Protein AF-A0A3M1Q458-F1 (afdb_monomer_lite)

Sequence (501 aa):
MPVSTSTADRAVALIVSLFLLSAVGLPARAQLDPDEFVTGAAAKNWENWQAAMTALVARDADTAELAFDLLLQDEPSAFRIALLAERTTRQTSLAGGVLLLEQDHEAGALKEAGAAVAELLATGREQMNEADDAFYFASIGQFEIANANLQALIASDPDPVALVEFTDRVPRRHQILVQLSDHPLLGKSVQEYLRRLQQGEQQIKADPTRIKQNIERLAGPPRAFENGVAMLKDSGEYAVPFLLMYLRDPQKRDFIPVILRTLPQLGRSALNPLVQSLQMSDQPTLLSVIQTLGKIGYWQAAPYLLRLKESADASPEVKAAADAALRDISARNGDAQGLTAAQAFYRLAAAYYDGVESLAADSRLDYANVWYWEDQLLENIQVPTEVFDEIMAMRCCEAALELNPDMKPALALWIAANFRREAQLPDGAVDFTKPENYPPALYFAQSAGAEYCQLALARAVKDGDAAVAIGAIAALRQTAGTANLLAEADGVQPLAAALTF

pLDDT: mean 88.89, std 16.62, range [25.95, 98.75]

Foldseek 3Di:
DDDDDDPPPVVVVVVVPPPPPPPPPPPPPPDCPLPNFQDDLLVQLLVLVVQLLVCQVVVNQVSNQVSLVSNCVSVDALLSLQVSLVCCCPPHPSVVSSVSLQVCLVVVNHDDSSVVSNVSPVLSVLLLVLVVQLQVCLVVVVNQSNQVSLVVNVVSVGQLLSLLSSQSNDVCSVVSLVVCCPPPRRNVSSVSSVQSVVVSLLCSLLRPRQLVVLLVLCLDDPVSVVSSLSSPLSSQCSSQQVLLVLCPDPVNVSSNVSSLVRLLSSALSNQQLLLQLCPAPPVVSNLSSLLSLLSSLALLSLLSLLCLLPDPPHDPSSNVSSVSSNVSNCVPPVDDPPDHSLRSLLVLLVCLVVVPVSPADDPVHQWDWRWHQDPNGIDTDIAGSQLVSLVSSLVSLVVSCVVPVPPLLSLLSNLLSQLSNVVRRDVPGDDPVDDPPDDHSLVSLLVVALLSLQQNLQVCLVVVNPSSVVSSVSSCVVGPDPVSQQDDDPNDNSNVSVVVD

Secondary structure (DSSP, 8-state):
------TTTTTSTTTTTSS--------------TT----THHHHHHHHHHHHHHHHHTT-HHHHHHHHHHHHTT---HHHHHHHHHHHHHHSTTHHHHHHHHHHHHTT-S-HHHHHHHHHHHHHHHHHHHHHHHHHHHHTT-HHHHHHHHHHHHHT---HHHHHHHHHTSTHHHHHHHHHTT-TTTHHHHHHHHHHHHHHHHHHHH-HHHHHHHHHHTTS-HHHHHHHHHHHHHHGGGHHHHHHHHHH-GGGGGGHHHHHHHHHHHGGGGHHHHHHHTT-S-HHHHHHHHHHHHHHT-GGGHHHHHHHHH-SSS-HHHHHHHHHHHHHHHHHHS--TT--HHHHHHHHHHHHHTT-TTTS--TTSSEEEEEEEETTEEEEEEEEGGGHHHHHHHHHHHHHHHH-TT-HHHHHHHHHHHHHHHHHSPTT---TTS-TTPPPHHHHHHHH-HHHHHHHHHHHHHHT-HHHHHHHHHHHHHH--HHHHT--BTTB-HHHHGGG-

Radius of gyration: 28.99 Å; chains: 1; bounding box: 86×62×89 Å

Structure (mmCIF, N/CA/C/O backbone):
data_AF-A0A3M1Q458-F1
#
_entry.id   AF-A0A3M1Q458-F1
#
loop_
_atom_site.group_PDB
_atom_site.id
_atom_site.type_symbol
_atom_site.label_atom_id
_atom_site.label_alt_id
_atom_site.label_comp_id
_atom_site.label_asym_id
_atom_site.label_entity_id
_atom_site.label_seq_id
_atom_site.pdbx_PDB_ins_code
_atom_site.Cartn_x
_atom_site.Cartn_y
_atom_site.Cartn_z
_atom_site.occupancy
_atom_site.B_iso_or_equiv
_atom_site.auth_seq_id
_atom_site.auth_comp_id
_atom_site.auth_asym_id
_atom_site.auth_atom_id
_atom_site.pdbx_PDB_model_num
ATOM 1 N N . MET A 1 1 ? 49.515 -35.011 50.508 1.00 37.78 1 MET A N 1
ATOM 2 C CA . MET A 1 1 ? 49.902 -34.752 49.106 1.00 37.78 1 MET A CA 1
ATOM 3 C C . MET A 1 1 ? 48.679 -34.953 48.224 1.00 37.78 1 MET A C 1
ATOM 5 O O . MET A 1 1 ? 48.308 -36.099 48.011 1.00 37.78 1 MET A O 1
ATOM 9 N N . PRO A 1 2 ? 48.009 -33.881 47.779 1.00 39.16 2 PRO A N 1
ATOM 10 C CA . PRO A 1 2 ? 47.007 -33.956 46.728 1.00 39.16 2 PRO A CA 1
ATOM 11 C C . PRO A 1 2 ? 47.669 -33.625 45.383 1.00 39.16 2 PRO A C 1
ATOM 13 O O . PRO A 1 2 ? 48.335 -32.598 45.257 1.00 39.16 2 PRO A O 1
ATOM 16 N N . VAL A 1 3 ? 47.500 -34.484 44.379 1.00 40.41 3 VAL A N 1
ATOM 17 C CA . VAL A 1 3 ? 47.794 -34.114 42.992 1.00 40.41 3 VAL A CA 1
ATOM 18 C C . VAL A 1 3 ? 46.507 -33.579 42.386 1.00 40.41 3 VAL A C 1
ATOM 20 O O . VAL A 1 3 ? 45.534 -34.294 42.175 1.00 40.41 3 VAL A O 1
ATOM 23 N N . SER A 1 4 ? 46.549 -32.265 42.203 1.00 44.50 4 SER A N 1
ATOM 24 C CA . SER A 1 4 ? 45.734 -31.432 41.335 1.00 44.50 4 SER A CA 1
ATOM 25 C C . SER A 1 4 ? 45.487 -32.073 39.968 1.00 44.50 4 SER A C 1
ATOM 27 O O . SER A 1 4 ? 46.433 -32.337 39.228 1.00 44.50 4 SER A O 1
ATOM 29 N N . THR A 1 5 ? 44.215 -32.198 39.596 1.00 40.03 5 THR A N 1
ATOM 30 C CA . THR A 1 5 ? 43.790 -32.120 38.196 1.00 40.03 5 THR A CA 1
ATOM 31 C C . THR A 1 5 ? 42.594 -31.181 38.095 1.00 40.03 5 THR A C 1
ATOM 33 O O . THR A 1 5 ? 41.446 -31.565 38.295 1.00 40.03 5 THR A O 1
ATOM 36 N N . SER A 1 6 ? 42.948 -29.924 37.829 1.00 36.31 6 SER A N 1
ATOM 37 C CA . SER A 1 6 ? 42.341 -29.027 36.845 1.00 36.31 6 SER A CA 1
ATOM 38 C C . SER A 1 6 ? 40.828 -28.786 36.912 1.00 36.31 6 SER A C 1
ATOM 40 O O . SER A 1 6 ? 40.004 -29.494 36.345 1.00 36.31 6 SER A O 1
ATOM 42 N N . THR A 1 7 ? 40.503 -27.636 37.489 1.00 41.22 7 THR A N 1
ATOM 43 C CA . THR A 1 7 ? 39.255 -26.874 37.385 1.00 41.22 7 THR A CA 1
ATOM 44 C C . THR A 1 7 ? 38.974 -26.294 35.982 1.00 41.22 7 THR A C 1
ATOM 46 O O . THR A 1 7 ? 38.132 -25.407 35.862 1.00 41.22 7 THR A O 1
ATOM 49 N N . ALA A 1 8 ? 39.627 -26.770 34.913 1.00 41.09 8 ALA A N 1
ATOM 50 C CA . ALA A 1 8 ? 39.452 -26.220 33.562 1.00 41.09 8 ALA A CA 1
ATOM 51 C C . ALA A 1 8 ? 38.287 -26.848 32.764 1.00 41.09 8 ALA A C 1
ATOM 53 O O . ALA A 1 8 ? 37.659 -26.150 31.972 1.00 41.09 8 ALA A O 1
ATOM 54 N N . ASP A 1 9 ? 37.905 -28.105 33.019 1.00 38.41 9 ASP A N 1
ATOM 55 C CA . ASP A 1 9 ? 36.914 -28.801 32.169 1.00 38.41 9 ASP A CA 1
ATOM 56 C C . ASP A 1 9 ? 35.444 -28.564 32.555 1.00 38.41 9 ASP A C 1
ATOM 58 O O . ASP A 1 9 ? 34.532 -28.916 31.810 1.00 38.41 9 ASP A O 1
ATOM 62 N N . ARG A 1 10 ? 35.177 -27.894 33.684 1.00 35.97 10 ARG A N 1
ATOM 63 C CA . ARG A 1 10 ? 33.819 -27.429 34.040 1.00 35.97 10 ARG A CA 1
ATOM 64 C C . ARG A 1 10 ? 33.538 -25.978 33.640 1.00 35.97 10 ARG A C 1
ATOM 66 O O . ARG A 1 10 ? 32.387 -25.559 33.696 1.00 35.97 10 ARG A O 1
ATOM 73 N N . ALA A 1 11 ? 34.551 -25.236 33.189 1.00 36.06 11 ALA A N 1
ATOM 74 C CA . ALA A 1 11 ? 34.389 -23.863 32.708 1.00 36.06 11 ALA A CA 1
ATOM 75 C C . ALA A 1 11 ? 34.031 -23.787 31.211 1.00 36.06 11 ALA A C 1
ATOM 77 O O . ALA A 1 11 ? 33.456 -22.796 30.773 1.00 36.06 11 ALA A O 1
ATOM 78 N N . VAL A 1 12 ? 34.292 -24.841 30.427 1.00 35.47 12 VAL A N 1
ATOM 79 C CA . VAL A 1 12 ? 34.022 -24.844 28.975 1.00 35.47 12 VAL A CA 1
ATOM 80 C C . VAL A 1 12 ? 32.582 -25.268 28.643 1.00 35.47 12 VAL A C 1
ATOM 82 O O . VAL A 1 12 ? 32.007 -24.781 27.675 1.00 35.47 12 VAL A O 1
ATOM 85 N N . ALA A 1 13 ? 31.926 -26.066 29.492 1.00 31.56 13 ALA A N 1
ATOM 86 C CA . ALA A 1 13 ? 30.519 -26.441 29.296 1.00 31.56 13 ALA A CA 1
ATOM 87 C C . ALA A 1 13 ? 29.512 -25.345 29.714 1.00 31.56 13 ALA A C 1
ATOM 89 O O . ALA A 1 13 ? 28.355 -25.387 29.303 1.00 31.56 13 ALA A O 1
ATOM 90 N N . LEU A 1 14 ? 29.944 -24.343 30.492 1.00 31.31 14 LEU A N 1
ATOM 91 C CA . LEU A 1 14 ? 29.081 -23.251 30.966 1.00 31.31 14 LEU A CA 1
ATOM 92 C C . LEU A 1 14 ? 29.172 -21.971 30.114 1.00 31.31 14 LEU A C 1
ATOM 94 O O . LEU A 1 14 ? 28.372 -21.061 30.301 1.00 31.31 14 LEU A O 1
ATOM 98 N N . ILE A 1 15 ? 30.107 -21.908 29.158 1.00 31.09 15 ILE A N 1
ATOM 99 C CA . ILE A 1 15 ? 30.306 -20.746 28.270 1.00 31.09 15 ILE A CA 1
ATOM 100 C C . ILE A 1 15 ? 29.686 -20.964 26.874 1.00 31.09 15 ILE A C 1
ATOM 102 O O . ILE A 1 15 ? 29.434 -20.002 26.157 1.00 31.09 15 ILE A O 1
ATOM 106 N N . VAL A 1 16 ? 29.315 -22.197 26.510 1.00 30.11 16 VAL A N 1
ATOM 107 C CA . VAL A 1 16 ? 28.679 -22.502 25.207 1.00 30.11 16 VAL A CA 1
ATOM 108 C C . VAL A 1 16 ? 27.140 -22.442 25.251 1.00 30.11 16 VAL A C 1
ATOM 110 O O . VAL A 1 16 ? 26.494 -22.416 24.211 1.00 30.11 16 VAL A O 1
ATOM 113 N N . SER A 1 17 ? 26.528 -22.304 26.432 1.00 28.72 17 SER A N 1
ATOM 114 C CA . SER A 1 17 ? 25.058 -22.208 26.570 1.00 28.72 17 SER A CA 1
ATOM 115 C C . SER A 1 17 ? 24.531 -20.776 26.760 1.00 28.72 17 SER A C 1
ATOM 117 O O . SER A 1 17 ? 23.351 -20.598 27.046 1.00 28.72 17 SER A O 1
ATOM 119 N N . LEU A 1 18 ? 25.378 -19.748 26.605 1.00 30.22 18 LEU A N 1
ATOM 120 C CA . LEU A 1 18 ? 25.006 -18.342 26.838 1.00 30.22 18 LEU A CA 1
ATOM 121 C C . LEU A 1 18 ? 24.974 -17.466 25.569 1.00 30.22 18 LEU A C 1
ATOM 123 O O . LEU A 1 18 ? 24.947 -16.245 25.679 1.00 30.22 18 LEU A O 1
ATOM 127 N N . PHE A 1 19 ? 24.974 -18.061 24.370 1.00 28.58 19 PHE A N 1
ATOM 128 C CA . PHE A 1 19 ? 25.036 -17.311 23.101 1.00 28.58 19 PHE A CA 1
ATOM 129 C C . PHE A 1 19 ? 24.065 -17.793 22.006 1.00 28.58 19 PHE A C 1
ATOM 131 O O . PHE A 1 19 ? 24.324 -17.612 20.821 1.00 28.58 19 PHE A O 1
ATOM 138 N N . LEU A 1 20 ? 22.916 -18.364 22.386 1.00 27.78 20 LEU A N 1
ATOM 139 C CA . LEU A 1 20 ? 21.819 -18.694 21.456 1.00 27.78 20 LEU A CA 1
ATOM 140 C C . LEU A 1 20 ? 20.456 -18.209 21.976 1.00 27.78 20 LEU A C 1
ATOM 142 O O . LEU A 1 20 ? 19.453 -18.909 21.937 1.00 27.78 20 LEU A O 1
ATOM 146 N N . LEU A 1 21 ? 20.432 -16.968 22.455 1.00 27.70 21 LEU A N 1
ATOM 147 C CA . LEU A 1 21 ? 19.241 -16.120 22.458 1.00 27.70 21 LEU A CA 1
ATOM 148 C C . LEU A 1 21 ? 19.564 -14.920 21.566 1.00 27.70 21 LEU A C 1
ATOM 150 O O . LEU A 1 21 ? 19.661 -13.779 22.012 1.00 27.70 21 LEU A O 1
ATOM 154 N N . SER A 1 22 ? 19.786 -15.193 20.279 1.00 27.38 22 SER A N 1
ATOM 155 C CA . SER A 1 22 ? 19.544 -14.197 19.244 1.00 27.38 22 SER A CA 1
ATOM 156 C C . SER A 1 22 ? 18.053 -13.902 19.289 1.00 27.38 22 SER A C 1
ATOM 158 O O . SER A 1 22 ? 17.240 -14.575 18.660 1.00 27.38 22 SER A O 1
ATOM 160 N N . ALA A 1 23 ? 17.706 -12.914 20.115 1.00 27.55 23 ALA A N 1
ATOM 161 C CA . ALA A 1 23 ? 16.489 -12.157 19.967 1.00 27.55 23 ALA A CA 1
ATOM 162 C C . ALA A 1 23 ? 16.357 -11.846 18.476 1.00 27.55 23 ALA A C 1
ATOM 164 O O . ALA A 1 23 ? 17.173 -11.115 17.911 1.00 27.55 23 ALA A O 1
ATOM 165 N N . VAL A 1 24 ? 15.360 -12.454 17.836 1.00 28.70 24 VAL A N 1
ATOM 166 C CA . VAL A 1 24 ? 14.784 -11.900 16.621 1.00 28.70 24 VAL A CA 1
ATOM 167 C C . VAL A 1 24 ? 14.310 -10.525 17.058 1.00 28.70 24 VAL A C 1
ATOM 169 O O . VAL A 1 24 ? 13.292 -10.384 17.732 1.00 28.70 24 VAL A O 1
ATOM 172 N N . GLY A 1 25 ? 15.156 -9.529 16.813 1.00 25.95 25 GLY A N 1
ATOM 173 C CA . GLY A 1 25 ? 14.819 -8.141 17.013 1.00 25.95 25 GLY A CA 1
ATOM 174 C C . GLY A 1 25 ? 13.688 -7.848 16.052 1.00 25.95 25 GLY A C 1
ATOM 175 O O . GLY A 1 25 ? 13.932 -7.531 14.891 1.00 25.95 25 GLY A O 1
ATOM 176 N N . LEU A 1 26 ? 12.453 -7.978 16.537 1.00 27.27 26 LEU A N 1
ATOM 177 C CA . LEU A 1 26 ? 11.346 -7.209 15.999 1.00 27.27 26 LEU A CA 1
ATOM 178 C C . LEU A 1 26 ? 11.873 -5.774 15.866 1.00 27.27 26 LEU A C 1
ATOM 180 O O . LEU A 1 26 ? 12.496 -5.289 16.823 1.00 27.27 26 LEU A O 1
ATOM 184 N N . PRO A 1 27 ? 11.721 -5.116 14.702 1.00 29.09 27 PRO A N 1
ATOM 185 C CA . PRO A 1 27 ? 12.107 -3.721 14.590 1.00 29.09 27 PRO A CA 1
ATOM 186 C C . PRO A 1 27 ? 11.420 -3.009 15.745 1.00 29.09 27 PRO A C 1
ATOM 188 O O . PRO A 1 27 ? 10.211 -3.166 15.923 1.00 29.09 27 PRO A O 1
ATOM 191 N N . ALA A 1 28 ? 12.211 -2.341 16.586 1.00 28.98 28 ALA A N 1
ATOM 192 C CA . ALA A 1 28 ? 11.695 -1.574 17.698 1.00 28.98 28 ALA A CA 1
ATOM 193 C C . ALA A 1 28 ? 10.620 -0.658 17.117 1.00 28.98 28 ALA A C 1
ATOM 195 O O . ALA A 1 28 ? 10.945 0.302 16.416 1.00 28.98 28 ALA A O 1
ATOM 196 N N . ARG A 1 29 ? 9.345 -1.008 17.341 1.00 38.66 29 ARG A N 1
ATOM 197 C CA . ARG A 1 29 ? 8.237 -0.092 17.123 1.00 38.66 29 ARG A CA 1
ATOM 198 C C . ARG A 1 29 ? 8.673 1.141 17.882 1.00 38.66 29 ARG A C 1
ATOM 200 O O . ARG A 1 29 ? 8.928 1.042 19.082 1.00 38.66 29 ARG A O 1
ATOM 207 N N . ALA A 1 30 ? 8.903 2.245 17.173 1.00 35.09 30 ALA A N 1
ATOM 208 C CA . ALA A 1 30 ? 9.040 3.532 17.823 1.00 35.09 30 ALA A CA 1
ATOM 209 C C . ALA A 1 30 ? 7.762 3.649 18.640 1.00 35.09 30 ALA A C 1
ATOM 211 O O . ALA A 1 30 ? 6.669 3.693 18.080 1.00 35.09 30 ALA A O 1
ATOM 212 N N . GLN A 1 31 ? 7.940 3.421 19.936 1.00 32.97 31 GLN A N 1
ATOM 213 C CA . GLN A 1 31 ? 6.890 3.030 20.844 1.00 32.97 31 GLN A CA 1
ATOM 214 C C . GLN A 1 31 ? 5.956 4.224 20.864 1.00 32.97 31 GLN A C 1
ATOM 216 O O . GLN A 1 31 ? 6.312 5.267 21.409 1.00 32.97 31 GLN A O 1
ATOM 221 N N . LEU A 1 32 ? 4.830 4.096 20.158 1.00 42.53 32 LEU A N 1
ATOM 222 C CA . LEU A 1 32 ? 3.695 4.961 20.394 1.00 42.53 32 LEU A CA 1
ATOM 223 C C . LEU A 1 32 ? 3.488 4.868 21.896 1.00 42.53 32 LEU A C 1
ATOM 225 O O . LEU A 1 32 ? 3.460 3.762 22.451 1.00 42.53 32 LEU A O 1
ATOM 229 N N . ASP A 1 33 ? 3.498 6.018 22.559 1.00 46.00 33 ASP A N 1
ATOM 230 C CA . ASP A 1 33 ? 3.029 6.072 23.930 1.00 46.00 33 ASP A CA 1
ATOM 231 C C . ASP A 1 33 ? 1.685 5.317 23.928 1.00 46.00 33 ASP A C 1
ATOM 233 O O . ASP A 1 33 ? 0.851 5.620 23.072 1.00 46.00 33 ASP A O 1
ATOM 237 N N . PRO A 1 34 ? 1.483 4.275 24.756 1.00 43.28 34 PRO A N 1
ATOM 238 C CA . PRO A 1 34 ? 0.217 3.541 24.783 1.00 43.28 34 PRO A CA 1
ATOM 239 C C . PRO A 1 34 ? -0.990 4.470 25.000 1.00 43.28 34 PRO A C 1
ATOM 241 O O . PRO A 1 34 ? -2.122 4.091 24.705 1.00 43.28 34 PRO A O 1
ATOM 244 N N . ASP A 1 35 ? -0.729 5.687 25.493 1.00 47.09 35 ASP A N 1
ATOM 245 C CA . ASP A 1 35 ? -1.691 6.760 25.692 1.00 47.09 35 ASP A CA 1
ATOM 246 C C . ASP A 1 35 ? -1.772 7.784 24.523 1.00 47.09 35 ASP A C 1
ATOM 248 O O . ASP A 1 35 ? -2.687 8.622 24.513 1.00 47.09 35 ASP A O 1
ATOM 252 N N . GLU A 1 36 ? -0.880 7.731 23.517 1.00 60.22 36 GLU A N 1
ATOM 253 C CA . GLU A 1 36 ? -0.938 8.557 22.294 1.00 60.22 36 GLU A CA 1
ATOM 254 C C . GLU A 1 36 ? -2.133 8.108 21.448 1.00 60.22 36 GLU A C 1
ATOM 256 O O . GLU A 1 36 ? -2.168 7.028 20.859 1.00 60.22 36 GLU A O 1
ATOM 261 N N . PHE A 1 37 ? -3.160 8.956 21.425 1.00 64.00 37 PHE A N 1
ATOM 262 C CA . PHE A 1 37 ? -4.389 8.690 20.695 1.00 64.00 37 PHE A CA 1
ATOM 263 C C . PHE A 1 37 ? -4.162 8.676 19.180 1.00 64.00 37 PHE A C 1
ATOM 265 O O . PHE A 1 37 ? -3.356 9.445 18.650 1.00 64.00 37 PHE A O 1
ATOM 272 N N . VAL A 1 38 ? -4.912 7.823 18.479 1.00 69.06 38 VAL A N 1
ATOM 273 C CA . VAL A 1 38 ? -4.853 7.714 17.020 1.00 69.06 38 VAL A CA 1
ATOM 274 C C . VAL A 1 38 ? -5.267 9.049 16.381 1.00 69.06 38 VAL A C 1
ATOM 276 O O . VAL A 1 38 ? -6.258 9.669 16.760 1.00 69.06 38 VAL A O 1
ATOM 279 N N . THR A 1 39 ? -4.467 9.506 15.419 1.00 73.00 39 THR A N 1
ATOM 280 C CA . THR A 1 39 ? -4.643 10.763 14.675 1.00 73.00 39 THR A CA 1
ATOM 281 C C . THR A 1 39 ? -5.703 10.627 13.574 1.00 73.00 39 THR A C 1
ATOM 283 O O . THR A 1 39 ? -6.359 9.594 13.458 1.00 73.00 39 THR A O 1
ATOM 286 N N . GLY A 1 40 ? -5.908 11.672 12.766 1.00 78.00 40 GLY A N 1
ATOM 287 C CA . GLY A 1 40 ? -6.804 11.594 11.607 1.00 78.00 40 GLY A CA 1
ATOM 288 C C . GLY A 1 40 ? -8.279 11.486 11.999 1.00 78.00 40 GLY A C 1
ATOM 289 O O . GLY A 1 40 ? -8.745 12.230 12.863 1.00 78.00 40 GLY A O 1
ATOM 290 N N . ALA A 1 41 ? -9.009 10.567 11.365 1.00 81.12 41 ALA A N 1
ATOM 291 C CA . ALA A 1 41 ? -10.440 10.372 11.611 1.00 81.12 41 ALA A CA 1
ATOM 292 C C . ALA A 1 41 ? -10.739 10.018 13.078 1.00 81.12 41 ALA A C 1
ATOM 294 O O . ALA A 1 41 ? -11.683 10.542 13.657 1.00 81.12 41 ALA A O 1
ATOM 295 N N . ALA A 1 42 ? -9.892 9.213 13.729 1.00 84.56 42 ALA A N 1
ATOM 296 C CA . ALA A 1 42 ? -10.071 8.877 15.141 1.00 84.56 42 ALA A CA 1
ATOM 297 C C . ALA A 1 42 ? -9.969 10.116 16.053 1.00 84.56 42 ALA A C 1
ATOM 299 O O . ALA A 1 42 ? -10.817 10.288 16.930 1.00 84.56 42 ALA A O 1
ATOM 300 N N . ALA A 1 43 ? -8.993 11.003 15.806 1.00 84.94 43 ALA A N 1
ATOM 301 C CA . ALA A 1 43 ? -8.845 12.295 16.491 1.00 84.94 43 ALA A CA 1
ATOM 302 C C . ALA A 1 43 ? -10.092 13.174 16.345 1.00 84.94 43 ALA A C 1
ATOM 304 O O . ALA A 1 43 ? -10.615 13.667 17.343 1.00 84.94 43 ALA A O 1
ATOM 305 N N . LYS A 1 44 ? -10.603 13.306 15.119 1.00 87.75 44 LYS A N 1
ATOM 306 C CA . LYS A 1 44 ? -11.818 14.076 14.835 1.00 87.75 44 LYS A CA 1
ATOM 307 C C . LYS A 1 44 ? -13.056 13.470 15.512 1.00 87.75 44 LYS A C 1
ATOM 309 O O . LYS A 1 44 ? -13.812 14.188 16.165 1.00 87.75 44 LYS A O 1
ATOM 314 N N . ASN A 1 45 ? -13.205 12.146 15.457 1.00 92.00 45 ASN A N 1
ATOM 315 C CA . ASN A 1 45 ? -14.285 11.425 16.135 1.00 92.00 45 ASN A CA 1
ATOM 316 C C . ASN A 1 45 ? -14.259 11.664 17.648 1.00 92.00 45 ASN A C 1
ATOM 318 O O . ASN A 1 45 ? -15.304 11.842 18.266 1.00 92.00 45 ASN A O 1
ATOM 322 N N . TRP A 1 46 ? -13.073 11.716 18.256 1.00 92.94 46 TRP A N 1
ATOM 323 C CA . TRP A 1 46 ? -12.935 12.029 19.676 1.00 92.94 46 TRP A CA 1
ATOM 324 C C . TRP A 1 46 ? -13.360 13.453 20.024 1.00 92.94 46 TRP A C 1
ATOM 326 O O . TRP A 1 46 ? -14.061 13.631 21.015 1.00 92.94 46 TRP A O 1
ATOM 336 N N . GLU A 1 47 ? -12.992 14.453 19.223 1.00 92.81 47 GLU A N 1
ATOM 337 C CA . GLU A 1 47 ? -13.415 15.840 19.454 1.00 92.81 47 GLU A CA 1
ATOM 338 C C . GLU A 1 47 ? -14.945 15.974 19.408 1.00 92.81 47 GLU A C 1
ATOM 340 O O . GLU A 1 47 ? -15.548 16.511 20.343 1.00 92.81 47 GLU A O 1
ATOM 345 N N . ASN A 1 48 ? -15.581 15.408 18.377 1.00 96.19 48 ASN A N 1
ATOM 346 C CA . ASN A 1 48 ? -17.040 15.414 18.233 1.00 96.19 48 ASN A CA 1
ATOM 347 C C . ASN A 1 48 ? -17.726 14.627 19.364 1.00 96.19 48 ASN A C 1
ATOM 349 O O . ASN A 1 48 ? -18.684 15.108 19.970 1.00 96.19 48 ASN A O 1
ATOM 353 N N . TRP A 1 49 ? -17.189 13.459 19.727 1.00 97.06 49 TRP A N 1
ATOM 354 C CA . TRP A 1 49 ? -17.669 12.666 20.860 1.00 97.06 49 TRP A CA 1
ATOM 355 C C . TRP A 1 49 ? -17.580 13.431 22.186 1.00 97.06 49 TRP A C 1
ATOM 357 O O . TRP A 1 49 ? -18.546 13.474 22.948 1.00 97.06 49 TRP A O 1
ATOM 367 N N . GLN A 1 50 ? -16.450 14.085 22.474 1.00 96.12 50 GLN A N 1
ATOM 368 C CA . GLN A 1 50 ? -16.286 14.886 23.689 1.00 96.12 50 GLN A CA 1
ATOM 369 C C . GLN A 1 50 ? -17.267 16.061 23.741 1.00 96.12 50 GLN A C 1
ATOM 371 O O . GLN A 1 50 ? -17.818 16.344 24.811 1.00 96.12 50 GLN A O 1
ATOM 376 N N . ALA A 1 51 ? -17.506 16.725 22.607 1.00 96.94 51 ALA A N 1
ATOM 377 C CA . ALA A 1 51 ? -18.500 17.788 22.504 1.00 96.94 51 ALA A CA 1
ATOM 378 C C . ALA A 1 51 ? -19.910 17.262 22.820 1.00 96.94 51 ALA A C 1
ATOM 380 O O . ALA A 1 51 ? -20.605 17.850 23.652 1.00 96.94 51 ALA A O 1
ATOM 381 N N . ALA A 1 52 ? -20.288 16.109 22.258 1.00 97.62 52 ALA A N 1
ATOM 382 C CA . ALA A 1 52 ? -21.575 15.470 22.520 1.00 97.62 52 ALA A CA 1
ATOM 383 C C . ALA A 1 52 ? -21.740 15.079 23.999 1.00 97.62 52 ALA A C 1
ATOM 385 O O . ALA A 1 52 ? -22.737 15.430 24.631 1.00 97.62 52 ALA A O 1
ATOM 386 N N . MET A 1 53 ? -20.734 14.430 24.598 1.00 98.12 53 MET A N 1
ATOM 387 C CA . MET A 1 53 ? -20.772 14.042 26.015 1.00 98.12 53 MET A CA 1
ATOM 388 C C . MET A 1 53 ? -20.869 15.259 26.942 1.00 98.12 53 MET A C 1
ATOM 390 O O . MET A 1 53 ? -21.576 15.221 27.949 1.00 98.12 53 MET A O 1
ATOM 394 N N . THR A 1 54 ? -20.188 16.355 26.597 1.00 97.62 54 THR A N 1
ATOM 395 C CA . THR A 1 54 ? -20.271 17.617 27.346 1.00 97.62 54 THR A CA 1
ATOM 396 C C . THR A 1 54 ? -21.682 18.206 27.280 1.00 97.62 54 THR A C 1
ATOM 398 O O . THR A 1 54 ? -22.226 18.605 28.311 1.00 97.62 54 THR A O 1
ATOM 401 N N . ALA A 1 55 ? -22.297 18.215 26.096 1.00 97.50 55 ALA A N 1
ATOM 402 C CA . ALA A 1 55 ? -23.652 18.719 25.891 1.00 97.50 55 ALA A CA 1
ATOM 403 C C . ALA A 1 55 ? -24.712 17.869 26.616 1.00 97.50 55 ALA A C 1
ATOM 405 O O . ALA A 1 55 ? -25.596 18.422 27.273 1.00 97.50 55 ALA A O 1
ATOM 406 N N . LEU A 1 56 ? -24.576 16.537 26.608 1.00 96.50 56 LEU A N 1
ATOM 407 C CA . LEU A 1 56 ? -25.451 15.638 27.371 1.00 96.50 56 LEU A CA 1
ATOM 408 C C . LEU A 1 56 ? -25.376 15.897 28.880 1.00 96.50 56 LEU A C 1
ATOM 410 O O . LEU A 1 56 ? -26.411 16.011 29.538 1.00 96.50 56 LEU A O 1
ATOM 414 N N . VAL A 1 57 ? -24.168 16.063 29.434 1.00 96.56 57 VAL A N 1
ATOM 415 C CA . VAL A 1 57 ? -23.989 16.428 30.854 1.00 96.56 57 VAL A CA 1
ATOM 416 C C . VAL A 1 57 ? -24.633 17.783 31.164 1.00 96.56 57 VAL A C 1
ATOM 418 O O . VAL A 1 57 ? -25.223 17.953 32.232 1.00 96.56 57 VAL A O 1
ATOM 421 N N . ALA A 1 58 ? -24.571 18.732 30.227 1.00 96.69 58 ALA A N 1
ATOM 422 C CA . ALA A 1 58 ? -25.220 20.036 30.337 1.00 96.69 58 ALA A CA 1
ATOM 423 C C . ALA A 1 58 ? -26.742 20.008 30.083 1.00 96.69 58 ALA A C 1
ATOM 425 O O . ALA A 1 58 ? -27.394 21.037 30.261 1.00 96.69 58 ALA A O 1
ATOM 426 N N . ARG A 1 59 ? -27.314 18.851 29.709 1.00 96.19 59 ARG A N 1
ATOM 427 C CA . ARG A 1 59 ? -28.719 18.682 29.292 1.00 96.19 59 ARG A CA 1
ATOM 428 C C . ARG A 1 59 ? -29.114 19.571 28.105 1.00 96.19 59 ARG A C 1
ATOM 430 O O . ARG A 1 59 ? -30.254 20.019 28.015 1.00 96.19 59 ARG A O 1
ATOM 437 N N . ASP A 1 60 ? -28.177 19.794 27.190 1.00 97.06 60 ASP A N 1
ATOM 438 C CA . ASP A 1 60 ? -28.387 20.517 25.936 1.00 97.06 60 ASP A CA 1
ATOM 439 C C . ASP A 1 60 ? -28.516 19.527 24.767 1.00 97.06 60 ASP A C 1
ATOM 441 O O . ASP A 1 60 ? -27.529 19.104 24.162 1.00 97.06 60 ASP A O 1
ATOM 445 N N . ALA A 1 61 ? -29.756 19.131 24.473 1.00 94.62 61 ALA A N 1
ATOM 446 C CA . ALA A 1 61 ? -30.056 18.131 23.451 1.00 94.62 61 ALA A CA 1
ATOM 447 C C . ALA A 1 61 ? -29.817 18.624 22.013 1.00 94.62 61 ALA A C 1
ATOM 449 O O . ALA A 1 61 ? -29.584 17.806 21.128 1.00 94.62 61 ALA A O 1
ATOM 450 N N . ASP A 1 62 ? -29.885 19.933 21.752 1.00 96.81 62 ASP A N 1
ATOM 451 C CA . ASP A 1 62 ? -29.660 20.481 20.408 1.00 96.81 62 ASP A CA 1
ATOM 452 C C . ASP A 1 62 ? -28.167 20.472 20.070 1.00 96.81 62 ASP A C 1
ATOM 454 O O . ASP A 1 62 ? -27.775 20.029 18.990 1.00 96.81 62 ASP A O 1
ATOM 458 N N . THR A 1 63 ? -27.325 20.891 21.019 1.00 97.44 63 THR A N 1
ATOM 459 C CA . THR A 1 63 ? -25.867 20.846 20.8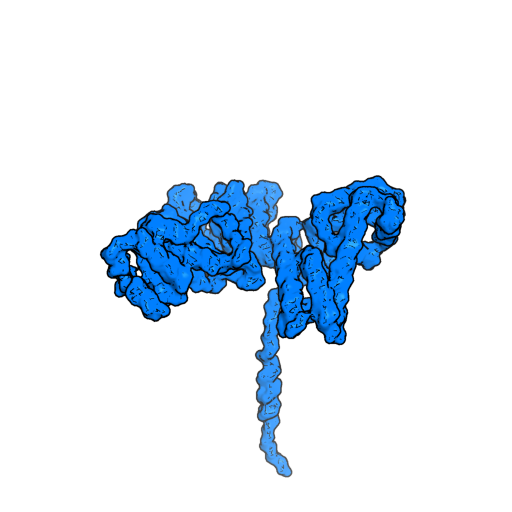50 1.00 97.44 63 THR A CA 1
ATOM 460 C C . THR A 1 63 ? -25.346 19.407 20.822 1.00 97.44 63 THR A C 1
ATOM 462 O O . THR A 1 63 ? -24.440 19.107 20.043 1.00 97.44 63 THR A O 1
ATOM 465 N N . ALA A 1 64 ? -25.916 18.508 21.637 1.00 97.75 64 ALA A N 1
ATOM 466 C CA . ALA A 1 64 ? -25.556 17.091 21.611 1.00 97.75 64 ALA A CA 1
ATOM 467 C C . ALA A 1 64 ? -25.864 16.462 20.246 1.00 97.75 64 ALA A C 1
ATOM 469 O O . ALA A 1 64 ? -24.997 15.806 19.676 1.00 97.75 64 ALA A O 1
ATOM 470 N N . GLU A 1 65 ? -27.055 16.723 19.700 1.00 98.00 65 GLU A N 1
ATOM 471 C CA . GLU A 1 65 ? -27.459 16.205 18.391 1.00 98.00 65 GLU A CA 1
ATOM 472 C C . GLU A 1 65 ? -26.541 16.696 17.271 1.00 98.00 65 GLU A C 1
ATOM 474 O O . GLU A 1 65 ? -26.049 15.887 16.494 1.00 98.00 65 GLU A O 1
ATOM 479 N N . LEU A 1 66 ? -26.212 17.992 17.243 1.00 98.00 66 LEU A N 1
ATOM 480 C CA . LEU A 1 66 ? -25.286 18.537 16.247 1.00 98.00 66 LEU A CA 1
ATOM 481 C C . LEU A 1 66 ? -23.901 17.873 16.318 1.00 98.00 66 LEU A C 1
ATOM 483 O O . LEU A 1 66 ? -23.270 17.626 15.292 1.00 98.00 66 LEU A O 1
ATOM 487 N N . ALA A 1 67 ? -23.406 17.596 17.525 1.00 97.75 67 ALA A N 1
ATOM 488 C CA . ALA A 1 67 ? -22.129 16.916 17.706 1.00 97.75 67 ALA A CA 1
ATOM 489 C C . ALA A 1 67 ? -22.193 15.440 17.273 1.00 97.75 67 ALA A C 1
ATOM 491 O O . ALA A 1 67 ? -21.226 14.942 16.694 1.00 97.75 67 ALA A O 1
ATOM 492 N N . PHE A 1 68 ? -23.320 14.754 17.498 1.00 98.44 68 PHE A N 1
ATOM 493 C CA . PHE A 1 68 ? -23.547 13.403 16.981 1.00 98.44 68 PHE A CA 1
ATOM 494 C C . PHE A 1 68 ? -23.666 13.377 15.455 1.00 98.44 68 PHE A C 1
ATOM 496 O O . PHE A 1 68 ? -23.045 12.523 14.831 1.00 98.44 68 PHE A O 1
ATOM 503 N N . ASP A 1 69 ? -24.353 14.342 14.841 1.00 97.88 69 ASP A N 1
ATOM 504 C CA . ASP A 1 69 ? -24.406 14.491 13.382 1.00 97.88 69 ASP A CA 1
ATOM 505 C C . ASP A 1 69 ? -23.002 14.642 12.786 1.00 97.88 69 ASP A C 1
ATOM 507 O O . ASP A 1 69 ? -22.640 13.965 11.824 1.00 97.88 69 ASP A O 1
ATOM 511 N N . LEU A 1 70 ? -22.177 15.512 13.377 1.00 96.88 70 LEU A N 1
ATOM 512 C CA . LEU A 1 70 ? -20.791 15.710 12.946 1.00 96.88 70 LEU A CA 1
ATOM 513 C C . LEU A 1 70 ? -19.930 14.4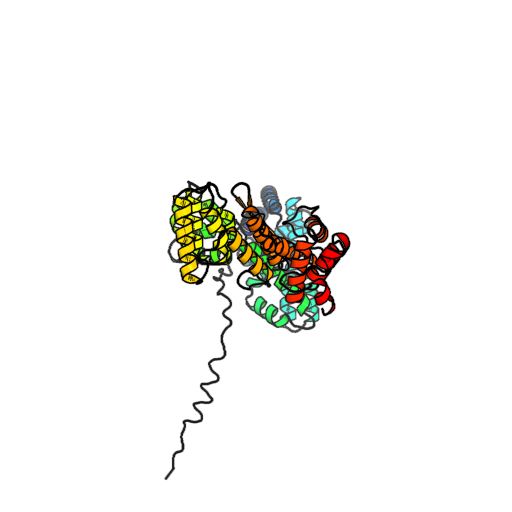61 13.150 1.00 96.88 70 LEU A C 1
ATOM 515 O O . LEU A 1 70 ? -19.033 14.211 12.349 1.00 96.88 70 LEU A O 1
ATOM 519 N N . LEU A 1 71 ? -20.187 13.688 14.207 1.00 96.88 71 LEU A N 1
ATOM 520 C CA . LEU A 1 71 ? -19.520 12.413 14.452 1.00 96.88 71 LEU A CA 1
ATOM 521 C C . LEU A 1 71 ? -19.901 11.373 13.390 1.00 96.88 71 LEU A C 1
ATOM 523 O O . LEU A 1 71 ? -19.021 10.699 12.870 1.00 96.88 71 LEU A O 1
ATOM 527 N N . LEU A 1 72 ? -21.184 11.262 13.038 1.00 97.31 72 LEU A N 1
ATOM 528 C CA . LEU A 1 72 ? -21.677 10.289 12.058 1.00 97.31 72 LEU A CA 1
ATOM 529 C C . LEU A 1 72 ? -21.232 10.592 10.621 1.00 97.31 72 LEU A C 1
ATOM 531 O O . LEU A 1 72 ? -21.126 9.667 9.821 1.00 97.31 72 LEU A O 1
ATOM 535 N N . GLN A 1 73 ? -20.913 11.849 10.293 1.00 95.12 73 GLN A N 1
ATOM 536 C CA . GLN A 1 73 ? -20.359 12.224 8.981 1.00 95.12 73 GLN A CA 1
ATOM 537 C C . GLN A 1 73 ? -19.021 11.546 8.657 1.00 95.12 73 GLN A C 1
ATOM 539 O O . GLN A 1 73 ? -18.677 11.426 7.485 1.00 95.12 73 GLN A O 1
ATOM 544 N N . ASP A 1 74 ? -18.267 11.132 9.677 1.00 89.38 74 ASP A N 1
ATOM 545 C CA . ASP A 1 74 ? -17.003 10.408 9.515 1.00 89.38 74 ASP A CA 1
ATOM 546 C C . ASP A 1 74 ? -17.193 8.878 9.538 1.00 89.38 74 ASP A C 1
ATOM 548 O O . ASP A 1 74 ? -16.206 8.146 9.615 1.00 89.38 74 ASP A O 1
ATOM 552 N N . GLU A 1 75 ? -18.447 8.406 9.500 1.00 94.38 75 GLU A N 1
ATOM 553 C CA . GLU A 1 75 ? -18.848 6.991 9.479 1.00 94.38 75 GLU A CA 1
ATOM 554 C C . GLU A 1 75 ? -18.073 6.127 10.500 1.00 94.38 75 GLU A C 1
ATOM 556 O O . GLU A 1 75 ? -17.421 5.142 10.141 1.00 94.38 75 GLU A O 1
ATOM 561 N N . PRO A 1 76 ? -18.085 6.491 11.799 1.00 95.19 76 PRO A N 1
ATOM 562 C CA . PRO A 1 76 ? -17.324 5.775 12.807 1.00 95.19 76 PRO A CA 1
ATOM 563 C C . PRO A 1 76 ? -17.846 4.348 12.955 1.00 95.19 76 PRO A C 1
ATOM 565 O O . PRO A 1 76 ? -19.048 4.111 13.077 1.00 95.19 76 PRO A O 1
ATOM 568 N N . SER A 1 77 ? -16.925 3.392 13.038 1.00 95.81 77 SER A N 1
ATOM 569 C CA . SER A 1 77 ? -17.287 2.015 13.355 1.00 95.81 77 SER A CA 1
ATOM 570 C C . SER A 1 77 ? -17.871 1.890 14.764 1.00 95.81 77 SER A C 1
ATOM 572 O O . SER A 1 77 ? -17.538 2.651 15.680 1.00 95.81 77 SER A O 1
ATOM 574 N N . ALA A 1 78 ? -18.700 0.868 14.963 1.00 97.62 78 ALA A N 1
ATOM 575 C CA . ALA A 1 78 ? -19.240 0.523 16.273 1.00 97.62 78 ALA A CA 1
ATOM 576 C C . ALA A 1 78 ? -18.117 0.335 17.315 1.00 97.62 78 ALA A C 1
ATOM 578 O O . ALA A 1 78 ? -18.116 0.988 18.362 1.00 97.62 78 ALA A O 1
ATOM 579 N N . PHE A 1 79 ? -17.092 -0.462 16.986 1.00 96.88 79 PHE A N 1
ATOM 580 C CA . PHE A 1 79 ? -15.911 -0.656 17.834 1.00 96.88 79 PHE A CA 1
ATOM 581 C C . PHE A 1 79 ? -15.243 0.681 18.194 1.00 96.88 79 PHE A C 1
ATOM 583 O O . PHE A 1 79 ? -14.930 0.935 19.360 1.00 96.88 79 PHE A O 1
ATOM 590 N N . ARG A 1 80 ? -15.065 1.589 17.222 1.00 95.44 80 ARG A N 1
ATOM 591 C CA . ARG A 1 80 ? -14.502 2.920 17.480 1.00 95.44 80 ARG A CA 1
ATOM 592 C C . ARG A 1 80 ? -15.320 3.677 18.523 1.00 95.44 80 ARG A C 1
ATOM 594 O O . ARG A 1 80 ? -14.721 4.171 19.476 1.00 95.44 80 ARG A O 1
ATOM 601 N N . ILE A 1 81 ? -16.645 3.744 18.385 1.00 97.75 81 ILE A N 1
ATOM 602 C CA . ILE A 1 81 ? -17.527 4.418 19.355 1.00 97.75 81 ILE A CA 1
ATOM 603 C C . ILE A 1 81 ? -17.362 3.830 20.761 1.00 97.75 81 ILE A C 1
ATOM 605 O O . ILE A 1 81 ? -17.212 4.579 21.731 1.00 97.75 81 ILE A O 1
ATOM 609 N N . ALA A 1 82 ? -17.300 2.506 20.886 1.00 97.12 82 ALA A N 1
ATOM 610 C CA . ALA A 1 82 ? -17.120 1.860 22.181 1.00 97.12 82 ALA A CA 1
ATOM 611 C C . ALA A 1 82 ? -15.749 2.159 22.819 1.00 97.12 82 ALA A C 1
ATOM 613 O O . ALA A 1 82 ? -15.678 2.417 24.025 1.00 97.12 82 ALA A O 1
ATOM 614 N N . LEU A 1 83 ? -14.674 2.255 22.024 1.00 94.44 83 LEU A N 1
ATOM 615 C CA . LEU A 1 83 ? -13.361 2.692 22.516 1.00 94.44 83 LEU A CA 1
ATOM 616 C C . LEU A 1 83 ? -13.366 4.150 22.993 1.00 94.44 83 LEU A C 1
ATOM 618 O O . LEU A 1 83 ? -12.694 4.453 23.984 1.00 94.44 83 LEU A O 1
ATOM 622 N N . LEU A 1 84 ? -14.107 5.045 22.322 1.00 95.00 84 LEU A N 1
ATOM 623 C CA . LEU A 1 84 ? -14.280 6.434 22.770 1.00 95.00 84 LEU A CA 1
ATOM 624 C C . LEU A 1 84 ? -15.030 6.468 24.106 1.00 95.00 84 LEU A C 1
ATOM 626 O O . LEU A 1 84 ? -14.569 7.120 25.041 1.00 95.00 84 LEU A O 1
ATOM 630 N N . ALA A 1 85 ? -16.126 5.717 24.234 1.00 96.25 85 ALA A N 1
ATOM 631 C CA . ALA A 1 85 ? -16.892 5.622 25.473 1.00 96.25 85 ALA A CA 1
ATOM 632 C C . ALA A 1 85 ? -16.050 5.086 26.639 1.00 96.25 85 ALA A C 1
ATOM 634 O O . ALA A 1 85 ? -16.002 5.701 27.705 1.00 96.25 85 ALA A O 1
ATOM 635 N N . GLU A 1 86 ? -15.315 3.991 26.434 1.00 93.06 86 GLU A N 1
ATOM 636 C CA . GLU A 1 86 ? -14.416 3.429 27.445 1.00 93.06 86 GLU A CA 1
ATOM 637 C C . GLU A 1 86 ? -13.320 4.427 27.849 1.00 93.06 86 GLU A C 1
ATOM 639 O O . GLU A 1 86 ? -13.036 4.593 29.041 1.00 93.06 86 GLU A O 1
ATOM 644 N N . ARG A 1 87 ? -12.732 5.140 26.876 1.00 90.50 87 ARG A N 1
ATOM 645 C CA . ARG A 1 87 ? -11.752 6.202 27.140 1.00 90.50 87 ARG A CA 1
ATOM 646 C C . ARG A 1 87 ? -12.371 7.327 27.965 1.00 90.50 87 ARG A C 1
ATOM 648 O O . ARG A 1 87 ? -11.764 7.756 28.945 1.00 90.50 87 ARG A O 1
ATOM 655 N N . THR A 1 88 ? -13.579 7.778 27.630 1.00 92.31 88 THR A N 1
ATOM 656 C CA . THR A 1 88 ? -14.321 8.787 28.398 1.00 92.31 88 THR A CA 1
ATOM 657 C C . THR A 1 88 ? -14.528 8.340 29.841 1.00 92.31 88 THR A C 1
ATOM 659 O O . THR A 1 88 ? -14.223 9.107 30.756 1.00 92.31 88 THR A O 1
ATOM 662 N N . THR A 1 89 ? -14.970 7.101 30.060 1.00 90.56 89 THR A N 1
ATOM 663 C CA . THR A 1 89 ? -15.205 6.553 31.401 1.00 90.56 89 THR A CA 1
ATOM 664 C C . THR A 1 89 ? -13.918 6.412 32.216 1.00 90.56 89 THR A C 1
ATOM 666 O O . THR A 1 89 ? -13.936 6.646 33.422 1.00 90.56 89 THR A O 1
ATOM 669 N N . ARG A 1 90 ? -12.792 6.046 31.587 1.00 85.31 90 ARG A N 1
ATOM 670 C CA . ARG A 1 90 ? -11.510 5.844 32.285 1.00 85.31 90 ARG A CA 1
ATOM 671 C C . ARG A 1 90 ? -10.708 7.123 32.514 1.00 85.31 90 ARG A C 1
ATOM 673 O O . ARG A 1 90 ? -10.021 7.219 33.526 1.00 85.31 90 ARG A O 1
ATOM 680 N N . GLN A 1 91 ? -10.735 8.061 31.570 1.00 82.12 91 GLN A N 1
ATOM 681 C CA . GLN A 1 91 ? -9.754 9.153 31.499 1.00 82.12 91 GLN A CA 1
ATOM 682 C C . GLN A 1 91 ? -10.355 10.555 31.639 1.00 82.12 91 GLN A C 1
ATOM 684 O O . GLN A 1 91 ? -9.608 11.532 31.668 1.00 82.12 91 GLN A O 1
ATOM 689 N N . THR A 1 92 ? -11.680 10.698 31.715 1.00 84.81 92 THR A N 1
ATOM 690 C CA . THR A 1 92 ? -12.323 12.020 31.743 1.00 84.81 92 THR A CA 1
ATOM 691 C C . THR A 1 92 ? -13.361 12.134 32.856 1.00 84.81 92 THR A C 1
ATOM 693 O O . THR A 1 92 ? -13.849 11.138 33.384 1.00 84.81 92 THR A O 1
ATOM 696 N N . SER A 1 93 ? -13.755 13.364 33.188 1.00 88.44 93 SER A N 1
ATOM 697 C CA . SER A 1 93 ? -14.878 13.638 34.094 1.00 88.44 93 SER A CA 1
ATOM 698 C C . SER A 1 93 ? -16.257 13.474 33.433 1.00 88.44 93 SER A C 1
ATOM 700 O O . SER A 1 93 ? -17.273 13.666 34.097 1.00 88.44 93 SER A O 1
ATOM 702 N N . LEU A 1 94 ? -16.312 13.118 32.143 1.00 92.00 94 LEU A N 1
ATOM 703 C CA . LEU A 1 94 ? -17.540 13.038 31.344 1.00 92.00 94 LEU A CA 1
ATOM 704 C C . LEU A 1 94 ? -18.182 11.642 31.344 1.00 92.00 94 LEU A C 1
ATOM 706 O O . LEU A 1 94 ? -19.079 11.388 30.546 1.00 92.00 94 LEU A O 1
ATOM 710 N N . ALA A 1 95 ? -17.784 10.742 32.250 1.00 92.81 95 ALA A N 1
ATOM 711 C CA . ALA A 1 95 ? -18.399 9.415 32.386 1.00 92.81 95 ALA A CA 1
ATOM 712 C C . ALA A 1 95 ? -19.932 9.482 32.550 1.00 92.81 95 ALA A C 1
ATOM 714 O O . ALA A 1 95 ? -20.649 8.615 32.059 1.00 92.81 95 ALA A O 1
ATOM 715 N N . GLY A 1 96 ? -20.434 10.545 33.191 1.00 94.00 96 GLY A N 1
ATOM 716 C CA . GLY A 1 96 ? -21.868 10.812 33.293 1.00 94.00 96 GLY A CA 1
ATOM 717 C C . GLY A 1 96 ? -22.553 11.012 31.938 1.00 94.00 96 GLY A C 1
ATOM 718 O O . GLY A 1 96 ? -23.679 10.569 31.783 1.00 94.00 96 GLY A O 1
ATOM 719 N N . GLY A 1 97 ? -21.886 11.609 30.945 1.00 95.94 97 GLY A N 1
ATOM 720 C CA . GLY A 1 97 ? -22.449 11.803 29.604 1.00 95.94 97 GLY A CA 1
ATOM 721 C C . GLY A 1 97 ? -22.717 10.484 28.881 1.00 95.94 97 GLY A C 1
ATOM 722 O O . GLY A 1 97 ? -23.775 10.330 28.283 1.00 95.94 97 GLY A O 1
ATOM 723 N N . VAL A 1 98 ? -21.812 9.508 29.022 1.00 96.88 98 VAL A N 1
ATOM 724 C CA . VAL A 1 98 ? -21.980 8.161 28.445 1.00 96.88 98 VAL A CA 1
ATOM 725 C C . VAL A 1 98 ? -23.182 7.453 29.070 1.00 96.88 98 VAL A C 1
ATOM 727 O O . VAL A 1 98 ? -24.021 6.919 28.356 1.00 96.88 98 VAL A O 1
ATOM 730 N N . LEU A 1 99 ? -23.303 7.513 30.401 1.00 95.69 99 LEU A N 1
ATOM 731 C CA . LEU A 1 99 ? -24.446 6.934 31.115 1.00 95.69 99 LEU A CA 1
ATOM 732 C C . LEU A 1 99 ? -25.772 7.584 30.702 1.00 95.69 99 LEU A C 1
ATOM 734 O O . LEU A 1 99 ? -26.782 6.898 30.591 1.00 95.69 99 LEU A O 1
ATOM 738 N N . LEU A 1 100 ? -25.777 8.903 30.487 1.00 97.25 100 LEU A N 1
ATOM 739 C CA . LEU A 1 100 ? -26.966 9.616 30.024 1.00 97.25 100 LEU A CA 1
ATOM 740 C C . LEU A 1 100 ? -27.348 9.229 28.598 1.00 97.25 100 LEU A C 1
ATOM 742 O O . LEU A 1 100 ? -28.530 9.035 28.353 1.00 97.25 100 LEU A O 1
ATOM 746 N N . LEU A 1 101 ? -26.378 9.062 27.693 1.00 97.69 101 LEU A N 1
ATOM 747 C CA . LEU A 1 101 ? -26.641 8.577 26.337 1.00 97.69 101 LEU A CA 1
ATOM 748 C C . LEU A 1 101 ? -27.375 7.229 26.366 1.00 97.69 101 LEU A C 1
ATOM 750 O O . LEU A 1 101 ? -28.399 7.070 25.713 1.00 97.69 101 LEU A O 1
ATOM 754 N N . GLU A 1 102 ? -26.874 6.276 27.150 1.00 95.94 102 GLU A N 1
ATOM 755 C CA . GLU A 1 102 ? -27.459 4.934 27.259 1.00 95.94 102 GLU A CA 1
ATOM 756 C C . GLU A 1 102 ? -28.864 4.975 27.883 1.00 95.94 102 GLU A C 1
ATOM 758 O O . GLU A 1 102 ? -29.797 4.378 27.350 1.00 95.94 102 GLU A O 1
ATOM 763 N N . GLN A 1 103 ? -29.050 5.744 28.961 1.00 96.62 103 GLN A N 1
ATOM 764 C CA . GLN A 1 103 ? -30.359 5.907 29.606 1.00 96.62 103 GLN A CA 1
ATOM 765 C C . GLN A 1 103 ? -31.384 6.588 28.696 1.00 96.62 103 GLN A C 1
ATOM 767 O O . GLN A 1 103 ? -32.537 6.159 28.628 1.00 96.62 103 GLN A O 1
ATOM 772 N N . ASP A 1 104 ? -30.978 7.652 28.005 1.00 96.06 104 ASP A N 1
ATOM 773 C CA . ASP A 1 104 ? -31.855 8.393 27.105 1.00 96.06 104 ASP A CA 1
ATOM 774 C C . ASP A 1 104 ? -32.185 7.543 25.858 1.00 96.06 104 ASP A C 1
ATOM 776 O O . ASP A 1 104 ? -33.293 7.652 25.330 1.00 96.06 104 ASP A O 1
ATOM 780 N N . HIS A 1 105 ? -31.287 6.647 25.422 1.00 96.56 105 HIS A N 1
ATOM 781 C CA . HIS A 1 105 ? -31.567 5.658 24.375 1.00 96.56 105 HIS A CA 1
ATOM 782 C C . HIS A 1 105 ? -32.619 4.636 24.823 1.00 96.56 105 HIS A C 1
ATOM 784 O O . HIS A 1 105 ? -33.631 4.466 24.145 1.00 96.56 105 HIS A O 1
ATOM 790 N N . GLU A 1 106 ? -32.437 4.015 25.994 1.00 95.19 106 GLU A N 1
ATOM 791 C CA . GLU A 1 106 ? -33.406 3.069 26.572 1.00 95.19 106 GLU A CA 1
ATOM 792 C C . GLU A 1 106 ? -34.789 3.707 26.777 1.00 95.19 106 GLU A C 1
ATOM 794 O O . GLU A 1 106 ? -35.822 3.055 26.611 1.00 95.19 106 GLU A O 1
ATOM 799 N N . ALA A 1 107 ? -34.820 4.998 27.115 1.00 96.12 107 ALA A N 1
ATOM 800 C CA . ALA A 1 107 ? -36.047 5.766 27.287 1.00 96.12 107 ALA A CA 1
ATOM 801 C C . ALA A 1 107 ? -36.686 6.239 25.964 1.00 96.12 107 ALA A C 1
ATOM 803 O O . ALA A 1 107 ? -37.788 6.792 25.999 1.00 96.12 107 ALA A O 1
ATOM 804 N N . GLY A 1 108 ? -36.021 6.066 24.815 1.00 95.19 108 GLY A N 1
ATOM 805 C CA . GLY A 1 108 ? -36.465 6.611 23.526 1.00 95.19 108 GLY A CA 1
ATOM 806 C C . GLY A 1 108 ? -36.493 8.146 23.493 1.00 95.19 108 GLY A C 1
ATOM 807 O O . GLY A 1 108 ? -37.322 8.735 22.803 1.00 95.19 108 GLY A O 1
ATOM 808 N N . ALA A 1 109 ? -35.637 8.791 24.290 1.00 94.56 109 ALA A N 1
ATOM 809 C CA . ALA A 1 109 ? -35.576 10.240 24.473 1.00 94.56 109 ALA A CA 1
ATOM 810 C C . ALA A 1 109 ? -34.536 10.929 23.571 1.00 94.56 109 ALA A C 1
ATOM 812 O O . ALA A 1 109 ? -34.535 12.158 23.467 1.00 94.56 109 ALA A O 1
ATOM 813 N N . LEU A 1 110 ? -33.658 10.156 22.926 1.00 96.06 110 LEU A N 1
ATOM 814 C CA . LEU A 1 110 ? -32.693 10.669 21.957 1.00 96.06 110 LEU A CA 1
ATOM 815 C C . LEU A 1 110 ? -33.373 11.064 20.644 1.00 96.06 110 LEU A C 1
ATOM 817 O O . LEU A 1 110 ? -34.391 10.499 20.241 1.00 96.06 110 LEU A O 1
ATOM 821 N N . LYS A 1 111 ? -32.769 12.037 19.966 1.00 96.69 111 LYS A N 1
ATOM 822 C CA . LYS A 1 111 ? -33.073 12.350 18.570 1.00 96.69 111 LYS A CA 1
ATOM 823 C C . LYS A 1 111 ? -32.345 11.370 17.637 1.00 96.69 111 LYS A C 1
ATOM 825 O O . LYS A 1 111 ? -31.718 10.423 18.105 1.00 96.69 111 LYS A O 1
ATOM 830 N N . GLU A 1 112 ? -32.485 11.563 16.330 1.00 97.44 112 GLU A N 1
ATOM 831 C CA . GLU A 1 112 ? -32.064 10.611 15.299 1.00 97.44 112 GLU A CA 1
ATOM 832 C C . GLU A 1 112 ? -30.563 10.292 15.358 1.00 97.44 112 GLU A C 1
ATOM 834 O O . GLU A 1 112 ? -30.198 9.120 15.465 1.00 97.44 112 GLU A O 1
ATOM 839 N N . ALA A 1 113 ? -29.695 11.307 15.373 1.00 97.75 113 ALA A N 1
ATOM 840 C CA . ALA A 1 113 ? -28.249 11.104 15.387 1.00 97.75 113 ALA A CA 1
ATOM 841 C C . ALA A 1 113 ? -27.777 10.521 16.722 1.00 97.75 113 ALA A C 1
ATOM 843 O O . ALA A 1 113 ? -26.993 9.571 16.749 1.00 97.75 113 ALA A O 1
ATOM 844 N N . GLY A 1 114 ? -28.298 11.037 17.841 1.00 97.88 114 GLY A N 1
ATOM 845 C CA . GLY A 1 114 ? -28.035 10.469 19.161 1.00 97.88 114 GLY A CA 1
ATOM 846 C C . GLY A 1 114 ? -28.444 8.997 19.267 1.00 97.88 114 GLY A C 1
ATOM 847 O O . GLY A 1 114 ? -27.677 8.190 19.793 1.00 97.88 114 GLY A O 1
ATOM 848 N N . ALA A 1 115 ? -29.615 8.626 18.741 1.00 98.12 115 ALA A N 1
ATOM 849 C CA . ALA A 1 115 ? -30.089 7.245 18.736 1.00 98.12 115 ALA A CA 1
ATOM 850 C C . ALA A 1 115 ? -29.182 6.338 17.892 1.00 98.12 115 ALA A C 1
ATOM 852 O O . ALA A 1 115 ? -28.775 5.285 18.379 1.00 98.12 115 ALA A O 1
ATOM 853 N N . ALA A 1 116 ? -28.786 6.773 16.693 1.00 98.25 116 ALA A N 1
ATOM 854 C CA . ALA A 1 116 ? -27.860 6.026 15.843 1.00 98.25 116 ALA A CA 1
ATOM 855 C C . ALA A 1 116 ? -26.483 5.826 16.509 1.00 98.25 116 ALA A C 1
ATOM 857 O O . ALA A 1 116 ? -25.923 4.731 16.481 1.00 98.25 116 ALA A O 1
ATOM 858 N N . VAL A 1 117 ? -25.942 6.853 17.177 1.00 98.44 117 VAL A N 1
ATOM 859 C CA . VAL A 1 117 ? -24.679 6.726 17.926 1.00 98.44 117 VAL A CA 1
ATOM 860 C C . VAL A 1 117 ? -24.824 5.787 19.128 1.00 98.44 117 VAL A C 1
ATOM 862 O O . VAL A 1 117 ? -23.895 5.037 19.428 1.00 98.44 117 VAL A O 1
ATOM 865 N N . ALA A 1 118 ? -25.973 5.783 19.807 1.00 98.19 118 ALA A N 1
ATOM 866 C CA . ALA A 1 118 ? -26.240 4.842 20.892 1.00 98.19 118 ALA A CA 1
ATOM 867 C C . ALA A 1 118 ? -26.340 3.385 20.397 1.00 98.19 118 ALA A C 1
ATOM 869 O O . ALA A 1 118 ? -25.813 2.486 21.053 1.00 98.19 118 ALA A O 1
ATOM 870 N N . GLU A 1 119 ? -26.926 3.144 19.221 1.00 98.19 119 GLU A N 1
ATOM 871 C CA . GLU A 1 119 ? -26.949 1.819 18.579 1.00 98.19 119 GLU A CA 1
ATOM 872 C C . GLU A 1 119 ? -25.539 1.345 18.187 1.00 98.19 119 GLU A C 1
ATOM 874 O O . GLU A 1 119 ? -25.166 0.192 18.444 1.00 98.19 119 GLU A O 1
ATOM 879 N N . LEU A 1 120 ? -24.713 2.245 17.637 1.00 98.12 120 LEU A N 1
ATOM 880 C CA . LEU A 1 120 ? -23.295 1.973 17.378 1.00 98.12 120 LEU A CA 1
ATOM 881 C C . LEU A 1 120 ? -22.536 1.659 18.670 1.00 98.12 120 LEU A C 1
ATOM 883 O O . LEU A 1 120 ? -21.722 0.738 18.689 1.00 98.12 120 LEU A O 1
ATOM 887 N N . LEU A 1 121 ? -22.808 2.386 19.758 1.00 98.31 121 LEU A N 1
ATOM 888 C CA . LEU A 1 121 ? -22.204 2.120 21.062 1.00 98.31 121 LEU A CA 1
ATOM 889 C C . LEU A 1 121 ? -22.594 0.736 21.591 1.00 98.31 121 LEU A C 1
ATOM 891 O O . LEU A 1 121 ? -21.721 0.009 22.060 1.00 98.31 121 LEU A O 1
ATOM 895 N N . ALA A 1 122 ? -23.872 0.358 21.507 1.00 97.44 122 ALA A N 1
ATOM 896 C CA . ALA A 1 122 ? -24.342 -0.956 21.939 1.00 97.44 122 ALA A CA 1
ATOM 897 C C . ALA A 1 122 ? -23.642 -2.083 21.162 1.00 97.44 122 ALA A C 1
ATOM 899 O O . ALA A 1 122 ? -23.054 -2.978 21.771 1.00 97.44 122 ALA A O 1
ATOM 900 N N . THR A 1 123 ? -23.607 -1.969 19.832 1.00 97.69 123 THR A N 1
ATOM 901 C CA . THR A 1 123 ? -22.913 -2.917 18.944 1.00 97.69 123 THR A CA 1
ATOM 902 C C . THR A 1 123 ? -21.411 -2.969 19.247 1.00 97.69 123 THR A C 1
ATOM 904 O O . THR A 1 123 ? -20.813 -4.034 19.354 1.00 97.69 123 THR A O 1
ATOM 907 N N . GLY A 1 124 ? -20.776 -1.815 19.451 1.00 97.75 124 GLY A N 1
ATOM 908 C CA . GLY A 1 124 ? -19.345 -1.738 19.725 1.00 97.75 124 GLY A CA 1
ATOM 909 C C . GLY A 1 124 ? -18.964 -2.312 21.084 1.00 97.75 124 GLY A C 1
ATOM 910 O O . GLY A 1 124 ? -17.885 -2.882 21.235 1.00 97.75 124 GLY A O 1
ATOM 911 N N . ARG A 1 125 ? -19.843 -2.185 22.086 1.00 97.19 125 ARG A N 1
ATOM 912 C CA . ARG A 1 125 ? -19.661 -2.828 23.391 1.00 97.19 125 ARG A CA 1
ATOM 913 C C . ARG A 1 125 ? -19.731 -4.344 23.273 1.00 97.19 125 ARG A C 1
ATOM 915 O O . ARG A 1 125 ? -18.952 -5.010 23.942 1.00 97.19 125 ARG A O 1
ATOM 922 N N . GLU A 1 126 ? -20.617 -4.879 22.435 1.00 97.62 126 GLU A N 1
ATOM 923 C CA . GLU A 1 126 ? -20.657 -6.314 22.134 1.00 97.62 126 GLU A CA 1
ATOM 924 C C . GLU A 1 126 ? -19.329 -6.778 21.523 1.00 97.62 126 GLU A C 1
ATOM 926 O O . GLU A 1 126 ? -18.681 -7.645 22.103 1.00 97.62 126 GLU A O 1
ATOM 931 N N . GLN A 1 127 ? -18.839 -6.100 20.478 1.00 97.88 127 GLN A N 1
ATOM 932 C CA . GLN A 1 127 ? -17.530 -6.391 19.867 1.00 97.88 127 GLN A CA 1
ATOM 933 C C . GLN A 1 127 ? -16.378 -6.331 20.884 1.00 97.88 127 GLN A C 1
ATOM 935 O O . GLN A 1 127 ? -15.510 -7.204 20.926 1.00 97.88 127 GLN A O 1
ATOM 940 N N . MET A 1 128 ? -16.359 -5.305 21.738 1.00 96.94 128 MET A N 1
ATOM 941 C CA . MET A 1 128 ? -15.352 -5.183 22.793 1.00 96.94 128 MET A CA 1
ATOM 942 C C . MET A 1 128 ? -15.432 -6.313 23.818 1.00 96.94 128 MET A C 1
ATOM 944 O O . MET A 1 128 ? -14.389 -6.827 24.221 1.00 96.94 128 MET A O 1
ATOM 948 N N . ASN A 1 129 ? -16.640 -6.700 24.230 1.00 97.50 129 ASN A N 1
ATOM 949 C CA . ASN A 1 129 ? -16.846 -7.787 25.181 1.00 97.50 129 ASN A CA 1
ATOM 950 C C . ASN A 1 129 ? -16.401 -9.123 24.582 1.00 97.50 129 ASN A C 1
ATOM 952 O O . ASN A 1 129 ? -15.669 -9.852 25.240 1.00 97.50 129 ASN A O 1
ATOM 956 N N . GLU A 1 130 ? -16.758 -9.415 23.330 1.00 98.19 130 GLU A N 1
ATOM 957 C CA . GLU A 1 130 ? -16.289 -10.608 22.614 1.00 98.19 130 GLU A CA 1
ATOM 958 C C . GLU A 1 130 ? -14.757 -10.638 22.539 1.00 98.19 130 GLU A C 1
ATOM 960 O O . GLU A 1 130 ? -14.125 -11.664 22.801 1.00 98.19 130 GLU A O 1
ATOM 965 N N . ALA A 1 131 ? -14.130 -9.498 22.238 1.00 97.00 131 ALA A N 1
ATOM 966 C CA . ALA A 1 131 ? -12.679 -9.388 22.202 1.00 97.00 131 ALA A CA 1
ATOM 967 C C . ALA A 1 131 ? -12.047 -9.609 23.593 1.00 97.00 131 ALA A C 1
ATOM 969 O O . ALA A 1 131 ? -11.084 -10.370 23.725 1.00 97.00 131 ALA A O 1
ATOM 970 N N . ASP A 1 132 ? -12.576 -8.975 24.642 1.00 97.00 132 ASP A N 1
ATOM 971 C CA . ASP A 1 132 ? -12.100 -9.129 26.021 1.00 97.00 132 ASP A CA 1
ATOM 972 C C . ASP A 1 132 ? -12.260 -10.574 26.515 1.00 97.00 132 ASP A C 1
ATOM 974 O O . ASP A 1 132 ? -11.299 -11.160 27.030 1.00 97.00 132 ASP A O 1
ATOM 978 N N . ASP A 1 133 ? -13.432 -11.170 26.297 1.00 97.88 133 ASP A N 1
ATOM 979 C CA . ASP A 1 133 ? -13.761 -12.539 26.685 1.00 97.88 133 ASP A CA 1
ATOM 980 C C . ASP A 1 133 ? -12.890 -13.547 25.939 1.00 97.88 133 ASP A C 1
ATOM 982 O O . ASP A 1 133 ? -12.357 -14.474 26.556 1.00 97.88 133 ASP A O 1
ATOM 986 N N . ALA A 1 134 ? -12.645 -13.344 24.642 1.00 97.56 134 ALA A N 1
ATOM 987 C CA . ALA A 1 134 ? -11.717 -14.168 23.877 1.00 97.56 134 ALA A CA 1
ATOM 988 C C . ALA A 1 134 ? -10.333 -14.237 24.543 1.00 97.56 134 ALA A C 1
ATOM 990 O O . ALA A 1 134 ? -9.811 -15.331 24.787 1.00 97.56 134 ALA A O 1
ATOM 991 N N . PHE A 1 135 ? -9.747 -13.087 24.897 1.00 97.56 135 PHE A N 1
ATOM 992 C CA . PHE A 1 135 ? -8.449 -13.049 25.575 1.00 97.56 135 PHE A CA 1
ATOM 993 C C . PHE A 1 135 ? -8.510 -13.614 26.997 1.00 97.56 135 PHE A C 1
ATOM 995 O O . PHE A 1 135 ? -7.588 -14.325 27.414 1.00 97.56 135 PHE A O 1
ATOM 1002 N N . TYR A 1 136 ? -9.578 -13.327 27.741 1.00 96.81 136 TYR A N 1
ATOM 1003 C CA . TYR A 1 136 ? -9.775 -13.841 29.091 1.00 96.81 136 TYR A CA 1
ATOM 1004 C C . TYR A 1 136 ? -9.845 -15.371 29.097 1.00 96.81 136 TYR A C 1
ATOM 1006 O O . TYR A 1 136 ? -9.023 -16.020 29.752 1.00 96.81 136 TYR A O 1
ATOM 1014 N N . PHE A 1 137 ? -10.753 -15.961 28.318 1.00 97.88 137 PHE A N 1
ATOM 1015 C CA . PHE A 1 137 ? -10.951 -17.407 28.251 1.00 97.88 137 PHE A CA 1
ATOM 1016 C C . PHE A 1 137 ? -9.734 -18.132 27.673 1.00 97.88 137 PHE A C 1
ATOM 1018 O O . PHE A 1 137 ? -9.359 -19.190 28.188 1.00 97.88 137 PHE A O 1
ATOM 1025 N N . ALA A 1 138 ? -9.043 -17.540 26.693 1.00 96.69 138 ALA A N 1
ATOM 1026 C CA . ALA A 1 138 ? -7.776 -18.070 26.198 1.00 96.69 138 ALA A CA 1
ATOM 1027 C C . ALA A 1 138 ? -6.717 -18.127 27.311 1.00 96.69 138 ALA A C 1
ATOM 1029 O O . ALA A 1 138 ? -6.007 -19.125 27.444 1.00 96.69 138 ALA A O 1
ATOM 1030 N N . SER A 1 139 ? -6.641 -17.094 28.157 1.00 94.56 139 SER A N 1
ATOM 1031 C CA . SER A 1 139 ? -5.651 -17.017 29.238 1.00 94.56 139 SER A CA 1
ATOM 1032 C C . SER A 1 139 ? -5.857 -18.048 30.356 1.00 94.56 139 SER A C 1
ATOM 1034 O O . SER A 1 139 ? -4.887 -18.418 31.020 1.00 94.56 139 SER A O 1
ATOM 1036 N N . ILE A 1 140 ? -7.089 -18.537 30.543 1.00 96.06 140 ILE A N 1
ATOM 1037 C CA . ILE A 1 140 ? -7.440 -19.565 31.539 1.00 96.06 140 ILE A CA 1
ATOM 1038 C C . ILE A 1 140 ? -7.637 -20.965 30.931 1.00 96.06 140 ILE A C 1
ATOM 1040 O O . ILE A 1 140 ? -8.076 -21.879 31.627 1.00 96.06 140 ILE A O 1
ATOM 1044 N N . GLY A 1 141 ? -7.309 -21.148 29.647 1.00 95.50 141 GLY A N 1
ATOM 1045 C CA . GLY A 1 141 ? -7.350 -22.446 28.964 1.00 95.50 141 GLY A CA 1
ATOM 1046 C C . GLY A 1 141 ? -8.735 -22.901 28.491 1.00 95.50 141 GLY A C 1
ATOM 1047 O O . GLY A 1 141 ? -8.894 -24.048 28.083 1.00 95.50 141 GLY A O 1
ATOM 1048 N N . GLN A 1 142 ? -9.740 -22.024 28.522 1.00 97.75 142 GLN A N 1
ATOM 1049 C CA . GLN A 1 142 ? -11.096 -22.298 28.033 1.00 97.75 142 GLN A CA 1
ATOM 1050 C C . GLN A 1 142 ? -11.188 -22.023 26.524 1.00 97.75 142 GLN A C 1
ATOM 1052 O O . GLN A 1 142 ? -11.864 -21.100 26.070 1.00 97.75 142 GLN A O 1
ATOM 1057 N N . PHE A 1 143 ? -10.456 -22.810 25.733 1.00 97.94 143 PHE A N 1
ATOM 1058 C CA . PHE A 1 143 ? -10.218 -22.516 24.317 1.00 97.94 143 PHE A CA 1
ATOM 1059 C C . PHE A 1 143 ? -11.461 -22.599 23.425 1.00 97.94 143 PHE A C 1
ATOM 1061 O O . PHE A 1 143 ? -11.528 -21.884 22.432 1.00 97.94 143 PHE A O 1
ATOM 1068 N N . GLU A 1 144 ? -12.449 -23.429 23.768 1.00 97.69 144 GLU A N 1
ATOM 1069 C CA . GLU A 1 144 ? -13.710 -23.504 23.015 1.00 97.69 144 GLU A CA 1
ATOM 1070 C C . GLU A 1 144 ? -14.512 -22.203 23.138 1.00 97.69 144 GLU A C 1
ATOM 1072 O O . GLU A 1 144 ? -14.948 -21.648 22.131 1.00 97.69 144 GLU A O 1
ATOM 1077 N N . ILE A 1 145 ? -14.632 -21.672 24.361 1.00 97.94 145 ILE A N 1
ATOM 1078 C CA . ILE A 1 145 ? -15.324 -20.404 24.629 1.00 97.94 145 ILE A CA 1
ATOM 1079 C C . ILE A 1 145 ? -14.547 -19.242 24.004 1.00 97.94 145 ILE A C 1
ATOM 1081 O O . ILE A 1 145 ? -15.141 -18.376 23.365 1.00 97.94 145 ILE A O 1
ATOM 1085 N N . ALA A 1 146 ? -13.218 -19.241 24.131 1.00 98.25 146 ALA A N 1
ATOM 1086 C CA . ALA A 1 146 ? -12.377 -18.235 23.489 1.00 98.25 146 ALA A CA 1
ATOM 1087 C C . ALA A 1 146 ? -12.558 -18.231 21.963 1.00 98.25 146 ALA A C 1
ATOM 1089 O O . ALA A 1 146 ? -12.670 -17.170 21.356 1.00 98.25 146 ALA A O 1
ATOM 1090 N N . ASN A 1 147 ? -12.630 -19.414 21.343 1.00 98.00 147 ASN A N 1
ATOM 1091 C CA . ASN A 1 147 ? -12.804 -19.528 19.900 1.00 98.00 147 ASN A CA 1
ATOM 1092 C C . ASN A 1 147 ? -14.187 -19.048 19.452 1.00 98.00 147 ASN A C 1
ATOM 1094 O O . ASN A 1 147 ? -14.277 -18.369 18.436 1.00 98.00 147 ASN A O 1
ATOM 1098 N N . ALA A 1 148 ? -15.242 -19.362 20.209 1.00 98.19 148 ALA A N 1
ATOM 1099 C CA . ALA A 1 148 ? -16.588 -18.874 19.920 1.00 98.19 148 ALA A CA 1
ATOM 1100 C C . ALA A 1 148 ? -16.651 -17.337 19.938 1.00 98.19 148 ALA A C 1
ATOM 1102 O O . ALA A 1 148 ? -17.197 -16.744 19.013 1.00 98.19 148 ALA A O 1
ATOM 1103 N N . ASN A 1 149 ? -16.021 -16.700 20.930 1.00 98.38 149 ASN A N 1
ATOM 1104 C CA . ASN A 1 149 ? -15.944 -15.240 21.015 1.00 98.38 149 ASN A CA 1
ATOM 1105 C C . ASN A 1 149 ? -15.119 -14.627 19.873 1.00 98.38 149 ASN A C 1
ATOM 1107 O O . ASN A 1 149 ? -15.558 -13.664 19.258 1.00 98.38 149 ASN A O 1
ATOM 1111 N N . LEU A 1 150 ? -13.963 -15.209 19.523 1.00 97.75 150 LEU A N 1
ATOM 1112 C CA . LEU A 1 150 ? -13.198 -14.742 18.359 1.00 97.75 150 LEU A CA 1
ATOM 1113 C C . LEU A 1 150 ? -14.003 -14.862 17.063 1.00 97.75 150 LEU A C 1
ATOM 1115 O O . LEU A 1 150 ? -13.946 -13.966 16.231 1.00 97.75 150 LEU A O 1
ATOM 1119 N N . GLN A 1 151 ? -14.736 -15.959 16.875 1.00 97.81 151 GLN A N 1
ATOM 1120 C CA . GLN A 1 151 ? -15.560 -16.159 15.684 1.00 97.81 151 GLN A CA 1
ATOM 1121 C C . GLN A 1 151 ? -16.712 -15.159 15.606 1.00 97.81 151 GLN A C 1
ATOM 1123 O O . GLN A 1 151 ? -16.971 -14.653 14.518 1.00 97.81 151 GLN A O 1
ATOM 1128 N N . ALA A 1 152 ? -17.370 -14.870 16.730 1.00 97.88 152 ALA A N 1
ATOM 1129 C CA . ALA A 1 152 ? -1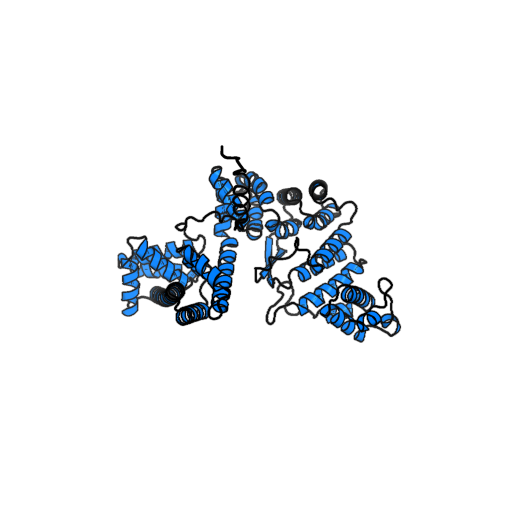8.423 -13.863 16.799 1.00 97.88 152 ALA A CA 1
ATOM 1130 C C . ALA A 1 152 ? -17.869 -12.469 16.461 1.00 97.88 152 ALA A C 1
ATOM 1132 O O . ALA A 1 152 ? -18.354 -11.830 15.526 1.00 97.88 152 ALA A O 1
ATOM 1133 N N . LEU A 1 153 ? -16.735 -12.108 17.072 1.00 97.88 153 LEU A N 1
ATOM 1134 C CA . LEU A 1 153 ? -16.039 -10.862 16.777 1.00 97.88 153 LEU A CA 1
ATOM 1135 C C . LEU A 1 153 ? -15.680 -10.757 15.298 1.00 97.88 153 LEU A C 1
ATOM 1137 O O . LEU A 1 153 ? -16.012 -9.764 14.666 1.00 97.88 153 LEU A O 1
ATOM 1141 N N . ILE A 1 154 ? -15.044 -11.777 14.720 1.00 96.81 154 ILE A N 1
ATOM 1142 C CA . ILE A 1 154 ? -14.661 -11.798 13.300 1.00 96.81 154 ILE A CA 1
ATOM 1143 C C . ILE A 1 154 ? -15.890 -11.691 12.390 1.00 96.81 154 ILE A C 1
ATOM 1145 O O . ILE A 1 154 ? -15.843 -10.982 11.386 1.00 96.81 154 ILE A O 1
ATOM 1149 N N . ALA A 1 155 ? -16.984 -12.378 12.730 1.00 96.81 155 ALA A N 1
ATOM 1150 C CA . ALA A 1 155 ? -18.227 -12.340 11.964 1.00 96.81 155 ALA A CA 1
ATOM 1151 C C . ALA A 1 155 ? -18.900 -10.960 11.995 1.00 96.81 155 ALA A C 1
ATOM 1153 O O . ALA A 1 155 ? -19.606 -10.619 11.048 1.00 96.81 155 ALA A O 1
ATOM 1154 N N . SER A 1 156 ? -18.654 -10.163 13.039 1.00 95.38 156 SER A N 1
ATOM 1155 C CA . SER A 1 156 ? -19.123 -8.776 13.145 1.00 95.38 156 SER A CA 1
ATOM 1156 C C . SER A 1 156 ? -18.326 -7.772 12.296 1.00 95.38 156 SER A C 1
ATOM 1158 O O . SER A 1 156 ? -18.656 -6.590 12.304 1.00 95.38 156 SER A O 1
ATOM 1160 N N . ASP A 1 157 ? -17.288 -8.230 11.582 1.00 94.81 157 ASP A N 1
ATOM 1161 C CA . ASP A 1 157 ? -16.403 -7.413 10.741 1.00 94.81 157 ASP A CA 1
ATOM 1162 C C . ASP A 1 157 ? -15.815 -6.196 11.490 1.00 94.81 157 ASP A C 1
ATOM 1164 O O . ASP A 1 157 ? -16.119 -5.042 11.182 1.00 94.81 157 ASP A O 1
ATOM 1168 N N . PRO A 1 158 ? -14.991 -6.430 12.528 1.00 95.12 158 PRO A N 1
ATOM 1169 C CA . PRO A 1 158 ? -14.550 -5.373 13.419 1.00 95.12 158 PRO A CA 1
ATOM 1170 C C . PRO A 1 158 ? -13.578 -4.443 12.694 1.00 95.12 158 PRO A C 1
ATOM 1172 O O . PRO A 1 158 ? -12.720 -4.886 11.926 1.00 95.12 158 PRO A O 1
ATOM 1175 N N . ASP A 1 159 ? -13.668 -3.150 13.006 1.00 94.62 159 ASP A N 1
ATOM 1176 C CA . ASP A 1 159 ? -12.757 -2.127 12.494 1.00 94.62 159 ASP A CA 1
ATOM 1177 C C . ASP A 1 159 ? -11.291 -2.497 12.793 1.00 94.62 159 ASP A C 1
ATOM 1179 O O . ASP A 1 159 ? -10.906 -2.590 13.966 1.00 94.62 159 ASP A O 1
ATOM 1183 N N . PRO A 1 160 ? -10.452 -2.677 11.755 1.00 94.19 160 PRO A N 1
ATOM 1184 C CA . PRO A 1 160 ? -9.060 -3.081 11.918 1.00 94.19 160 PRO A CA 1
ATOM 1185 C C . PRO A 1 160 ? -8.214 -2.126 12.776 1.00 94.19 160 PRO A C 1
ATOM 1187 O O . PRO A 1 160 ? -7.388 -2.572 13.573 1.00 94.19 160 PRO A O 1
ATOM 1190 N N . VAL A 1 161 ? -8.405 -0.810 12.649 1.00 92.38 161 VAL A N 1
ATOM 1191 C CA . VAL A 1 161 ? -7.630 0.209 13.380 1.00 92.38 161 VAL A CA 1
ATOM 1192 C C . VAL A 1 161 ? -8.075 0.280 14.838 1.00 92.38 161 VAL A C 1
ATOM 1194 O O . VAL A 1 161 ? -7.242 0.401 15.739 1.00 92.38 161 VAL A O 1
ATOM 1197 N N . ALA A 1 162 ? -9.382 0.184 15.094 1.00 93.50 162 ALA A N 1
ATOM 1198 C CA . ALA A 1 162 ? -9.920 0.051 16.445 1.00 93.50 162 ALA A CA 1
ATOM 1199 C C . ALA A 1 162 ? -9.405 -1.231 17.119 1.00 93.50 162 ALA A C 1
ATOM 1201 O O . ALA A 1 162 ? -9.003 -1.192 18.282 1.00 93.50 162 ALA A O 1
ATOM 1202 N N . LEU A 1 163 ? -9.327 -2.341 16.380 1.00 95.19 163 LEU A N 1
ATOM 1203 C CA . LEU A 1 163 ? -8.819 -3.612 16.889 1.00 95.19 163 LEU A CA 1
ATOM 1204 C C . LEU A 1 163 ? -7.331 -3.545 17.269 1.00 95.19 163 LEU A C 1
ATOM 1206 O O . LEU A 1 163 ? -6.935 -4.110 18.294 1.00 95.19 163 LEU A O 1
ATOM 1210 N N . VAL A 1 164 ? -6.509 -2.826 16.495 1.00 93.56 164 VAL A N 1
ATOM 1211 C CA . VAL A 1 164 ? -5.106 -2.539 16.848 1.00 93.56 164 VAL A CA 1
ATOM 1212 C C . VAL A 1 164 ? -5.034 -1.752 18.152 1.00 93.56 164 VAL A C 1
ATOM 1214 O O . VAL A 1 164 ? -4.376 -2.203 19.090 1.00 93.56 164 VAL A O 1
ATOM 1217 N N . GLU A 1 165 ? -5.767 -0.638 18.262 1.00 91.19 165 GLU A N 1
ATOM 1218 C CA . GLU A 1 165 ? -5.792 0.166 19.492 1.00 91.19 165 GLU A CA 1
ATOM 1219 C C . GLU A 1 165 ? -6.243 -0.662 20.700 1.00 91.19 165 GLU A C 1
ATOM 1221 O O . GLU A 1 165 ? -5.622 -0.615 21.762 1.00 91.19 165 GLU A O 1
ATOM 1226 N N . PHE A 1 166 ? -7.301 -1.458 20.543 1.00 93.44 166 PHE A N 1
ATOM 1227 C CA . PHE A 1 166 ? -7.773 -2.362 21.581 1.00 93.44 166 PHE A CA 1
ATOM 1228 C C . PHE A 1 166 ? -6.680 -3.356 21.998 1.00 93.44 166 PHE A C 1
ATOM 1230 O O . PHE A 1 166 ? -6.446 -3.568 23.189 1.00 93.44 166 PHE A O 1
ATOM 1237 N N . THR A 1 167 ? -5.989 -3.964 21.037 1.00 94.25 167 THR A N 1
ATOM 1238 C CA . THR A 1 167 ? -4.971 -4.988 21.307 1.00 94.25 167 THR A CA 1
ATOM 1239 C C . THR A 1 167 ? -3.746 -4.393 22.005 1.00 94.25 167 THR A C 1
ATOM 1241 O O . THR A 1 167 ? -3.265 -4.966 22.985 1.00 94.25 167 THR A O 1
ATOM 1244 N N . ASP A 1 168 ? -3.285 -3.220 21.567 1.00 90.81 168 ASP A N 1
ATOM 1245 C CA . ASP A 1 168 ? -2.075 -2.556 22.070 1.00 90.81 168 ASP A CA 1
ATOM 1246 C C . ASP A 1 168 ? -2.208 -2.055 23.516 1.00 90.81 168 ASP A C 1
ATOM 1248 O O . ASP A 1 168 ? -1.211 -1.983 24.241 1.00 90.81 168 ASP A O 1
ATOM 1252 N N . ARG A 1 169 ? -3.437 -1.805 23.990 1.00 87.31 169 ARG A N 1
ATOM 1253 C CA . ARG A 1 169 ? -3.711 -1.419 25.390 1.00 87.31 169 ARG A CA 1
ATOM 1254 C C . ARG A 1 169 ? -3.249 -2.458 26.409 1.00 87.31 169 ARG A C 1
ATOM 1256 O O . ARG A 1 169 ? -2.955 -2.110 27.552 1.00 87.31 169 ARG A O 1
ATOM 1263 N N . VAL A 1 170 ? -3.197 -3.735 26.028 1.00 90.56 170 VAL A N 1
ATOM 1264 C CA . VAL A 1 170 ? -2.724 -4.815 26.900 1.00 90.56 170 VAL A CA 1
ATOM 1265 C C . VAL A 1 170 ? -1.581 -5.543 26.192 1.00 90.56 170 VAL A C 1
ATOM 1267 O O . VAL A 1 170 ? -1.838 -6.471 25.424 1.00 90.56 170 VAL A O 1
ATOM 1270 N N . PRO A 1 171 ? -0.306 -5.221 26.498 1.00 86.38 171 PRO A N 1
ATOM 1271 C CA . PRO A 1 171 ? 0.854 -5.770 25.785 1.00 86.38 171 PRO A CA 1
ATOM 1272 C C . PRO A 1 171 ? 0.894 -7.303 25.705 1.00 86.38 171 PRO A C 1
ATOM 1274 O O . PRO A 1 171 ? 1.415 -7.880 24.751 1.00 86.38 171 PRO A O 1
ATOM 1277 N N . ARG A 1 172 ? 0.309 -7.989 26.696 1.00 91.94 172 ARG A N 1
ATOM 1278 C CA . ARG A 1 172 ? 0.224 -9.455 26.742 1.00 91.94 172 ARG A CA 1
ATOM 1279 C C . ARG A 1 172 ? -0.656 -10.054 25.633 1.00 91.94 172 ARG A C 1
ATOM 1281 O O . ARG A 1 172 ? -0.463 -11.219 25.302 1.00 91.94 172 ARG A O 1
ATOM 1288 N N . ARG A 1 173 ? -1.590 -9.298 25.045 1.00 94.81 173 ARG A N 1
ATOM 1289 C CA . ARG A 1 173 ? -2.492 -9.788 23.984 1.00 94.81 173 ARG A CA 1
ATOM 1290 C C . ARG A 1 173 ? -1.723 -10.269 22.762 1.00 94.81 173 ARG A C 1
ATOM 1292 O O . ARG A 1 173 ? -1.948 -11.390 22.321 1.00 94.81 173 ARG A O 1
ATOM 1299 N N . HIS A 1 174 ? -0.737 -9.498 22.306 1.00 91.94 174 HIS A N 1
ATOM 1300 C CA . HIS A 1 174 ? 0.152 -9.905 21.211 1.00 91.94 174 HIS A CA 1
ATOM 1301 C C . HIS A 1 174 ? 0.862 -11.229 21.498 1.00 91.94 174 HIS A C 1
ATOM 1303 O O . HIS A 1 174 ? 0.905 -12.110 20.645 1.00 91.94 174 HIS A O 1
ATOM 1309 N N . GLN A 1 175 ? 1.360 -11.412 22.724 1.00 91.31 175 GLN A N 1
ATOM 1310 C CA . GLN A 1 175 ? 1.998 -12.667 23.123 1.00 91.31 175 GLN A CA 1
ATOM 1311 C C . GLN A 1 175 ? 1.020 -13.851 23.069 1.00 91.31 175 GLN A C 1
ATOM 1313 O O . GLN A 1 175 ? 1.403 -14.925 22.614 1.00 91.31 175 GLN A O 1
ATOM 1318 N N . ILE A 1 176 ? -0.225 -13.657 23.514 1.00 94.06 176 ILE A N 1
ATOM 1319 C CA . ILE A 1 176 ? -1.270 -14.689 23.472 1.00 94.06 176 ILE A CA 1
ATOM 1320 C C . ILE A 1 176 ? -1.579 -15.077 22.021 1.00 94.06 176 ILE A C 1
ATOM 1322 O O . ILE A 1 176 ? -1.621 -16.266 21.716 1.00 94.06 176 ILE A O 1
ATOM 1326 N N . LEU A 1 177 ? -1.736 -14.099 21.124 1.00 94.94 177 LEU A N 1
ATOM 1327 C CA . LEU A 1 177 ? -2.014 -14.359 19.707 1.00 94.94 177 LEU A CA 1
ATOM 1328 C C . LEU A 1 177 ? -0.888 -15.173 19.058 1.00 94.94 177 LEU A C 1
ATOM 1330 O O . LEU A 1 177 ? -1.148 -16.199 18.440 1.00 94.94 177 LEU A O 1
ATOM 1334 N N . VAL A 1 178 ? 0.371 -14.777 19.265 1.00 92.00 178 VAL A N 1
ATOM 1335 C CA . VAL A 1 178 ? 1.524 -15.511 18.716 1.00 92.00 178 VAL A CA 1
ATOM 1336 C C . VAL A 1 178 ? 1.611 -16.932 19.282 1.00 92.00 178 VAL A C 1
ATOM 1338 O O . VAL A 1 178 ? 1.927 -17.865 18.557 1.00 92.00 178 VAL A O 1
ATOM 1341 N N . GLN A 1 179 ? 1.317 -17.128 20.569 1.00 93.81 179 GLN A N 1
ATOM 1342 C CA . GLN A 1 179 ? 1.353 -18.459 21.187 1.00 93.81 179 GLN A CA 1
ATOM 1343 C C . GLN A 1 179 ? 0.246 -19.394 20.686 1.00 93.81 179 GLN A C 1
ATOM 1345 O O . GLN A 1 179 ? 0.415 -20.611 20.730 1.00 93.81 179 GLN A O 1
ATOM 1350 N N . LEU A 1 180 ? -0.890 -18.842 20.255 1.00 95.75 180 LEU A N 1
ATOM 1351 C CA . LEU A 1 180 ? -2.084 -19.605 19.893 1.00 95.75 180 LEU A CA 1
ATOM 1352 C C . LEU A 1 180 ? -2.316 -19.701 18.378 1.00 95.75 180 LEU A C 1
ATOM 1354 O O . LEU A 1 180 ? -3.283 -20.345 17.971 1.00 95.75 180 LEU A O 1
ATOM 1358 N N . SER A 1 181 ? -1.438 -19.127 17.546 1.00 94.44 181 SER A N 1
ATOM 1359 C CA . SER A 1 181 ? -1.576 -19.120 16.080 1.00 94.44 181 SER A CA 1
ATOM 1360 C C . SER A 1 181 ? -1.630 -20.518 15.463 1.00 94.44 181 SER A C 1
ATOM 1362 O O . SER A 1 181 ? -2.326 -20.720 14.472 1.00 94.44 181 SER A O 1
ATOM 1364 N N . ASP A 1 182 ? -0.952 -21.488 16.081 1.00 94.56 182 ASP A N 1
ATOM 1365 C CA . ASP A 1 182 ? -0.895 -22.884 15.627 1.00 94.56 182 ASP A CA 1
ATOM 1366 C C . ASP A 1 182 ? -1.751 -23.820 16.501 1.00 94.56 182 ASP A C 1
ATOM 1368 O O . ASP A 1 182 ? -1.671 -25.047 16.404 1.00 94.56 182 ASP A O 1
ATOM 1372 N N . HIS A 1 183 ? -2.576 -23.263 17.396 1.00 96.62 183 HIS A N 1
ATOM 1373 C CA . HIS A 1 183 ? -3.404 -24.060 18.295 1.00 96.62 183 HIS A CA 1
ATOM 1374 C C . HIS A 1 183 ? -4.513 -24.795 17.513 1.00 96.62 183 HIS A C 1
ATOM 1376 O O . HIS A 1 183 ? -5.236 -24.147 16.754 1.00 96.62 183 HIS A O 1
ATOM 1382 N N . PRO A 1 184 ? -4.764 -26.102 17.740 1.00 95.94 184 PRO A N 1
ATOM 1383 C CA . PRO A 1 184 ? -5.714 -26.880 16.932 1.00 95.94 184 PRO A CA 1
ATOM 1384 C C . PRO A 1 184 ? -7.146 -26.328 16.884 1.00 95.94 184 PRO A C 1
ATOM 1386 O O . PRO A 1 184 ? -7.830 -26.491 15.878 1.00 95.94 184 PRO A O 1
ATOM 1389 N N . LEU A 1 185 ? -7.602 -25.686 17.966 1.00 95.44 185 LEU A N 1
ATOM 1390 C CA . LEU A 1 185 ? -8.953 -25.112 18.054 1.00 95.44 185 LEU A CA 1
ATOM 1391 C C . LEU A 1 185 ? -9.016 -23.625 17.695 1.00 95.44 185 LEU A C 1
ATOM 1393 O O . LEU A 1 185 ? -10.043 -23.166 17.218 1.00 95.44 185 LEU A O 1
ATOM 1397 N N . LEU A 1 186 ? -7.942 -22.874 17.957 1.00 96.19 186 LEU A N 1
ATOM 1398 C CA . LEU A 1 186 ? -7.951 -21.406 17.906 1.00 96.19 186 LEU A CA 1
ATOM 1399 C C . LEU A 1 186 ? -7.188 -20.850 16.709 1.00 96.19 186 LEU A C 1
ATOM 1401 O O . LEU A 1 186 ? -7.442 -19.718 16.318 1.00 96.19 186 LEU A O 1
ATOM 1405 N N . GLY A 1 187 ? -6.280 -21.633 16.123 1.00 95.75 187 GLY A N 1
ATOM 1406 C CA . GLY A 1 187 ? -5.296 -21.151 15.162 1.00 95.75 187 GLY A CA 1
ATOM 1407 C C . GLY A 1 187 ? -5.921 -20.399 13.996 1.00 95.75 187 GLY A C 1
ATOM 1408 O O . GLY A 1 187 ? -5.496 -19.292 13.703 1.00 95.75 187 GLY A O 1
ATOM 1409 N N . LYS A 1 188 ? -7.012 -20.916 13.414 1.00 96.31 188 LYS A N 1
ATOM 1410 C CA . LYS A 1 188 ? -7.725 -20.234 12.319 1.00 96.31 188 LYS A CA 1
ATOM 1411 C C . LYS A 1 188 ? -8.268 -18.860 12.726 1.00 96.31 188 LYS A C 1
ATOM 1413 O O . LYS A 1 188 ? -8.029 -17.882 12.029 1.00 96.31 188 LYS A O 1
ATOM 1418 N N . SER A 1 189 ? -8.970 -18.778 13.855 1.00 97.19 189 SER A N 1
ATOM 1419 C CA . SER A 1 189 ? -9.552 -17.521 14.343 1.00 97.19 189 SER A CA 1
ATOM 1420 C C . SER A 1 189 ? -8.466 -16.535 14.786 1.00 97.19 189 SER A C 1
ATOM 1422 O O . SER A 1 189 ? -8.578 -15.339 14.555 1.00 97.19 189 SER A O 1
ATOM 1424 N N . VAL A 1 190 ? -7.375 -17.030 15.376 1.00 97.19 190 VAL A N 1
ATOM 1425 C CA . VAL A 1 190 ? -6.215 -16.214 15.762 1.00 97.19 190 VAL A CA 1
ATOM 1426 C C . VAL A 1 190 ? -5.471 -15.684 14.537 1.00 97.19 190 VAL A C 1
ATOM 1428 O O . VAL A 1 190 ? -5.089 -14.520 14.527 1.00 97.19 190 VAL A O 1
ATOM 1431 N N . GLN A 1 191 ? -5.284 -16.500 13.498 1.00 95.06 191 GLN A N 1
ATOM 1432 C CA . GLN A 1 191 ? -4.678 -16.077 12.233 1.00 95.06 191 GLN A CA 1
ATOM 1433 C C . GLN A 1 191 ? -5.527 -15.007 11.545 1.00 95.06 191 GLN A C 1
ATOM 1435 O O . GLN A 1 191 ? -4.984 -14.001 11.101 1.00 95.06 191 GLN A O 1
ATOM 1440 N N . GLU A 1 192 ? -6.852 -15.166 11.531 1.00 94.81 192 GLU A N 1
ATOM 1441 C CA . GLU A 1 192 ? -7.756 -14.143 11.004 1.00 94.81 192 GLU A CA 1
ATOM 1442 C C . GLU A 1 192 ? -7.707 -12.853 11.836 1.00 94.81 192 GLU A C 1
ATOM 1444 O O . GLU A 1 192 ? -7.593 -11.767 11.275 1.00 94.81 192 GLU A O 1
ATOM 1449 N N . TYR A 1 193 ? -7.684 -12.946 13.170 1.00 96.19 193 TYR A N 1
ATOM 1450 C CA . TYR A 1 193 ? -7.491 -11.781 14.040 1.00 96.19 193 TYR A CA 1
ATOM 1451 C C . TYR A 1 193 ? -6.160 -11.069 13.741 1.00 96.19 193 TYR A C 1
ATOM 1453 O O . TYR A 1 193 ? -6.127 -9.849 13.593 1.00 96.19 193 TYR A O 1
ATOM 1461 N N . LEU A 1 194 ? -5.058 -11.817 13.611 1.00 94.31 194 LEU A N 1
ATOM 1462 C CA . LEU A 1 194 ? -3.741 -11.278 13.253 1.00 94.31 194 LEU A CA 1
ATOM 1463 C C . LEU A 1 194 ? -3.754 -10.601 11.875 1.00 94.31 194 LEU A C 1
ATOM 1465 O O . LEU A 1 194 ? -3.165 -9.532 11.723 1.00 94.31 194 LEU A O 1
ATOM 1469 N N . ARG A 1 195 ? -4.466 -11.172 10.897 1.00 92.38 195 ARG A N 1
ATOM 1470 C CA . ARG A 1 195 ? -4.659 -10.572 9.571 1.00 92.38 195 ARG A CA 1
ATOM 1471 C C . ARG A 1 195 ? -5.407 -9.239 9.668 1.00 92.38 195 ARG A C 1
ATOM 1473 O O . ARG A 1 195 ? -4.973 -8.252 9.078 1.00 92.38 195 ARG A O 1
ATOM 1480 N N . ARG A 1 196 ? -6.467 -9.159 10.482 1.00 94.25 196 ARG A N 1
ATOM 1481 C CA . ARG A 1 196 ? -7.177 -7.895 10.764 1.00 94.25 196 ARG A CA 1
ATOM 1482 C C . ARG A 1 196 ? -6.277 -6.865 11.445 1.00 94.25 196 ARG A C 1
ATOM 1484 O O . ARG A 1 196 ? -6.288 -5.705 11.045 1.00 94.25 196 ARG A O 1
ATOM 1491 N N . LEU A 1 197 ? -5.437 -7.265 12.404 1.00 93.75 197 LEU A N 1
ATOM 1492 C CA . LEU A 1 197 ? -4.452 -6.344 12.988 1.00 93.75 197 LEU A CA 1
ATOM 1493 C C . LEU A 1 197 ? -3.499 -5.788 11.929 1.00 93.75 197 LEU A C 1
ATOM 1495 O O . LEU A 1 197 ? -3.241 -4.589 11.898 1.00 93.75 197 LEU A O 1
ATOM 1499 N N . GLN A 1 198 ? -3.009 -6.639 11.031 1.00 91.00 198 GLN A N 1
ATOM 1500 C CA . GLN A 1 198 ? -2.106 -6.221 9.966 1.00 91.00 198 GLN A CA 1
ATOM 1501 C C . GLN A 1 198 ? -2.767 -5.238 8.991 1.00 91.00 198 GLN A C 1
ATOM 1503 O O . GLN A 1 198 ? -2.130 -4.268 8.578 1.00 91.00 198 GLN A O 1
ATOM 1508 N N . GLN A 1 199 ? -4.048 -5.437 8.667 1.00 90.56 199 GLN A N 1
ATOM 1509 C CA . GLN A 1 199 ? -4.834 -4.468 7.899 1.00 90.56 199 GLN A CA 1
ATOM 1510 C C . GLN A 1 199 ? -4.938 -3.122 8.626 1.00 90.56 199 GLN A C 1
ATOM 1512 O O . GLN A 1 199 ? -4.713 -2.079 8.014 1.00 90.56 199 GLN A O 1
ATOM 1517 N N . GLY A 1 200 ? -5.210 -3.136 9.934 1.00 91.44 200 GLY A N 1
ATOM 1518 C CA . GLY A 1 200 ? -5.255 -1.926 10.757 1.00 91.44 200 GLY A CA 1
ATOM 1519 C C . GLY A 1 200 ? -3.913 -1.195 10.784 1.00 91.44 200 GLY A C 1
ATOM 1520 O O . GLY A 1 200 ? -3.856 0.017 10.587 1.00 91.44 200 GLY A O 1
ATOM 1521 N N . GLU A 1 201 ? -2.809 -1.927 10.939 1.00 89.75 201 GLU A N 1
ATOM 1522 C CA . GLU A 1 201 ? -1.459 -1.363 10.877 1.00 89.75 201 GLU A CA 1
ATOM 1523 C C . GLU A 1 201 ? -1.160 -0.717 9.519 1.00 89.75 201 GLU A C 1
ATOM 1525 O O . GLU A 1 201 ? -0.559 0.356 9.474 1.00 89.75 201 GLU A O 1
ATOM 1530 N N . GLN A 1 202 ? -1.600 -1.325 8.414 1.00 88.81 202 GLN A N 1
ATOM 1531 C CA . GLN A 1 202 ? -1.455 -0.737 7.080 1.00 88.81 202 GLN A CA 1
ATOM 1532 C C . GLN A 1 202 ? -2.272 0.548 6.923 1.00 88.81 202 GLN A C 1
ATOM 1534 O O . GLN A 1 202 ? -1.750 1.545 6.427 1.00 88.81 202 GLN A O 1
ATOM 1539 N N . GLN A 1 203 ? -3.516 0.569 7.407 1.00 88.75 203 GLN A N 1
ATOM 1540 C CA . GLN A 1 203 ? -4.348 1.775 7.385 1.00 88.75 203 GLN A CA 1
ATOM 1541 C C . GLN A 1 203 ? -3.728 2.910 8.214 1.00 88.75 203 GLN A C 1
ATOM 1543 O O . GLN A 1 203 ? -3.686 4.051 7.759 1.00 88.75 203 GLN A O 1
ATOM 1548 N N . ILE A 1 204 ? -3.155 2.603 9.385 1.00 88.88 204 ILE A N 1
ATOM 1549 C CA . ILE A 1 204 ? -2.433 3.587 10.209 1.00 88.88 204 ILE A CA 1
ATOM 1550 C C . ILE A 1 204 ? -1.210 4.140 9.464 1.00 88.88 204 ILE A C 1
ATOM 1552 O O . ILE A 1 204 ? -0.955 5.345 9.503 1.00 88.88 204 ILE A O 1
ATOM 1556 N N . LYS A 1 205 ? -0.441 3.280 8.786 1.00 89.38 205 LYS A N 1
ATOM 1557 C CA . LYS A 1 205 ? 0.738 3.681 7.996 1.00 89.38 205 LYS A CA 1
ATOM 1558 C C . LYS A 1 205 ? 0.376 4.533 6.783 1.00 89.38 205 LYS A C 1
ATOM 1560 O O . LYS A 1 205 ? 1.177 5.379 6.389 1.00 89.38 205 LYS A O 1
ATOM 1565 N N . ALA A 1 206 ? -0.805 4.316 6.212 1.00 90.81 206 ALA A N 1
ATOM 1566 C CA . ALA A 1 206 ? -1.313 5.050 5.063 1.00 90.81 206 ALA A CA 1
ATOM 1567 C C . ALA A 1 206 ? -2.078 6.337 5.433 1.00 90.81 206 ALA A C 1
ATOM 1569 O O . ALA A 1 206 ? -2.365 7.124 4.533 1.00 90.81 206 ALA A O 1
ATOM 1570 N N . ASP A 1 207 ? -2.386 6.586 6.717 1.00 90.00 207 ASP A N 1
ATOM 1571 C CA . ASP A 1 207 ? -3.174 7.750 7.157 1.00 90.00 207 ASP A CA 1
ATOM 1572 C C . ASP A 1 207 ? -2.508 9.080 6.734 1.00 90.00 207 ASP A C 1
ATOM 1574 O O . ASP A 1 207 ? -1.470 9.474 7.293 1.00 90.00 207 ASP A O 1
ATOM 1578 N N . PRO A 1 208 ? -3.126 9.841 5.805 1.00 91.00 208 PRO A N 1
ATOM 1579 C CA . PRO A 1 208 ? -2.600 11.116 5.325 1.00 91.00 208 PRO A CA 1
ATOM 1580 C C . PRO A 1 208 ? -2.343 12.132 6.437 1.00 91.00 208 PRO A C 1
ATOM 1582 O O . PRO A 1 208 ? -1.402 12.926 6.353 1.00 91.00 208 PRO A O 1
ATOM 1585 N N . THR A 1 209 ? -3.183 12.145 7.473 1.00 89.56 209 THR A N 1
ATOM 1586 C CA . THR A 1 209 ? -3.072 13.098 8.581 1.00 89.56 209 THR A CA 1
ATOM 1587 C C . THR A 1 209 ? -1.839 12.784 9.407 1.00 89.56 209 THR A C 1
ATOM 1589 O O . THR A 1 209 ? -1.017 13.669 9.660 1.00 89.56 209 THR A O 1
ATOM 1592 N N . ARG A 1 210 ? -1.665 11.507 9.760 1.00 89.50 210 ARG A N 1
ATOM 1593 C CA . ARG A 1 210 ? -0.499 11.019 10.496 1.00 89.50 210 ARG A CA 1
ATOM 1594 C C . ARG A 1 210 ? 0.792 11.277 9.727 1.00 89.50 210 ARG A C 1
ATOM 1596 O O . ARG A 1 210 ? 1.767 11.765 10.300 1.00 89.50 210 ARG A O 1
ATOM 1603 N N . ILE A 1 211 ? 0.803 11.002 8.423 1.00 94.19 211 ILE A N 1
ATOM 1604 C CA . ILE A 1 211 ? 1.966 11.261 7.569 1.00 94.19 211 ILE A CA 1
ATOM 1605 C C . ILE A 1 211 ? 2.311 12.755 7.574 1.00 94.19 211 ILE A C 1
ATOM 1607 O O . ILE A 1 211 ? 3.455 13.107 7.861 1.00 94.19 211 ILE A O 1
ATOM 1611 N N . LYS A 1 212 ? 1.340 13.647 7.330 1.00 94.25 212 LYS A N 1
ATOM 1612 C CA . LYS A 1 212 ? 1.570 15.105 7.320 1.00 94.25 212 LYS A CA 1
ATOM 1613 C C . LYS A 1 212 ? 2.098 15.617 8.658 1.00 94.25 212 LYS A C 1
ATOM 1615 O O . LYS A 1 212 ? 3.074 16.363 8.673 1.00 94.25 212 LYS A O 1
ATOM 1620 N N . GLN A 1 213 ? 1.534 15.166 9.777 1.00 91.75 213 GLN A N 1
ATOM 1621 C CA . GLN A 1 213 ? 2.037 15.519 11.108 1.00 91.75 213 GLN A CA 1
ATOM 1622 C C . GLN A 1 213 ? 3.483 15.050 11.316 1.00 91.75 213 GLN A C 1
ATOM 1624 O O . GLN A 1 213 ? 4.306 15.785 11.861 1.00 91.75 213 GLN A O 1
ATOM 1629 N N . ASN A 1 214 ? 3.838 13.851 10.845 1.00 93.88 214 ASN A N 1
ATOM 1630 C CA . ASN A 1 214 ? 5.213 13.360 10.925 1.00 93.88 214 ASN A CA 1
ATOM 1631 C C . ASN A 1 214 ? 6.182 14.124 10.011 1.00 93.88 214 ASN A C 1
ATOM 1633 O O . ASN A 1 214 ? 7.335 14.314 10.396 1.00 93.88 214 ASN A O 1
ATOM 1637 N N . ILE A 1 215 ? 5.725 14.626 8.858 1.00 96.25 215 ILE A N 1
ATOM 1638 C CA . ILE A 1 215 ? 6.496 15.568 8.031 1.00 96.25 215 ILE A CA 1
ATOM 1639 C C . ILE A 1 215 ? 6.714 16.879 8.792 1.00 96.25 215 ILE A C 1
ATOM 1641 O O . ILE A 1 215 ? 7.827 17.400 8.817 1.00 96.25 215 ILE A O 1
ATOM 1645 N N . GLU A 1 216 ? 5.687 17.393 9.467 1.00 94.62 216 GLU A N 1
ATOM 1646 C CA . GLU A 1 216 ? 5.792 18.622 10.258 1.00 94.62 216 GLU A CA 1
ATOM 1647 C C . GLU A 1 216 ? 6.759 18.476 11.444 1.00 94.62 216 GLU A C 1
ATOM 1649 O O . GLU A 1 216 ? 7.561 19.376 11.704 1.00 94.62 216 GLU A O 1
ATOM 1654 N N . ARG A 1 217 ? 6.785 17.300 12.090 1.00 93.62 217 ARG A N 1
ATOM 1655 C CA . ARG A 1 217 ? 7.755 16.952 13.146 1.00 93.62 217 ARG A CA 1
ATOM 1656 C C . ARG A 1 217 ? 9.215 17.037 12.674 1.00 93.62 217 ARG A C 1
ATOM 1658 O O . ARG A 1 217 ? 10.090 17.290 13.504 1.00 93.62 217 ARG A O 1
ATOM 1665 N N . LEU A 1 218 ? 9.499 16.898 11.371 1.00 95.38 218 LEU A N 1
ATOM 1666 C CA . LEU A 1 218 ? 10.863 17.012 10.827 1.00 95.38 218 LEU A CA 1
ATOM 1667 C C . LEU A 1 218 ? 11.475 18.408 11.014 1.00 95.38 218 LEU A C 1
ATOM 1669 O O . LEU A 1 218 ? 12.696 18.529 11.079 1.00 95.38 218 LEU A O 1
ATOM 1673 N N . ALA A 1 219 ? 10.659 19.458 11.106 1.00 93.25 219 ALA A N 1
ATOM 1674 C CA . ALA A 1 219 ? 11.141 20.816 11.369 1.00 93.25 219 ALA A CA 1
ATOM 1675 C C . ALA A 1 219 ? 11.385 21.092 12.869 1.00 93.25 219 ALA A C 1
ATOM 1677 O O . ALA A 1 219 ? 11.824 22.180 13.239 1.00 93.25 219 ALA A O 1
ATOM 1678 N N . GLY A 1 220 ? 11.087 20.122 13.740 1.00 92.12 220 GLY A N 1
ATOM 1679 C CA . GLY A 1 220 ? 11.243 20.233 15.185 1.00 92.12 220 GLY A CA 1
ATOM 1680 C C . GLY A 1 220 ? 12.681 20.023 15.694 1.00 92.12 220 GLY A C 1
ATOM 1681 O O . GLY A 1 220 ? 13.633 19.905 14.920 1.00 92.12 220 GLY A O 1
ATOM 1682 N N . PRO A 1 221 ? 12.866 19.955 17.028 1.00 94.06 221 PRO A N 1
ATOM 1683 C CA . PRO A 1 221 ? 14.164 19.662 17.641 1.00 94.06 221 PRO A CA 1
ATOM 1684 C C . PRO A 1 221 ? 14.688 18.265 17.245 1.00 94.06 221 PRO A C 1
ATOM 1686 O O . PRO A 1 221 ? 13.902 17.423 16.815 1.00 94.06 221 PRO A O 1
ATOM 1689 N N . PRO A 1 222 ? 15.984 17.951 17.461 1.00 93.44 222 PRO A N 1
ATOM 1690 C CA . PRO A 1 222 ? 16.603 16.704 16.991 1.00 93.44 222 PRO A CA 1
ATOM 1691 C C . PRO A 1 222 ? 15.828 15.418 17.313 1.00 93.44 222 PRO A C 1
ATOM 1693 O O . PRO A 1 222 ? 15.666 14.576 16.438 1.00 93.44 222 PRO A O 1
ATOM 1696 N N . ARG A 1 223 ? 15.266 15.299 18.526 1.00 92.81 223 ARG A N 1
ATOM 1697 C CA . ARG A 1 223 ? 14.421 14.152 18.908 1.00 92.81 223 ARG A CA 1
ATOM 1698 C C . ARG A 1 223 ? 13.125 14.068 18.097 1.00 92.81 223 ARG A C 1
ATOM 1700 O O . ARG A 1 223 ? 12.717 12.982 17.711 1.00 92.81 223 ARG A O 1
ATOM 1707 N N . ALA A 1 224 ? 12.478 15.204 17.831 1.00 92.19 224 ALA A N 1
ATOM 1708 C CA . ALA A 1 224 ? 11.269 15.246 17.010 1.00 92.19 224 ALA A CA 1
ATOM 1709 C C . ALA A 1 224 ? 11.581 14.881 15.552 1.00 92.19 224 ALA A C 1
ATOM 1711 O O . ALA A 1 224 ? 10.828 14.125 14.946 1.00 92.19 224 ALA A O 1
ATOM 1712 N N . PHE A 1 225 ? 12.724 15.340 15.030 1.00 93.94 225 PHE A N 1
ATOM 1713 C CA . PHE A 1 225 ? 13.216 14.933 13.716 1.00 93.94 225 PHE A CA 1
ATOM 1714 C C . PHE A 1 225 ? 13.461 13.419 13.648 1.00 93.94 225 PHE A C 1
ATOM 1716 O O . PHE A 1 225 ? 12.961 12.768 12.738 1.00 93.94 225 PHE A O 1
ATOM 1723 N N . GLU A 1 226 ? 14.183 12.841 14.613 1.00 93.44 226 GLU A N 1
ATOM 1724 C CA . GLU A 1 226 ? 14.452 11.395 14.667 1.00 93.44 226 GLU A CA 1
ATOM 1725 C C . GLU A 1 226 ? 13.160 10.570 14.728 1.00 93.44 226 GLU A C 1
ATOM 1727 O O . GLU A 1 226 ? 13.007 9.614 13.964 1.00 93.44 226 GLU A O 1
ATOM 1732 N N . ASN A 1 227 ? 12.199 10.986 15.558 1.00 91.44 227 ASN A N 1
ATOM 1733 C CA . ASN A 1 227 ? 10.889 10.344 15.648 1.00 91.44 227 ASN A CA 1
ATOM 1734 C C . ASN A 1 227 ? 10.097 10.477 14.338 1.00 91.44 227 ASN A C 1
ATOM 1736 O O . ASN A 1 227 ? 9.547 9.490 13.857 1.00 91.44 227 ASN A O 1
ATOM 1740 N N . GLY A 1 228 ? 10.072 11.667 13.727 1.00 93.88 228 GLY A N 1
ATOM 1741 C CA . GLY A 1 228 ? 9.410 11.899 12.441 1.00 93.88 228 GLY A CA 1
ATOM 1742 C C . GLY A 1 228 ? 9.998 11.028 11.331 1.00 93.88 228 GLY A C 1
ATOM 1743 O O . GLY A 1 228 ? 9.258 10.376 10.601 1.00 93.88 228 GLY A O 1
ATOM 1744 N N . VAL A 1 229 ? 11.329 10.919 11.258 1.00 95.75 229 VAL A N 1
ATOM 1745 C CA . VAL A 1 229 ? 12.010 10.012 10.321 1.00 95.75 229 VAL A CA 1
ATOM 1746 C C . VAL A 1 229 ? 11.620 8.555 10.577 1.00 95.75 229 VAL A C 1
ATOM 1748 O O . VAL A 1 229 ? 11.346 7.835 9.620 1.00 95.75 229 VAL A O 1
ATOM 1751 N N . ALA A 1 230 ? 11.591 8.100 11.834 1.00 94.62 230 ALA A N 1
ATOM 1752 C CA . ALA A 1 230 ? 11.207 6.727 12.166 1.00 94.62 230 ALA A CA 1
ATOM 1753 C C . ALA A 1 230 ? 9.758 6.416 11.753 1.00 94.62 230 ALA A C 1
ATOM 1755 O O . ALA A 1 230 ? 9.506 5.374 11.152 1.00 94.62 230 ALA A O 1
ATOM 1756 N N . MET A 1 231 ? 8.826 7.341 11.995 1.00 92.94 231 MET A N 1
ATOM 1757 C CA . MET A 1 231 ? 7.423 7.189 11.597 1.00 92.94 231 MET A CA 1
ATOM 1758 C C . MET A 1 231 ? 7.228 7.214 10.078 1.00 92.94 231 MET A C 1
ATOM 1760 O O . MET A 1 231 ? 6.451 6.427 9.544 1.00 92.94 231 MET A O 1
ATOM 1764 N N . LEU A 1 232 ? 7.955 8.074 9.360 1.00 96.38 232 LEU A N 1
ATOM 1765 C CA . LEU A 1 232 ? 7.897 8.118 7.895 1.00 96.38 232 LEU A CA 1
ATOM 1766 C C . LEU A 1 232 ? 8.539 6.881 7.258 1.00 96.38 232 LEU A C 1
ATOM 1768 O O . LEU A 1 232 ? 8.059 6.412 6.233 1.00 96.38 232 LEU A O 1
ATOM 1772 N N . LYS A 1 233 ? 9.584 6.313 7.876 1.00 95.50 233 LYS A N 1
ATOM 1773 C CA . LYS A 1 233 ? 10.135 5.009 7.474 1.00 95.50 233 LYS A CA 1
ATOM 1774 C C . LYS A 1 233 ? 9.111 3.892 7.634 1.00 95.50 233 LYS A C 1
ATOM 1776 O O . LYS A 1 233 ? 9.015 3.053 6.746 1.00 95.50 233 LYS A O 1
ATOM 1781 N N . ASP A 1 234 ? 8.362 3.897 8.735 1.00 91.81 234 ASP A N 1
ATOM 1782 C CA . ASP A 1 234 ? 7.306 2.911 8.976 1.00 91.81 234 ASP A CA 1
ATOM 1783 C C . ASP A 1 234 ? 6.127 3.074 8.003 1.00 91.81 234 ASP A C 1
ATOM 1785 O O . ASP A 1 234 ? 5.595 2.080 7.519 1.00 91.81 234 ASP A O 1
ATOM 1789 N N . SER A 1 235 ? 5.791 4.319 7.644 1.00 94.44 235 SER A N 1
ATOM 1790 C CA . SER A 1 235 ? 4.802 4.634 6.597 1.00 94.44 235 SER A CA 1
ATOM 1791 C C . SER A 1 235 ? 5.289 4.236 5.193 1.00 94.44 235 SER A C 1
ATOM 1793 O O . SER A 1 235 ? 4.489 3.994 4.295 1.00 94.44 235 SER A O 1
ATOM 1795 N N . GLY A 1 236 ? 6.607 4.160 4.985 1.00 94.56 236 GLY A N 1
ATOM 1796 C CA . GLY A 1 236 ? 7.223 3.624 3.775 1.00 94.56 236 GLY A CA 1
ATOM 1797 C C . GLY A 1 236 ? 6.800 4.350 2.497 1.00 94.56 236 GLY A C 1
ATOM 1798 O O . GLY A 1 236 ? 6.972 5.563 2.369 1.00 94.56 236 GLY A O 1
ATOM 1799 N N . GLU A 1 237 ? 6.270 3.594 1.536 1.00 95.56 237 GLU A N 1
ATOM 1800 C CA . GLU A 1 237 ? 5.829 4.116 0.237 1.00 95.56 237 GLU A CA 1
ATOM 1801 C C . GLU A 1 237 ? 4.704 5.149 0.346 1.00 95.56 237 GLU A C 1
ATOM 1803 O O . GLU A 1 237 ? 4.721 6.138 -0.389 1.00 95.56 237 GLU A O 1
ATOM 1808 N N . TYR A 1 238 ? 3.794 5.000 1.315 1.00 96.19 238 TYR A N 1
ATOM 1809 C CA . TYR A 1 238 ? 2.673 5.923 1.509 1.00 96.19 238 TYR A CA 1
ATOM 1810 C C . TYR A 1 238 ? 3.125 7.336 1.893 1.00 96.19 238 TYR A C 1
ATOM 1812 O O . TYR A 1 238 ? 2.421 8.306 1.626 1.00 96.19 238 TYR A O 1
ATOM 1820 N N . ALA A 1 239 ? 4.322 7.491 2.472 1.00 97.44 239 ALA A N 1
ATOM 1821 C CA . ALA A 1 239 ? 4.863 8.806 2.809 1.00 97.44 239 ALA A CA 1
ATOM 1822 C C . ALA A 1 239 ? 5.333 9.603 1.580 1.00 97.44 239 ALA A C 1
ATOM 1824 O O . ALA A 1 239 ? 5.391 10.836 1.629 1.00 97.44 239 ALA A O 1
ATOM 1825 N N . VAL A 1 240 ? 5.689 8.929 0.482 1.00 97.94 240 VAL A N 1
ATOM 1826 C CA . VAL A 1 240 ? 6.348 9.562 -0.670 1.00 97.94 240 VAL A CA 1
ATOM 1827 C C . VAL A 1 240 ? 5.466 10.609 -1.360 1.00 97.94 240 VAL A C 1
ATOM 1829 O O . VAL A 1 240 ? 5.962 11.726 -1.532 1.00 97.94 240 VAL A O 1
ATOM 1832 N N . PRO A 1 241 ? 4.182 10.352 -1.687 1.00 96.94 241 PRO A N 1
ATOM 1833 C CA . PRO A 1 241 ? 3.310 11.367 -2.284 1.00 96.94 241 PRO A CA 1
ATOM 1834 C C . PRO A 1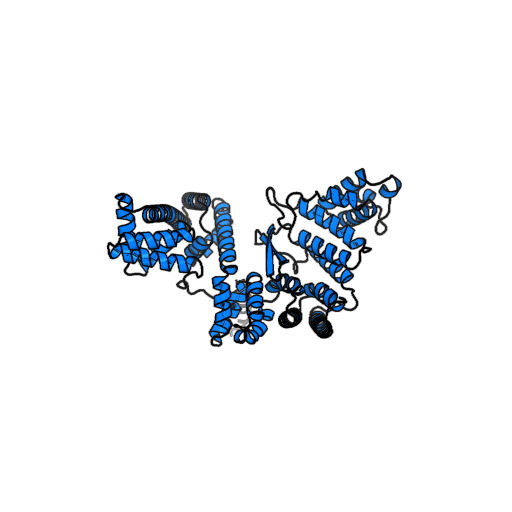 241 ? 3.263 12.672 -1.478 1.00 96.94 241 PRO A C 1
ATOM 1836 O O . PRO A 1 241 ? 3.393 13.760 -2.041 1.00 96.94 241 PRO A O 1
ATOM 1839 N N . PHE A 1 242 ? 3.172 12.581 -0.148 1.00 97.06 242 PHE A N 1
ATOM 1840 C CA . PHE A 1 242 ? 3.104 13.752 0.730 1.00 97.06 242 PHE A CA 1
ATOM 1841 C C . PHE A 1 242 ? 4.441 14.488 0.843 1.00 97.06 242 PHE A C 1
ATOM 1843 O O . PHE A 1 242 ? 4.462 15.719 0.851 1.00 97.06 242 PHE A O 1
ATOM 1850 N N . LEU A 1 243 ? 5.564 13.764 0.880 1.00 97.62 243 LEU A N 1
ATOM 1851 C CA . LEU A 1 243 ? 6.895 14.375 0.849 1.00 97.62 243 LEU A CA 1
ATOM 1852 C C . LEU A 1 243 ? 7.117 15.145 -0.461 1.00 97.62 243 LEU A C 1
ATOM 1854 O O . LEU A 1 243 ? 7.599 16.276 -0.427 1.00 97.62 243 LEU A O 1
ATOM 1858 N N . LEU A 1 244 ? 6.721 14.574 -1.605 1.00 96.69 244 LEU A N 1
ATOM 1859 C CA . LEU A 1 244 ? 6.810 15.248 -2.905 1.00 96.69 244 LEU A CA 1
ATOM 1860 C C . LEU A 1 244 ? 5.858 16.445 -3.003 1.00 96.69 244 LEU A C 1
ATOM 1862 O O . LEU A 1 244 ? 6.238 17.482 -3.546 1.00 96.69 244 LEU A O 1
ATOM 1866 N N . MET A 1 245 ? 4.652 16.339 -2.439 1.00 95.25 245 MET A N 1
ATOM 1867 C CA . MET A 1 245 ? 3.714 17.458 -2.341 1.00 95.25 245 MET A CA 1
ATOM 1868 C C . MET A 1 245 ? 4.334 18.637 -1.576 1.00 95.25 245 MET A C 1
ATOM 1870 O O . MET A 1 245 ? 4.280 19.764 -2.058 1.00 95.25 245 MET A O 1
ATOM 1874 N N . TYR A 1 246 ? 4.990 18.390 -0.434 1.00 96.50 246 TYR A N 1
ATOM 1875 C CA . TYR A 1 246 ? 5.673 19.445 0.329 1.00 96.50 246 TYR A CA 1
ATOM 1876 C C . TYR A 1 246 ? 6.863 20.053 -0.428 1.00 96.50 246 TYR A C 1
ATOM 1878 O O . TYR A 1 246 ? 7.097 21.252 -0.310 1.00 96.50 246 TYR A O 1
ATOM 1886 N N . LEU A 1 247 ? 7.614 19.264 -1.209 1.00 95.75 247 LEU A N 1
ATOM 1887 C CA . LEU A 1 247 ? 8.711 19.797 -2.035 1.00 95.75 247 LEU A CA 1
ATOM 1888 C C . LEU A 1 247 ? 8.214 20.746 -3.132 1.00 95.75 247 LEU A C 1
ATOM 1890 O O . LEU A 1 247 ? 8.900 21.714 -3.460 1.00 95.75 247 LEU A O 1
ATOM 1894 N N . ARG A 1 248 ? 7.025 20.474 -3.678 1.00 94.69 248 ARG A N 1
ATOM 1895 C CA . ARG A 1 248 ? 6.406 21.258 -4.755 1.00 94.69 248 ARG A CA 1
ATOM 1896 C C . ARG A 1 248 ? 5.621 22.467 -4.252 1.00 94.69 248 ARG A C 1
ATOM 1898 O O . ARG A 1 248 ? 5.360 23.374 -5.038 1.00 94.69 248 ARG A O 1
ATOM 1905 N N . ASP A 1 249 ? 5.245 22.496 -2.975 1.00 95.06 249 ASP A N 1
ATOM 1906 C CA . ASP A 1 249 ? 4.469 23.585 -2.382 1.00 95.06 249 ASP A CA 1
ATOM 1907 C C . ASP A 1 249 ? 5.358 24.816 -2.085 1.00 95.06 249 ASP A C 1
ATOM 1909 O O . ASP A 1 249 ? 6.223 24.773 -1.199 1.00 95.06 249 ASP A O 1
ATOM 1913 N N . PRO A 1 250 ? 5.137 25.966 -2.759 1.00 93.75 250 PRO A N 1
ATOM 1914 C CA . PRO A 1 250 ? 5.905 27.185 -2.515 1.00 93.75 250 PRO A CA 1
ATOM 1915 C C . PRO A 1 250 ? 5.802 27.720 -1.080 1.00 93.75 250 PRO A C 1
ATOM 1917 O O . PRO A 1 250 ? 6.690 28.463 -0.658 1.00 93.75 250 PRO A O 1
ATOM 1920 N N . GLN A 1 251 ? 4.748 27.369 -0.337 1.00 96.12 251 GLN A N 1
ATOM 1921 C CA . GLN A 1 251 ? 4.545 27.770 1.058 1.00 96.12 251 GLN A CA 1
ATOM 1922 C C . GLN A 1 251 ? 5.295 26.874 2.051 1.00 96.12 251 GLN A C 1
ATOM 1924 O O . GLN A 1 251 ? 5.453 27.245 3.212 1.00 96.12 251 GLN A O 1
ATOM 1929 N N . LYS A 1 252 ? 5.795 25.713 1.614 1.00 95.56 252 LYS A N 1
ATOM 1930 C CA . LYS A 1 252 ? 6.484 24.727 2.463 1.00 95.56 252 LYS A CA 1
ATOM 1931 C C . LYS A 1 252 ? 7.994 24.684 2.211 1.00 95.56 252 LYS A C 1
ATOM 1933 O O . LYS A 1 252 ? 8.655 23.714 2.573 1.00 95.56 252 LYS A O 1
ATOM 1938 N N . ARG A 1 253 ? 8.575 25.755 1.652 1.00 93.50 253 ARG A N 1
ATOM 1939 C CA . ARG A 1 253 ? 10.015 25.841 1.324 1.00 93.50 253 ARG A CA 1
ATOM 1940 C C . ARG A 1 253 ? 10.944 25.541 2.501 1.00 93.50 253 ARG A C 1
ATOM 1942 O O . ARG A 1 253 ? 11.991 24.931 2.296 1.00 93.50 253 ARG A O 1
ATOM 1949 N N . ASP A 1 254 ? 10.544 25.898 3.718 1.00 94.06 254 ASP A N 1
ATOM 1950 C CA . ASP A 1 254 ? 11.325 25.636 4.932 1.00 94.06 254 ASP A CA 1
ATOM 1951 C C . ASP A 1 254 ? 11.471 24.133 5.236 1.00 94.06 254 ASP A C 1
ATOM 1953 O O . ASP A 1 254 ? 12.434 23.718 5.882 1.00 94.06 254 ASP A O 1
ATOM 1957 N N . PHE A 1 255 ? 10.570 23.290 4.714 1.00 96.25 255 PHE A N 1
ATOM 1958 C CA . PHE A 1 255 ? 10.639 21.835 4.857 1.00 96.25 255 PHE A CA 1
ATOM 1959 C C . PHE A 1 255 ? 11.583 21.169 3.849 1.00 96.25 255 PHE A C 1
ATOM 1961 O O . PHE A 1 255 ? 11.994 20.029 4.069 1.00 96.25 255 PHE A O 1
ATOM 1968 N N . ILE A 1 256 ? 11.974 21.852 2.766 1.00 95.75 256 ILE A N 1
ATOM 1969 C CA . ILE A 1 256 ? 12.788 21.253 1.696 1.00 95.75 256 ILE A CA 1
ATOM 1970 C C . ILE A 1 256 ? 14.081 20.618 2.245 1.00 95.75 256 ILE A C 1
ATOM 1972 O O . ILE A 1 256 ? 14.307 19.435 1.979 1.00 95.75 256 ILE A O 1
ATOM 1976 N N . PRO A 1 257 ? 14.920 21.298 3.056 1.00 96.12 257 PRO A N 1
ATOM 1977 C CA . PRO A 1 257 ? 16.177 20.708 3.523 1.00 96.12 257 PRO A CA 1
ATOM 1978 C C . PRO A 1 257 ? 15.977 19.443 4.368 1.00 96.12 257 PRO A C 1
ATOM 1980 O O . PRO A 1 257 ? 16.726 18.473 4.226 1.00 96.12 257 PRO A O 1
ATOM 1983 N N . VAL A 1 258 ? 14.958 19.431 5.236 1.00 96.88 258 VAL A N 1
ATOM 1984 C CA . VAL A 1 258 ? 14.674 18.283 6.110 1.00 96.88 258 VAL A CA 1
ATOM 1985 C C . VAL A 1 258 ? 14.049 17.123 5.337 1.00 96.88 258 VAL A C 1
ATOM 1987 O O . VAL A 1 258 ? 14.400 15.971 5.598 1.00 96.88 258 VAL A O 1
ATOM 1990 N N . ILE A 1 259 ? 13.222 17.400 4.325 1.00 97.50 259 ILE A N 1
ATOM 1991 C CA . ILE A 1 259 ? 12.670 16.378 3.428 1.00 97.50 259 ILE A CA 1
ATOM 1992 C C . ILE A 1 259 ? 13.778 15.748 2.582 1.00 97.50 259 ILE A C 1
ATOM 1994 O O . ILE A 1 259 ? 13.881 14.524 2.539 1.00 97.50 259 ILE A O 1
ATOM 1998 N N . LEU A 1 260 ? 14.673 16.543 1.987 1.00 96.12 260 LEU A N 1
ATOM 1999 C CA . LEU A 1 260 ? 15.794 16.028 1.185 1.00 96.12 260 LEU A CA 1
ATOM 2000 C C . LEU A 1 260 ? 16.810 15.224 2.009 1.00 96.12 260 LEU A C 1
ATOM 2002 O O . LEU A 1 260 ? 17.496 14.349 1.475 1.00 96.12 260 LEU A O 1
ATOM 2006 N N . ARG A 1 261 ? 16.906 15.493 3.316 1.00 95.56 261 ARG A N 1
ATOM 2007 C CA . ARG A 1 261 ? 17.658 14.656 4.260 1.00 95.56 261 ARG A CA 1
ATOM 2008 C C . ARG A 1 261 ? 16.912 13.363 4.603 1.00 95.56 261 ARG A C 1
ATOM 2010 O O . ARG A 1 261 ? 17.561 12.358 4.882 1.00 95.56 261 ARG A O 1
ATOM 2017 N N . THR A 1 262 ? 15.582 13.381 4.615 1.00 97.00 262 THR A N 1
ATOM 2018 C CA . THR A 1 262 ? 14.730 12.263 5.053 1.00 97.00 262 THR A CA 1
ATOM 2019 C C . THR A 1 262 ? 14.466 11.257 3.940 1.00 97.00 262 THR A C 1
ATOM 2021 O O . THR A 1 262 ? 14.628 10.065 4.174 1.00 97.00 262 THR A O 1
ATOM 2024 N N . LEU A 1 263 ? 14.149 11.711 2.725 1.00 96.50 263 LEU A N 1
ATOM 2025 C CA . LEU A 1 263 ? 13.792 10.867 1.579 1.00 96.50 263 LEU A CA 1
ATOM 2026 C C . LEU A 1 263 ? 14.766 9.694 1.335 1.00 96.50 263 LEU A C 1
ATOM 2028 O O . LEU A 1 263 ? 14.307 8.555 1.276 1.00 96.50 263 LEU A O 1
ATOM 2032 N N . PRO A 1 264 ? 16.102 9.892 1.293 1.00 95.81 264 PRO A N 1
ATOM 2033 C CA . PRO A 1 264 ? 17.032 8.776 1.117 1.00 95.81 264 PRO A CA 1
ATOM 2034 C C . PRO A 1 264 ? 17.033 7.768 2.271 1.00 95.81 264 PRO A C 1
ATOM 2036 O O . PRO A 1 264 ? 17.440 6.624 2.087 1.00 95.81 264 PRO A O 1
ATOM 2039 N N . GLN A 1 265 ? 16.608 8.184 3.467 1.00 96.06 265 GLN A N 1
ATOM 2040 C CA . GLN A 1 265 ? 16.562 7.321 4.643 1.00 96.06 265 GLN A CA 1
ATOM 2041 C C . GLN A 1 265 ? 15.369 6.363 4.617 1.00 96.06 265 GLN A C 1
ATOM 2043 O O . GLN A 1 265 ? 15.446 5.341 5.290 1.00 96.06 265 GLN A O 1
ATOM 2048 N N . LEU A 1 266 ? 14.300 6.648 3.859 1.00 95.25 266 LEU A N 1
ATOM 2049 C CA . LEU A 1 266 ? 13.181 5.708 3.690 1.00 95.25 266 LEU A CA 1
ATOM 2050 C C . LEU A 1 266 ? 13.660 4.399 3.036 1.00 95.25 266 LEU A C 1
ATOM 2052 O O . LEU A 1 266 ? 13.172 3.323 3.366 1.00 95.25 266 LEU A O 1
ATOM 2056 N N . GLY A 1 267 ? 14.681 4.470 2.176 1.00 92.94 267 GLY A N 1
ATOM 2057 C CA . GLY A 1 267 ? 15.331 3.293 1.603 1.00 92.94 267 GLY A CA 1
ATOM 2058 C C . GLY A 1 267 ? 14.456 2.574 0.573 1.00 92.94 267 GLY A C 1
ATOM 2059 O O . GLY A 1 267 ? 13.838 3.218 -0.272 1.00 92.94 267 GLY A O 1
ATOM 2060 N N . ARG A 1 268 ? 14.433 1.233 0.623 1.00 91.25 268 ARG A N 1
ATOM 2061 C CA . ARG A 1 268 ? 13.765 0.376 -0.378 1.00 91.25 268 ARG A CA 1
ATOM 2062 C C . ARG A 1 268 ? 12.263 0.644 -0.491 1.00 91.25 268 ARG A C 1
ATOM 2064 O O . ARG A 1 268 ? 11.747 0.623 -1.600 1.00 91.25 268 ARG A O 1
ATOM 2071 N N . SER A 1 269 ? 11.575 0.925 0.615 1.00 91.44 269 SER A N 1
ATOM 2072 C CA . SER A 1 269 ? 10.121 1.142 0.604 1.00 91.44 269 SER A CA 1
ATOM 2073 C C . SER A 1 269 ? 9.711 2.379 -0.197 1.00 91.44 269 SER A C 1
ATOM 2075 O O . SER A 1 269 ? 8.642 2.392 -0.779 1.00 91.44 269 SER A O 1
ATOM 2077 N N . ALA A 1 270 ? 10.567 3.396 -0.320 1.00 95.31 270 ALA A N 1
ATOM 2078 C CA . ALA A 1 270 ? 10.266 4.569 -1.142 1.00 95.31 270 ALA A CA 1
ATOM 2079 C C . ALA A 1 270 ? 10.547 4.363 -2.642 1.00 95.31 270 ALA A C 1
ATOM 2081 O O . ALA A 1 270 ? 10.260 5.248 -3.444 1.00 95.31 270 ALA A O 1
ATOM 2082 N N . LEU A 1 271 ? 11.144 3.239 -3.044 1.00 95.00 271 LEU A N 1
ATOM 2083 C CA . LEU A 1 271 ? 11.715 3.087 -4.381 1.00 95.00 271 LEU A CA 1
ATOM 2084 C C . LEU A 1 271 ? 10.652 3.105 -5.485 1.00 95.00 271 LEU A C 1
ATOM 2086 O O . LEU A 1 271 ? 10.783 3.886 -6.425 1.00 95.00 271 LEU A O 1
ATOM 2090 N N . ASN A 1 272 ? 9.598 2.296 -5.345 1.00 95.06 272 ASN A N 1
ATOM 2091 C CA . ASN A 1 272 ? 8.520 2.173 -6.331 1.00 95.06 272 ASN A CA 1
ATOM 2092 C C . ASN A 1 272 ? 7.805 3.508 -6.610 1.00 95.06 272 ASN A C 1
ATOM 2094 O O . ASN A 1 272 ? 7.770 3.913 -7.774 1.00 95.06 272 ASN A O 1
ATOM 2098 N N . PRO A 1 273 ? 7.308 4.256 -5.606 1.00 97.62 273 PRO A N 1
ATOM 2099 C CA . PRO A 1 273 ? 6.713 5.565 -5.874 1.00 97.62 273 PRO A CA 1
ATOM 2100 C C . PRO A 1 273 ? 7.734 6.575 -6.425 1.00 97.62 273 PRO A C 1
ATOM 2102 O O . PRO A 1 273 ? 7.409 7.356 -7.319 1.00 97.62 273 PRO A O 1
ATOM 2105 N N . LEU A 1 274 ? 8.993 6.555 -5.964 1.00 98.00 274 LEU A N 1
ATOM 2106 C CA . LEU A 1 274 ? 10.006 7.496 -6.455 1.00 98.00 274 LEU A CA 1
ATOM 2107 C C . LEU A 1 274 ? 10.361 7.273 -7.931 1.00 98.00 274 LEU A C 1
ATOM 2109 O O . LEU A 1 274 ? 10.472 8.255 -8.665 1.00 98.00 274 LEU A O 1
ATOM 2113 N N . VAL A 1 275 ? 10.508 6.027 -8.399 1.00 97.62 275 VAL A N 1
ATOM 2114 C CA . VAL A 1 275 ? 10.793 5.775 -9.826 1.00 97.62 275 VAL A CA 1
ATOM 2115 C C . VAL A 1 275 ? 9.626 6.183 -10.721 1.00 97.62 275 VAL A C 1
ATOM 2117 O O . VAL A 1 275 ? 9.856 6.701 -11.812 1.00 97.62 275 VAL A O 1
ATOM 2120 N N . GLN A 1 276 ? 8.385 6.033 -10.248 1.00 97.62 276 GLN A N 1
ATOM 2121 C CA . GLN A 1 276 ? 7.208 6.497 -10.985 1.00 97.62 276 GLN A CA 1
ATOM 2122 C C . GLN A 1 276 ? 7.143 8.024 -11.045 1.00 97.62 276 GLN A C 1
ATOM 2124 O O . GLN A 1 276 ? 6.829 8.584 -12.094 1.00 97.62 276 GLN A O 1
ATOM 2129 N N . SER A 1 277 ? 7.561 8.702 -9.972 1.00 97.31 277 SER A N 1
ATOM 2130 C CA . SER A 1 277 ? 7.595 10.166 -9.908 1.00 97.31 277 SER A CA 1
ATOM 2131 C C . SER A 1 277 ? 8.604 10.832 -10.854 1.00 97.31 277 SER A C 1
ATOM 2133 O O . SER A 1 277 ? 8.530 12.036 -11.079 1.00 97.31 277 SER A O 1
ATOM 2135 N N . LEU A 1 278 ? 9.504 10.072 -11.492 1.00 97.12 278 LEU A N 1
ATOM 2136 C CA . LEU A 1 278 ? 10.423 10.592 -12.516 1.00 97.12 278 LEU A CA 1
ATOM 2137 C C . LEU A 1 278 ? 9.716 11.153 -13.764 1.00 97.12 278 LEU A C 1
ATOM 2139 O O . LEU A 1 278 ? 10.361 11.788 -14.593 1.00 97.12 278 LEU A O 1
ATOM 2143 N N . GLN A 1 279 ? 8.408 10.927 -13.891 1.00 94.06 279 GLN A N 1
ATOM 2144 C CA . GLN A 1 279 ? 7.551 11.462 -14.951 1.00 94.06 279 GLN A CA 1
ATOM 2145 C C . GLN A 1 279 ? 7.013 12.875 -14.641 1.00 94.06 279 GLN A C 1
ATOM 2147 O O . GLN A 1 279 ? 6.267 13.449 -15.436 1.00 94.06 279 GLN A O 1
ATOM 2152 N N . MET A 1 280 ? 7.368 13.452 -13.489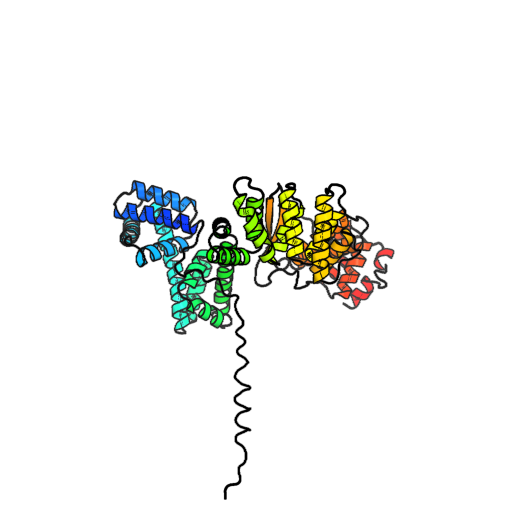 1.00 94.56 280 MET A N 1
ATOM 2153 C CA . MET A 1 280 ? 6.904 14.779 -13.087 1.00 94.56 280 MET A CA 1
ATOM 2154 C C . MET A 1 280 ? 7.439 15.902 -13.980 1.00 94.56 280 MET A C 1
ATOM 2156 O O . MET A 1 280 ? 8.574 15.864 -14.453 1.00 94.56 280 MET A O 1
ATOM 2160 N N . SER A 1 281 ? 6.643 16.961 -14.141 1.00 92.81 281 SER A N 1
ATOM 2161 C CA . SER A 1 281 ? 7.050 18.150 -14.900 1.00 92.81 281 SER A CA 1
ATOM 2162 C C . SER A 1 281 ? 7.816 19.183 -14.063 1.00 92.81 281 SER A C 1
ATOM 2164 O O . SER A 1 281 ? 8.494 20.045 -14.624 1.00 92.81 281 SER A O 1
ATOM 2166 N N . ASP A 1 282 ? 7.705 19.131 -12.730 1.00 94.56 282 ASP A N 1
ATOM 2167 C CA . ASP A 1 282 ? 8.390 20.062 -11.828 1.00 94.56 282 ASP A CA 1
ATOM 2168 C C . ASP A 1 282 ? 9.899 19.771 -11.763 1.00 94.56 282 ASP A C 1
ATOM 2170 O O . ASP A 1 282 ? 10.351 18.877 -11.048 1.00 94.56 282 ASP A O 1
ATOM 2174 N N . GLN A 1 283 ? 10.689 20.538 -12.518 1.00 94.12 283 GLN A N 1
ATOM 2175 C CA . GLN A 1 283 ? 12.131 20.313 -12.682 1.00 94.12 283 GLN A CA 1
ATOM 2176 C C . GLN A 1 283 ? 12.928 20.327 -11.359 1.00 94.12 283 GLN A C 1
ATOM 2178 O O . GLN A 1 283 ? 13.765 19.440 -11.168 1.00 94.12 283 GLN A O 1
ATOM 2183 N N . PRO A 1 284 ? 12.707 21.268 -10.414 1.00 94.62 284 PRO A N 1
ATOM 2184 C CA . PRO A 1 284 ? 13.432 21.264 -9.141 1.00 94.62 284 PRO A CA 1
ATOM 2185 C C . PRO A 1 284 ? 13.174 20.006 -8.300 1.00 94.62 284 PRO A C 1
ATOM 2187 O O . PRO A 1 284 ? 14.117 19.420 -7.750 1.00 94.62 284 PRO A O 1
ATOM 2190 N N . THR A 1 285 ? 11.917 19.557 -8.218 1.00 96.19 285 THR A N 1
ATOM 2191 C CA . THR A 1 285 ? 11.573 18.324 -7.499 1.00 96.19 285 THR A CA 1
ATOM 2192 C C . THR A 1 285 ? 12.085 17.095 -8.248 1.00 96.19 285 THR A C 1
ATOM 2194 O O . THR A 1 285 ? 12.646 16.206 -7.610 1.00 96.19 285 THR A O 1
ATOM 2197 N N . LEU A 1 286 ? 12.024 17.071 -9.584 1.00 97.56 286 LEU A N 1
ATOM 2198 C CA . LEU A 1 286 ? 12.555 15.974 -10.402 1.00 97.56 286 LEU A CA 1
ATOM 2199 C C . LEU A 1 286 ? 14.046 15.738 -10.131 1.00 97.56 286 LEU A C 1
ATOM 2201 O O . LEU A 1 286 ? 14.463 14.614 -9.855 1.00 97.56 286 LEU A O 1
ATOM 2205 N N . LEU A 1 287 ? 14.854 16.802 -10.136 1.00 97.88 287 LEU A N 1
ATOM 2206 C CA . LEU A 1 287 ? 16.284 16.717 -9.817 1.00 97.88 287 LEU A CA 1
ATOM 2207 C C . LEU A 1 287 ? 16.520 16.177 -8.398 1.00 97.88 287 LEU A C 1
ATOM 2209 O O . LEU A 1 287 ? 17.431 15.375 -8.178 1.00 97.88 287 LEU A O 1
ATOM 2213 N N . SER A 1 288 ? 15.679 16.574 -7.444 1.00 97.38 288 SER A N 1
ATOM 2214 C CA . SER A 1 288 ? 15.732 16.088 -6.062 1.00 97.38 288 SER A CA 1
ATOM 2215 C C . SER A 1 288 ? 15.380 14.600 -5.942 1.00 97.38 288 SER A C 1
ATOM 2217 O O . SER A 1 288 ? 16.022 13.873 -5.176 1.00 97.38 288 SER A O 1
ATOM 2219 N N . VAL A 1 289 ? 14.406 14.124 -6.723 1.00 98.25 289 VAL A N 1
ATOM 2220 C CA . VAL A 1 289 ? 14.041 12.703 -6.811 1.00 98.25 289 VAL A CA 1
ATOM 2221 C C . VAL A 1 289 ? 15.177 11.892 -7.427 1.00 98.25 289 VAL A C 1
ATOM 2223 O O . VAL A 1 289 ? 15.580 10.886 -6.848 1.00 98.25 289 VAL A O 1
ATOM 2226 N N . ILE A 1 290 ? 15.766 12.352 -8.535 1.00 98.50 290 ILE A N 1
ATOM 2227 C CA . ILE A 1 290 ? 16.904 11.679 -9.183 1.00 98.50 290 ILE A CA 1
ATOM 2228 C C . ILE A 1 290 ? 18.076 11.519 -8.203 1.00 98.50 290 ILE A C 1
ATOM 2230 O O . ILE A 1 290 ? 18.625 10.427 -8.046 1.00 98.50 290 ILE A O 1
ATOM 2234 N N . GLN A 1 291 ? 18.430 12.589 -7.486 1.00 97.62 291 GLN A N 1
ATOM 2235 C CA . GLN A 1 291 ? 19.481 12.543 -6.465 1.00 97.62 291 GLN A CA 1
ATOM 2236 C C . GLN A 1 291 ? 19.122 11.610 -5.303 1.00 97.62 291 GLN A C 1
ATOM 2238 O O . GLN A 1 291 ? 19.986 10.900 -4.787 1.00 97.62 291 GLN A O 1
ATOM 2243 N N . THR A 1 292 ? 17.857 11.603 -4.878 1.00 98.12 292 THR A N 1
ATOM 2244 C CA . THR A 1 292 ? 17.357 10.682 -3.851 1.00 98.12 292 THR A CA 1
ATOM 2245 C C . THR A 1 292 ? 17.526 9.229 -4.285 1.00 98.12 292 THR A C 1
ATOM 2247 O O . THR A 1 292 ? 18.068 8.440 -3.515 1.00 98.12 292 THR A O 1
ATOM 2250 N N . LEU A 1 293 ? 17.147 8.878 -5.517 1.00 97.88 293 LEU A N 1
ATOM 2251 C CA . LEU A 1 293 ? 17.300 7.524 -6.059 1.00 97.88 293 LEU A CA 1
ATOM 2252 C C . LEU A 1 293 ? 18.770 7.084 -6.098 1.00 97.88 293 LEU A C 1
ATOM 2254 O O . LEU A 1 293 ? 19.081 5.969 -5.679 1.00 97.88 293 LEU A O 1
ATOM 2258 N N . GLY A 1 294 ? 19.685 7.972 -6.503 1.00 96.50 294 GLY A N 1
ATOM 2259 C CA . GLY A 1 294 ? 21.130 7.713 -6.442 1.00 96.50 294 GLY A CA 1
ATOM 2260 C C . GLY A 1 294 ? 21.628 7.445 -5.016 1.00 96.50 294 GLY A C 1
ATOM 2261 O O . GLY A 1 294 ? 22.361 6.486 -4.769 1.00 96.50 294 GLY A O 1
ATOM 2262 N N . LYS A 1 295 ? 21.164 8.238 -4.041 1.00 96.19 295 LYS A N 1
ATOM 2263 C CA . LYS A 1 295 ? 21.508 8.069 -2.618 1.00 96.19 295 LYS A CA 1
ATOM 2264 C C . LYS A 1 295 ? 20.913 6.808 -1.995 1.00 96.19 295 LYS A C 1
ATOM 2266 O O . LYS A 1 295 ? 21.577 6.216 -1.141 1.00 96.19 295 LYS A O 1
ATOM 2271 N N . ILE A 1 296 ? 19.701 6.414 -2.390 1.00 95.44 296 ILE A N 1
ATOM 2272 C CA . ILE A 1 296 ? 19.075 5.137 -2.017 1.00 95.44 296 ILE A CA 1
ATOM 2273 C C . ILE A 1 296 ? 19.924 3.996 -2.590 1.00 95.44 296 ILE A C 1
ATOM 2275 O O . ILE A 1 296 ? 20.332 3.100 -1.853 1.00 95.44 296 ILE A O 1
ATOM 2279 N N . GLY A 1 297 ? 20.319 4.108 -3.861 1.00 93.56 297 GLY A N 1
ATOM 2280 C CA . GLY A 1 297 ? 21.389 3.303 -4.442 1.00 93.56 297 GLY A CA 1
ATOM 2281 C C . GLY A 1 297 ? 20.969 1.887 -4.826 1.00 93.56 297 GLY A C 1
ATOM 2282 O O . GLY A 1 297 ? 21.805 0.994 -4.805 1.00 93.56 297 GLY A O 1
ATOM 2283 N N . TYR A 1 298 ? 19.693 1.677 -5.140 1.00 93.06 298 TYR A N 1
ATOM 2284 C CA . TYR A 1 298 ? 19.125 0.385 -5.524 1.00 93.06 298 TYR A CA 1
ATOM 2285 C C . TYR A 1 298 ? 19.077 0.247 -7.053 1.00 93.06 298 TYR A C 1
ATOM 2287 O O . TYR A 1 298 ? 18.675 1.176 -7.757 1.00 93.06 298 TYR A O 1
ATOM 2295 N N . TRP A 1 299 ? 19.502 -0.907 -7.577 1.00 92.69 299 TRP A N 1
ATOM 2296 C CA . TRP A 1 299 ? 19.667 -1.128 -9.020 1.00 92.69 299 TRP A CA 1
ATOM 2297 C C . TRP A 1 299 ? 18.345 -1.077 -9.802 1.00 92.69 299 TRP A C 1
ATOM 2299 O O . TRP A 1 299 ? 18.352 -0.738 -10.984 1.00 92.69 299 TRP A O 1
ATOM 2309 N N . GLN A 1 300 ? 17.207 -1.313 -9.141 1.00 93.75 300 GLN A N 1
ATOM 2310 C CA . GLN A 1 300 ? 15.865 -1.216 -9.724 1.00 93.75 300 GLN A CA 1
ATOM 2311 C C . GLN A 1 300 ? 15.562 0.172 -10.310 1.00 93.75 300 GLN A C 1
ATOM 2313 O O . GLN A 1 300 ? 14.744 0.287 -11.218 1.00 93.75 300 GLN A O 1
ATOM 2318 N N . ALA A 1 301 ? 16.214 1.233 -9.817 1.00 96.19 301 ALA A N 1
ATOM 2319 C CA . ALA A 1 301 ? 16.049 2.583 -10.355 1.00 96.19 301 ALA A CA 1
ATOM 2320 C C . ALA A 1 301 ? 16.802 2.804 -11.679 1.00 96.19 301 ALA A C 1
ATOM 2322 O O . ALA A 1 301 ? 16.498 3.750 -12.407 1.00 96.19 301 ALA A O 1
ATOM 2323 N N . ALA A 1 302 ? 17.782 1.956 -12.008 1.00 95.69 302 ALA A N 1
ATOM 2324 C CA . ALA A 1 302 ? 18.674 2.174 -13.144 1.00 95.69 302 ALA A CA 1
ATOM 2325 C C . ALA A 1 302 ? 17.952 2.250 -14.505 1.00 95.69 302 ALA A C 1
ATOM 2327 O O . ALA A 1 302 ? 18.250 3.187 -15.246 1.00 95.69 302 ALA A O 1
ATOM 2328 N N . PRO A 1 303 ? 16.982 1.372 -14.846 1.00 96.94 303 PRO A N 1
ATOM 2329 C CA . PRO A 1 303 ? 16.272 1.460 -16.126 1.00 96.94 303 PRO A CA 1
ATOM 2330 C C . PRO A 1 303 ? 15.538 2.793 -16.314 1.00 96.94 303 PRO A C 1
ATOM 2332 O O . PRO A 1 303 ? 15.598 3.405 -17.379 1.00 96.94 303 PRO A O 1
ATOM 2335 N N . TYR A 1 304 ? 14.916 3.298 -15.246 1.00 97.75 304 TYR A N 1
ATOM 2336 C CA . TYR A 1 304 ? 14.188 4.564 -15.265 1.00 97.75 304 TYR A CA 1
ATOM 2337 C C . TYR A 1 304 ? 15.122 5.771 -15.435 1.00 97.75 304 TYR A C 1
ATOM 2339 O O . TYR A 1 304 ? 14.818 6.692 -16.193 1.00 97.75 304 TYR A O 1
ATOM 2347 N N . LEU A 1 305 ? 16.282 5.754 -14.771 1.00 97.56 305 LEU A N 1
ATOM 2348 C CA . LEU A 1 305 ? 17.304 6.795 -14.913 1.00 97.56 305 LEU A CA 1
ATOM 2349 C C . LEU A 1 305 ? 17.967 6.763 -16.299 1.00 97.56 305 LEU A C 1
ATOM 2351 O O . LEU A 1 305 ? 18.212 7.821 -16.878 1.00 97.56 305 LEU A O 1
ATOM 2355 N N . LEU A 1 306 ? 18.215 5.573 -16.857 1.00 97.06 306 LEU A N 1
ATOM 2356 C CA . LEU A 1 306 ? 18.700 5.416 -18.231 1.00 97.06 306 LEU A CA 1
ATOM 2357 C C . LEU A 1 306 ? 17.691 5.981 -19.234 1.00 97.06 306 LEU A C 1
ATOM 2359 O O . LEU A 1 306 ? 18.086 6.729 -20.122 1.00 97.06 306 LEU A O 1
ATOM 2363 N N . ARG A 1 307 ? 16.390 5.722 -19.047 1.00 97.25 307 ARG A N 1
ATOM 2364 C CA . ARG A 1 307 ? 15.335 6.301 -19.894 1.00 97.25 307 ARG A CA 1
ATOM 2365 C C . ARG A 1 307 ? 15.351 7.829 -19.877 1.00 97.25 307 ARG A C 1
ATOM 2367 O O . ARG A 1 307 ? 15.253 8.445 -20.933 1.00 97.25 307 ARG A O 1
ATOM 2374 N N . LEU A 1 308 ? 15.523 8.455 -18.710 1.00 96.50 308 LEU A N 1
ATOM 2375 C CA . LEU A 1 308 ? 15.672 9.915 -18.619 1.00 96.50 308 LEU A CA 1
ATOM 2376 C C . LEU A 1 308 ? 16.937 10.418 -19.318 1.00 96.50 308 LEU A C 1
ATOM 2378 O O . LEU A 1 308 ? 16.902 11.436 -20.005 1.00 96.50 308 LEU A O 1
ATOM 2382 N N . LYS A 1 309 ? 18.056 9.709 -19.156 1.00 95.56 309 LYS A N 1
ATOM 2383 C CA . LYS A 1 309 ? 19.323 10.055 -19.803 1.00 95.56 309 LYS A CA 1
ATOM 2384 C C . LYS A 1 309 ? 19.225 9.990 -21.332 1.00 95.56 309 LYS A C 1
ATOM 2386 O O . LYS A 1 309 ? 19.752 10.866 -22.019 1.00 95.56 309 LYS A O 1
ATOM 2391 N N . GLU A 1 310 ? 18.570 8.955 -21.849 1.00 95.56 310 GLU A N 1
ATOM 2392 C CA . GLU A 1 310 ? 18.402 8.690 -23.282 1.00 95.56 310 GLU A CA 1
ATOM 2393 C C . GLU A 1 310 ? 17.285 9.531 -23.919 1.00 95.56 310 GLU A C 1
ATOM 2395 O O . GLU A 1 310 ? 17.295 9.736 -25.132 1.00 95.56 310 GLU A O 1
ATOM 2400 N N . SER A 1 311 ? 16.362 10.072 -23.118 1.00 95.12 311 SER A N 1
ATOM 2401 C CA . SER A 1 311 ? 15.258 10.904 -23.600 1.00 95.12 311 SER A CA 1
ATOM 2402 C C . SER A 1 311 ? 15.747 12.145 -24.355 1.00 95.12 311 SER A C 1
ATOM 2404 O O . SER A 1 311 ? 16.639 12.873 -23.906 1.00 95.12 311 SER A O 1
ATOM 2406 N N . ALA A 1 312 ? 15.133 12.422 -25.507 1.00 93.38 312 ALA A N 1
ATOM 2407 C CA . ALA A 1 312 ? 15.393 13.635 -26.277 1.00 93.38 312 ALA A CA 1
ATOM 2408 C C . ALA A 1 312 ? 14.886 14.898 -25.558 1.00 93.38 312 ALA A C 1
ATOM 2410 O O . ALA A 1 312 ? 15.527 15.944 -25.655 1.00 93.38 312 ALA A O 1
ATOM 2411 N N . ASP A 1 313 ? 13.802 14.773 -24.789 1.00 92.25 313 ASP A N 1
ATOM 2412 C CA . ASP A 1 313 ? 13.113 15.887 -24.126 1.00 92.25 313 ASP A CA 1
ATOM 2413 C C . ASP A 1 313 ? 13.742 16.272 -22.777 1.00 92.25 313 ASP A C 1
ATOM 2415 O O . ASP A 1 313 ? 13.464 17.339 -22.229 1.00 92.25 313 ASP A O 1
ATOM 2419 N N . ALA A 1 314 ? 14.607 15.417 -22.221 1.00 93.88 314 ALA A N 1
ATOM 2420 C CA . ALA A 1 314 ? 15.277 15.689 -20.955 1.00 93.88 314 ALA A CA 1
ATOM 2421 C C . ALA A 1 314 ? 16.345 16.788 -21.097 1.00 93.88 314 ALA A C 1
ATOM 2423 O O . ALA A 1 314 ? 17.206 16.742 -21.986 1.00 93.88 314 ALA A O 1
ATOM 2424 N N . SER A 1 315 ? 16.332 17.751 -20.169 1.00 95.56 315 SER A N 1
ATOM 2425 C CA . SER A 1 315 ? 17.312 18.840 -20.139 1.00 95.56 315 SER A CA 1
ATOM 2426 C C . SER A 1 315 ? 18.735 18.328 -19.846 1.00 95.56 315 SER A C 1
ATOM 2428 O O . SER A 1 315 ? 18.902 17.252 -19.256 1.00 95.56 315 SER A O 1
ATOM 2430 N N . PRO A 1 316 ? 19.789 19.088 -20.202 1.00 96.75 316 PRO A N 1
ATOM 2431 C CA . PRO A 1 316 ? 21.166 18.733 -19.858 1.00 96.75 316 PRO A CA 1
ATOM 2432 C C . PRO A 1 316 ? 21.379 18.503 -18.354 1.00 96.75 316 PRO A C 1
ATOM 2434 O O . PRO A 1 316 ? 22.126 17.606 -17.967 1.00 96.75 316 PRO A O 1
ATOM 2437 N N . GLU A 1 317 ? 20.698 19.274 -17.504 1.00 97.19 317 GLU A N 1
ATOM 2438 C CA . GLU A 1 317 ? 20.757 19.153 -16.045 1.00 97.19 317 GLU A CA 1
ATOM 2439 C C . GLU A 1 317 ? 20.141 17.835 -15.564 1.00 97.19 317 GLU A C 1
ATOM 2441 O O . GLU A 1 317 ? 20.740 17.150 -14.733 1.00 97.19 317 GLU A O 1
ATOM 2446 N N . VAL A 1 318 ? 18.985 17.446 -16.114 1.00 97.75 318 VAL A N 1
ATOM 2447 C CA . VAL A 1 318 ? 18.331 16.162 -15.806 1.00 97.75 318 VAL A CA 1
ATOM 2448 C C . VAL A 1 318 ? 19.219 14.995 -16.228 1.00 97.75 318 VAL A C 1
ATOM 2450 O O . VAL A 1 318 ? 19.430 14.071 -15.443 1.00 97.75 318 VAL A O 1
ATOM 2453 N N . LYS A 1 319 ? 19.810 15.058 -17.428 1.00 97.56 319 LYS A N 1
ATOM 2454 C CA . LYS A 1 319 ? 20.735 14.026 -17.923 1.00 97.56 319 LYS A CA 1
ATOM 2455 C C . LYS A 1 319 ? 21.974 13.903 -17.040 1.00 97.56 319 LYS A C 1
ATOM 2457 O O . LYS A 1 319 ? 22.340 12.797 -16.651 1.00 97.56 319 LYS A O 1
ATOM 2462 N N . ALA A 1 320 ? 22.578 15.029 -16.657 1.00 97.62 320 ALA A N 1
ATOM 2463 C CA . ALA A 1 320 ? 23.736 15.047 -15.767 1.00 97.62 320 ALA A CA 1
ATOM 2464 C C . ALA A 1 320 ? 23.410 14.497 -14.366 1.00 97.62 320 ALA A C 1
ATOM 2466 O O . ALA A 1 320 ? 24.217 13.769 -13.783 1.00 97.62 320 ALA A O 1
ATOM 2467 N N . ALA A 1 321 ? 22.226 14.812 -13.831 1.00 98.06 321 ALA A N 1
ATOM 2468 C CA . ALA A 1 321 ? 21.757 14.269 -12.560 1.00 98.06 321 ALA A CA 1
ATOM 2469 C C . ALA A 1 321 ? 21.512 12.755 -12.646 1.00 98.06 321 ALA A C 1
ATOM 2471 O O . ALA A 1 321 ? 21.942 12.021 -11.755 1.00 98.06 321 ALA A O 1
ATOM 2472 N N . ALA A 1 322 ? 20.883 12.278 -13.726 1.00 97.62 322 ALA A N 1
ATOM 2473 C CA . ALA A 1 322 ? 20.667 10.852 -13.963 1.00 97.62 322 ALA A CA 1
ATOM 2474 C C . ALA A 1 322 ? 22.003 10.099 -14.070 1.00 97.62 322 ALA A C 1
ATOM 2476 O O . ALA A 1 322 ? 22.175 9.056 -13.444 1.00 97.62 322 ALA A O 1
ATOM 2477 N N . ASP A 1 323 ? 22.990 10.670 -14.767 1.00 96.06 323 ASP A N 1
ATOM 2478 C CA . ASP A 1 323 ? 24.349 10.127 -14.854 1.00 96.06 323 ASP A CA 1
ATOM 2479 C C . ASP A 1 323 ? 25.080 10.074 -13.508 1.00 96.06 323 ASP A C 1
ATOM 2481 O O . ASP A 1 323 ? 25.849 9.147 -13.240 1.00 96.06 323 ASP A O 1
ATOM 2485 N N . ALA A 1 324 ? 24.879 11.067 -12.641 1.00 96.62 324 ALA A N 1
ATOM 2486 C CA . ALA A 1 324 ? 25.409 11.028 -11.282 1.00 96.62 324 ALA A CA 1
ATOM 2487 C C . ALA A 1 324 ? 24.745 9.913 -10.458 1.00 96.62 324 ALA A C 1
ATOM 2489 O O . ALA A 1 324 ? 25.447 9.091 -9.872 1.00 96.62 324 ALA A O 1
ATOM 2490 N N . ALA A 1 325 ? 23.413 9.821 -10.491 1.00 96.94 325 ALA A N 1
ATOM 2491 C CA . ALA A 1 325 ? 22.664 8.801 -9.763 1.00 96.94 325 ALA A CA 1
ATOM 2492 C C . ALA A 1 325 ? 23.009 7.372 -10.222 1.00 96.94 325 ALA A C 1
ATOM 2494 O O . ALA A 1 325 ? 23.198 6.484 -9.393 1.00 96.94 325 ALA A O 1
ATOM 2495 N N . LEU A 1 326 ? 23.167 7.149 -11.531 1.00 95.81 326 LEU A N 1
ATOM 2496 C CA . LEU A 1 326 ? 23.598 5.862 -12.087 1.00 95.81 326 LEU A CA 1
ATOM 2497 C C . LEU A 1 326 ? 25.003 5.464 -11.619 1.00 95.81 326 LEU A C 1
ATOM 2499 O O . LEU A 1 326 ? 25.243 4.287 -11.338 1.00 95.81 326 LEU A O 1
ATOM 2503 N N . ARG A 1 327 ? 25.931 6.424 -11.498 1.00 94.12 327 ARG A N 1
ATOM 2504 C CA . ARG A 1 327 ? 27.268 6.169 -10.936 1.00 94.12 327 ARG A CA 1
ATOM 2505 C C . ARG A 1 327 ? 27.195 5.778 -9.463 1.00 94.12 327 ARG A C 1
ATOM 2507 O O . ARG A 1 327 ? 27.853 4.813 -9.081 1.00 94.12 327 ARG A O 1
ATOM 2514 N N . ASP A 1 328 ? 26.371 6.461 -8.673 1.00 94.00 328 ASP A N 1
ATOM 2515 C CA . ASP A 1 328 ? 26.177 6.144 -7.252 1.00 94.00 328 ASP A CA 1
ATOM 2516 C C . ASP A 1 328 ? 25.579 4.741 -7.056 1.00 94.00 328 ASP A C 1
ATOM 2518 O O . ASP A 1 328 ? 26.053 3.973 -6.216 1.00 94.00 328 ASP A O 1
ATOM 2522 N N . ILE A 1 329 ? 24.584 4.373 -7.870 1.00 93.25 329 ILE A N 1
ATOM 2523 C CA . ILE A 1 329 ? 23.984 3.029 -7.878 1.00 93.25 329 ILE A CA 1
ATOM 2524 C C . ILE A 1 329 ? 25.022 1.976 -8.287 1.00 93.25 329 ILE A C 1
ATOM 2526 O O . ILE A 1 329 ? 25.155 0.943 -7.624 1.00 93.25 329 ILE A O 1
ATOM 2530 N N . SER A 1 330 ? 25.787 2.234 -9.351 1.00 89.88 330 SER A N 1
ATOM 2531 C CA . SER A 1 330 ? 26.799 1.300 -9.862 1.00 89.88 330 SER A CA 1
ATOM 2532 C C . SER A 1 330 ? 27.920 1.059 -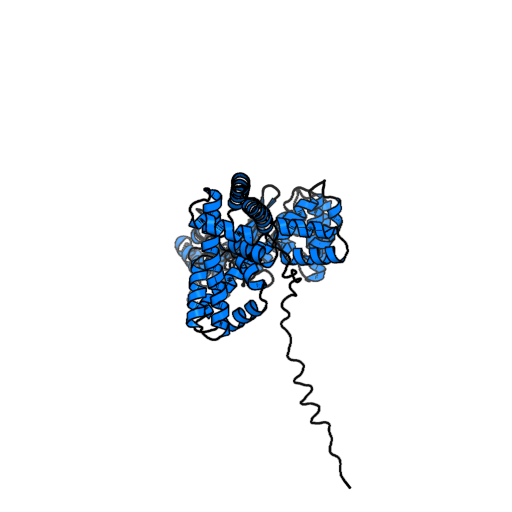8.852 1.00 89.88 330 SER A C 1
ATOM 2534 O O . SER A 1 330 ? 28.358 -0.075 -8.684 1.00 89.88 330 SER A O 1
ATOM 2536 N N . ALA A 1 331 ? 28.352 2.099 -8.133 1.00 88.19 331 ALA A N 1
ATOM 2537 C CA . ALA A 1 331 ? 29.388 1.991 -7.107 1.00 88.19 331 ALA A CA 1
ATOM 2538 C C . ALA A 1 331 ? 28.998 1.053 -5.949 1.00 88.19 331 ALA A C 1
ATOM 2540 O O . ALA A 1 331 ? 29.878 0.530 -5.270 1.00 88.19 331 ALA A O 1
ATOM 2541 N N . ARG A 1 332 ? 27.695 0.836 -5.722 1.00 86.00 332 ARG A N 1
ATOM 2542 C CA . ARG A 1 332 ? 27.173 -0.013 -4.639 1.00 86.00 332 ARG A CA 1
ATOM 2543 C C . ARG A 1 332 ? 26.807 -1.424 -5.084 1.00 86.00 332 ARG A C 1
ATOM 2545 O O . ARG A 1 332 ? 26.992 -2.354 -4.311 1.00 86.00 332 ARG A O 1
ATOM 2552 N N . ASN A 1 333 ? 26.283 -1.576 -6.300 1.00 79.12 333 ASN A N 1
ATOM 2553 C CA . ASN A 1 333 ? 25.747 -2.854 -6.790 1.00 79.12 333 ASN A CA 1
ATOM 2554 C C . ASN A 1 333 ? 26.665 -3.558 -7.797 1.00 79.12 333 ASN A C 1
ATOM 2556 O O . ASN A 1 333 ? 26.403 -4.694 -8.173 1.00 79.12 333 ASN A O 1
ATOM 2560 N N . GLY A 1 334 ? 27.733 -2.895 -8.244 1.00 65.81 334 GLY A N 1
ATOM 2561 C CA . GLY A 1 334 ? 28.752 -3.485 -9.106 1.00 65.81 334 GLY A CA 1
ATOM 2562 C C . GLY A 1 334 ? 28.362 -3.662 -10.573 1.00 65.81 334 GLY A C 1
ATOM 2563 O O . GLY A 1 334 ? 29.214 -4.111 -11.333 1.00 65.81 334 GLY A O 1
ATOM 2564 N N . ASP A 1 335 ? 27.138 -3.320 -11.001 1.00 60.72 335 ASP A N 1
ATOM 2565 C CA . ASP A 1 335 ? 26.708 -3.668 -12.359 1.00 60.72 335 ASP A CA 1
ATOM 2566 C C . ASP A 1 335 ? 25.493 -2.873 -12.892 1.00 60.72 335 ASP A C 1
ATOM 2568 O O . ASP A 1 335 ? 24.376 -3.018 -12.400 1.00 60.72 335 ASP A O 1
ATOM 2572 N N . ALA A 1 336 ? 25.736 -2.037 -13.911 1.00 55.97 336 ALA A N 1
ATOM 2573 C CA . ALA A 1 336 ? 24.770 -1.498 -14.892 1.00 55.97 336 ALA A CA 1
ATOM 2574 C C . ALA A 1 336 ? 25.486 -0.716 -16.024 1.00 55.97 336 ALA A C 1
ATOM 2576 O O . ALA A 1 336 ? 24.899 0.168 -16.651 1.00 55.97 336 ALA A O 1
ATOM 2577 N N . GLN A 1 337 ? 26.782 -0.958 -16.267 1.00 65.88 337 GLN A N 1
ATOM 2578 C CA . GLN A 1 337 ? 27.519 -0.172 -17.260 1.00 65.88 337 GLN A CA 1
ATOM 2579 C C . GLN A 1 337 ? 27.254 -0.695 -18.674 1.00 65.88 337 GLN A C 1
ATOM 2581 O O . GLN A 1 337 ? 27.403 -1.881 -18.947 1.00 65.88 337 GLN A O 1
ATOM 2586 N N . GLY A 1 338 ? 26.889 0.211 -19.583 1.00 80.50 338 GLY A N 1
ATOM 2587 C CA . GLY A 1 338 ? 26.785 -0.073 -21.017 1.00 80.50 338 GLY A CA 1
ATOM 2588 C C . GLY A 1 338 ? 25.456 -0.664 -21.496 1.00 80.50 338 GLY A C 1
ATOM 2589 O O . GLY A 1 338 ? 25.337 -0.933 -22.688 1.00 80.50 338 GLY A O 1
ATOM 2590 N N . LEU A 1 339 ? 24.461 -0.841 -20.619 1.00 90.88 339 LEU A N 1
ATOM 2591 C CA . LEU A 1 339 ? 23.101 -1.184 -21.045 1.00 90.88 339 LEU A CA 1
ATOM 2592 C C . LEU A 1 339 ? 22.373 0.057 -21.568 1.00 90.88 339 LEU A C 1
ATOM 2594 O O . LEU A 1 339 ? 22.476 1.134 -20.982 1.00 90.88 339 LEU A O 1
ATOM 2598 N N . THR A 1 340 ? 21.597 -0.128 -22.634 1.00 95.69 340 THR A N 1
ATOM 2599 C CA . THR A 1 340 ? 20.544 0.825 -23.025 1.00 95.69 340 THR A CA 1
ATOM 2600 C C . THR A 1 340 ? 19.377 0.765 -22.038 1.00 95.69 340 THR A C 1
ATOM 2602 O O . THR A 1 340 ? 19.192 -0.253 -21.358 1.00 95.69 340 THR A O 1
ATOM 2605 N N . ALA A 1 341 ? 18.539 1.803 -21.984 1.00 96.62 341 ALA A N 1
ATOM 2606 C CA . ALA A 1 341 ? 17.346 1.801 -21.136 1.00 96.62 341 ALA A CA 1
ATOM 2607 C C . ALA A 1 341 ? 16.429 0.599 -21.429 1.00 96.62 341 ALA A C 1
ATOM 2609 O O . ALA A 1 341 ? 15.987 -0.071 -20.496 1.00 96.62 341 ALA A O 1
ATOM 2610 N N . ALA A 1 342 ? 16.224 0.257 -22.707 1.00 97.94 342 ALA A N 1
ATOM 2611 C CA . ALA A 1 342 ? 15.416 -0.897 -23.110 1.00 97.94 342 ALA A CA 1
ATOM 2612 C C . ALA A 1 342 ? 15.970 -2.223 -22.552 1.00 97.94 342 ALA A C 1
ATOM 2614 O O . ALA A 1 342 ? 15.232 -3.026 -21.982 1.00 97.94 342 ALA A O 1
ATOM 2615 N N . GLN A 1 343 ? 17.285 -2.449 -22.663 1.00 97.25 343 GLN A N 1
ATOM 2616 C CA . GLN A 1 343 ? 17.930 -3.659 -22.131 1.00 97.25 343 GLN A CA 1
ATOM 2617 C C . GLN A 1 343 ? 17.875 -3.713 -20.602 1.00 97.25 343 GLN A C 1
ATOM 2619 O O . GLN A 1 343 ? 17.694 -4.786 -20.026 1.00 97.25 343 GLN A O 1
ATOM 2624 N N . ALA A 1 344 ? 18.025 -2.566 -19.939 1.00 96.75 344 ALA A N 1
ATOM 2625 C CA . ALA A 1 344 ? 17.929 -2.473 -18.491 1.00 96.75 344 ALA A CA 1
ATOM 2626 C C . ALA A 1 344 ? 16.503 -2.777 -17.998 1.00 96.75 344 ALA A C 1
ATOM 2628 O O . ALA A 1 344 ? 16.348 -3.509 -17.021 1.00 96.75 344 ALA A O 1
ATOM 2629 N N . PHE A 1 345 ? 15.468 -2.291 -18.694 1.00 98.31 345 PHE A N 1
ATOM 2630 C CA . PHE A 1 345 ? 14.076 -2.635 -18.391 1.00 98.31 345 PHE A CA 1
ATOM 2631 C C . PHE A 1 345 ? 13.794 -4.119 -18.606 1.00 98.31 345 PHE A C 1
ATOM 2633 O O . PHE A 1 345 ? 13.193 -4.740 -17.737 1.00 98.31 345 PHE A O 1
ATOM 2640 N N . TYR A 1 346 ? 14.293 -4.719 -19.689 1.00 98.25 346 TYR A N 1
ATOM 2641 C CA . TYR A 1 346 ? 14.171 -6.163 -19.895 1.00 98.25 346 TYR A CA 1
ATOM 2642 C C . TYR A 1 346 ? 14.859 -6.977 -18.786 1.00 98.25 346 TYR A C 1
ATOM 2644 O O . TYR A 1 346 ? 14.286 -7.943 -18.287 1.00 98.25 346 TYR A O 1
ATOM 2652 N N . ARG A 1 347 ? 16.056 -6.569 -18.337 1.00 96.50 347 ARG A N 1
ATOM 2653 C CA . ARG A 1 347 ? 16.741 -7.201 -17.192 1.00 96.50 347 ARG A CA 1
ATOM 2654 C C . ARG A 1 347 ? 15.914 -7.091 -15.909 1.00 96.50 347 ARG A C 1
ATOM 2656 O O . ARG A 1 347 ? 15.825 -8.065 -15.168 1.00 96.50 347 ARG A O 1
ATOM 2663 N N . LEU A 1 348 ? 15.320 -5.926 -15.647 1.00 97.19 348 LEU A N 1
ATOM 2664 C CA . LEU A 1 348 ? 14.447 -5.727 -14.489 1.00 97.19 348 LEU A CA 1
ATOM 2665 C C . LEU A 1 348 ? 13.172 -6.575 -14.594 1.00 97.19 348 LEU A C 1
ATOM 2667 O O . LEU A 1 348 ? 12.788 -7.200 -13.613 1.00 97.19 348 LEU A O 1
ATOM 2671 N N . ALA A 1 349 ? 12.566 -6.657 -15.781 1.00 98.50 349 ALA A N 1
ATOM 2672 C CA . ALA A 1 349 ? 11.404 -7.502 -16.034 1.00 98.50 349 ALA A CA 1
ATOM 2673 C C . ALA A 1 349 ? 11.703 -8.979 -15.755 1.00 98.50 349 ALA A C 1
ATOM 2675 O O . ALA A 1 349 ? 10.921 -9.649 -15.088 1.00 98.50 349 ALA A O 1
ATOM 2676 N N . ALA A 1 350 ? 12.848 -9.471 -16.238 1.00 97.75 350 ALA A N 1
ATOM 2677 C CA . ALA A 1 350 ? 13.275 -10.844 -16.001 1.00 97.75 350 ALA A CA 1
ATOM 2678 C C . ALA A 1 350 ? 13.485 -11.109 -14.506 1.00 97.75 350 ALA A C 1
ATOM 2680 O O . ALA A 1 350 ? 13.042 -12.129 -14.009 1.00 97.75 350 ALA A O 1
ATOM 2681 N N . ALA A 1 351 ? 14.077 -10.167 -13.770 1.00 96.88 351 ALA A N 1
ATOM 2682 C CA . ALA A 1 351 ? 14.283 -10.324 -12.335 1.00 96.88 351 ALA A CA 1
ATOM 2683 C C . ALA A 1 351 ? 12.974 -10.343 -11.523 1.00 96.88 351 ALA A C 1
ATOM 2685 O O . ALA A 1 351 ? 12.905 -11.064 -10.530 1.00 96.88 351 ALA A O 1
ATOM 2686 N N . TYR A 1 352 ? 11.957 -9.567 -11.923 1.00 97.88 352 TYR A N 1
ATOM 2687 C CA . TYR A 1 352 ? 10.615 -9.686 -11.341 1.00 97.88 352 TYR A CA 1
ATOM 2688 C C . TYR A 1 352 ? 10.022 -11.063 -11.650 1.00 97.88 352 TYR A C 1
ATOM 2690 O O . TYR A 1 352 ? 9.621 -11.770 -10.739 1.00 97.88 352 TYR A O 1
ATOM 2698 N N . TYR A 1 353 ? 10.062 -11.491 -12.914 1.00 97.50 353 TYR A N 1
ATOM 2699 C CA . TYR A 1 353 ? 9.563 -12.807 -13.317 1.00 97.50 353 TYR A CA 1
ATOM 2700 C C . TYR A 1 353 ? 10.289 -13.973 -12.623 1.00 97.50 353 TYR A C 1
ATOM 2702 O O . TYR A 1 353 ? 9.679 -14.992 -12.316 1.00 97.50 353 TYR A O 1
ATOM 2710 N N . ASP A 1 354 ? 11.582 -13.834 -12.344 1.00 96.19 354 ASP A N 1
ATOM 2711 C CA . ASP A 1 354 ? 12.378 -14.836 -11.631 1.00 96.19 354 ASP A CA 1
ATOM 2712 C C . ASP A 1 354 ? 12.127 -14.815 -10.103 1.00 96.19 354 ASP A C 1
ATOM 2714 O O . ASP A 1 354 ? 12.730 -15.606 -9.376 1.00 96.19 354 ASP A O 1
ATOM 2718 N N . GLY A 1 355 ? 11.269 -13.918 -9.597 1.00 94.19 355 GLY A N 1
ATOM 2719 C CA . GLY A 1 355 ? 10.911 -13.829 -8.179 1.00 94.19 355 GLY A CA 1
ATOM 2720 C C . GLY A 1 355 ? 12.080 -13.411 -7.288 1.00 94.19 355 GLY A C 1
ATOM 2721 O O . GLY A 1 355 ? 12.244 -13.916 -6.175 1.00 94.19 355 GLY A O 1
ATOM 2722 N N . VAL A 1 356 ? 12.959 -12.524 -7.774 1.00 94.12 356 VAL A N 1
ATOM 2723 C CA . VAL A 1 356 ? 14.106 -12.059 -6.983 1.00 94.12 356 VAL A CA 1
ATOM 2724 C C . VAL A 1 356 ? 13.600 -11.389 -5.698 1.00 94.12 356 VAL A C 1
ATOM 2726 O O . VAL A 1 356 ? 12.964 -10.342 -5.743 1.00 94.12 356 VAL A O 1
ATOM 2729 N N . GLU A 1 357 ? 13.976 -11.923 -4.532 1.00 88.94 357 GLU A N 1
ATOM 2730 C CA . GLU A 1 357 ? 13.503 -11.472 -3.204 1.00 88.94 357 GLU A CA 1
ATOM 2731 C C . GLU A 1 357 ? 13.716 -9.963 -2.943 1.00 88.94 357 GLU A C 1
ATOM 2733 O O . GLU A 1 357 ? 12.954 -9.291 -2.241 1.00 88.94 357 GLU A O 1
ATOM 2738 N N . SER A 1 358 ? 14.752 -9.378 -3.555 1.00 88.31 358 SER A N 1
ATOM 2739 C CA . SER A 1 358 ? 15.014 -7.932 -3.486 1.00 88.31 358 SER A CA 1
ATOM 2740 C C . SER A 1 358 ? 14.010 -7.058 -4.261 1.00 88.31 358 SER A C 1
ATOM 2742 O O . SER A 1 358 ? 14.057 -5.831 -4.143 1.00 88.31 358 SER A O 1
ATOM 2744 N N . LEU A 1 359 ? 13.108 -7.669 -5.028 1.00 92.31 359 LEU A N 1
ATOM 2745 C CA . LEU A 1 359 ? 12.040 -7.044 -5.813 1.00 92.31 359 LEU A CA 1
ATOM 2746 C C . LEU A 1 359 ? 10.651 -7.425 -5.318 1.00 92.31 359 LEU A C 1
ATOM 2748 O O . LEU A 1 359 ? 9.774 -6.566 -5.345 1.00 92.31 359 LEU A O 1
ATOM 2752 N N . ALA A 1 360 ? 10.512 -8.655 -4.822 1.00 89.38 360 ALA A N 1
ATOM 2753 C CA . ALA A 1 360 ? 9.250 -9.219 -4.375 1.00 89.38 360 ALA A CA 1
ATOM 2754 C C . ALA A 1 360 ? 8.494 -8.305 -3.400 1.00 89.38 360 ALA A C 1
ATOM 2756 O O . ALA A 1 360 ? 9.096 -7.618 -2.556 1.00 89.38 360 ALA A O 1
ATOM 2757 N N . ALA A 1 361 ? 7.169 -8.335 -3.519 1.00 91.69 361 ALA A N 1
ATOM 2758 C CA . ALA A 1 361 ? 6.262 -7.785 -2.525 1.00 91.69 361 ALA A CA 1
ATOM 2759 C C . ALA A 1 361 ? 6.433 -8.485 -1.164 1.00 91.69 361 ALA A C 1
ATOM 2761 O O . ALA A 1 361 ? 6.962 -9.594 -1.062 1.00 91.69 361 ALA A O 1
ATOM 2762 N N . ASP A 1 362 ? 6.000 -7.820 -0.090 1.00 88.81 362 ASP A N 1
ATOM 2763 C CA . ASP A 1 362 ? 6.027 -8.416 1.246 1.00 88.81 362 ASP A CA 1
ATOM 2764 C C . ASP A 1 362 ? 4.982 -9.532 1.320 1.00 88.81 362 ASP A C 1
ATOM 2766 O O . ASP A 1 362 ? 3.789 -9.262 1.429 1.00 88.81 362 ASP A O 1
ATOM 2770 N N . SER A 1 363 ? 5.441 -10.784 1.290 1.00 86.88 363 SER A N 1
ATOM 2771 C CA . SER A 1 363 ? 4.597 -11.988 1.295 1.00 86.88 363 SER A CA 1
ATOM 2772 C C . SER A 1 363 ? 3.714 -12.135 2.533 1.00 86.88 363 SER A C 1
ATOM 2774 O O . SER A 1 363 ? 2.857 -13.012 2.582 1.00 86.88 363 SER A O 1
ATOM 2776 N N . ARG A 1 364 ? 3.924 -11.300 3.554 1.00 84.12 364 ARG A N 1
ATOM 2777 C CA . ARG A 1 364 ? 3.062 -11.251 4.732 1.00 84.12 364 ARG A CA 1
ATOM 2778 C C . ARG A 1 364 ? 1.793 -10.444 4.485 1.00 84.12 364 ARG A C 1
ATOM 2780 O O . ARG A 1 364 ? 0.912 -10.514 5.326 1.00 84.12 364 ARG A O 1
ATOM 2787 N N . LEU A 1 365 ? 1.731 -9.613 3.446 1.00 87.75 365 LEU A N 1
ATOM 2788 C CA . LEU A 1 365 ? 0.587 -8.753 3.153 1.00 87.75 365 LEU A CA 1
ATOM 2789 C C . LEU A 1 365 ? -0.313 -9.402 2.104 1.00 87.75 365 LEU A C 1
ATOM 2791 O O . LEU A 1 365 ? 0.189 -9.953 1.131 1.00 87.75 365 LEU A O 1
ATOM 2795 N N . ASP A 1 366 ? -1.629 -9.247 2.262 1.00 88.69 366 ASP A N 1
ATOM 2796 C CA . ASP A 1 366 ? -2.620 -9.689 1.267 1.00 88.69 366 ASP A CA 1
ATOM 2797 C C . ASP A 1 366 ? -2.486 -8.905 -0.057 1.00 88.69 366 ASP A C 1
ATOM 2799 O O . ASP A 1 366 ? -2.770 -9.423 -1.136 1.00 88.69 366 ASP A O 1
ATOM 2803 N N . TYR A 1 367 ? -2.036 -7.647 0.026 1.00 91.94 367 TYR A N 1
ATOM 2804 C CA . TYR A 1 367 ? -1.932 -6.740 -1.114 1.00 91.94 367 TYR A CA 1
ATOM 2805 C C . TYR A 1 367 ? -0.588 -6.014 -1.168 1.00 91.94 367 TYR A C 1
ATOM 2807 O O . TYR A 1 367 ? -0.016 -5.635 -0.141 1.00 91.94 367 TYR A O 1
ATOM 2815 N N . ALA A 1 368 ? -0.154 -5.726 -2.392 1.00 94.25 368 ALA A N 1
ATOM 2816 C CA . ALA A 1 368 ? 0.994 -4.893 -2.716 1.00 94.25 368 ALA A CA 1
ATOM 2817 C C . ALA A 1 368 ? 0.566 -3.657 -3.520 1.00 94.25 368 ALA A C 1
ATOM 2819 O O . ALA A 1 368 ? -0.441 -3.675 -4.229 1.00 94.25 368 ALA A O 1
ATOM 2820 N N . ASN A 1 369 ? 1.343 -2.576 -3.435 1.00 95.25 369 ASN A N 1
ATOM 2821 C CA . ASN A 1 369 ? 1.050 -1.340 -4.155 1.00 95.25 369 ASN A CA 1
ATOM 2822 C C . ASN A 1 369 ? 1.796 -1.260 -5.485 1.00 95.25 369 ASN A C 1
ATOM 2824 O O . ASN A 1 369 ? 3.029 -1.269 -5.549 1.00 95.25 369 ASN A O 1
ATOM 2828 N N . VAL A 1 370 ? 1.030 -1.070 -6.552 1.00 97.06 370 VAL A N 1
ATOM 2829 C CA . VAL A 1 370 ? 1.534 -0.771 -7.885 1.00 97.06 370 VAL A CA 1
ATOM 2830 C C . VAL A 1 370 ? 1.322 0.719 -8.143 1.00 97.06 370 VAL A C 1
ATOM 2832 O O . VAL A 1 370 ? 0.196 1.192 -8.257 1.00 97.06 370 VAL A O 1
ATOM 2835 N N . TRP A 1 371 ? 2.418 1.476 -8.210 1.00 97.31 371 TRP A N 1
ATOM 2836 C CA . TRP A 1 371 ? 2.368 2.935 -8.337 1.00 97.31 371 TRP A CA 1
ATOM 2837 C C . TRP A 1 371 ? 2.269 3.400 -9.792 1.00 97.31 371 TRP A C 1
ATOM 2839 O O . TRP A 1 371 ? 2.892 2.826 -10.697 1.00 97.31 371 TRP A O 1
ATOM 2849 N N . TYR A 1 372 ? 1.538 4.489 -9.988 1.00 95.94 372 TYR A N 1
ATOM 2850 C CA . TYR A 1 372 ? 1.338 5.205 -11.239 1.00 95.94 372 TYR A CA 1
ATOM 2851 C C . TYR A 1 372 ? 1.582 6.696 -11.023 1.00 95.94 372 TYR A C 1
ATOM 2853 O O . TYR A 1 372 ? 1.476 7.210 -9.908 1.00 95.94 372 TYR A O 1
ATOM 2861 N N . TRP A 1 373 ? 1.967 7.376 -12.098 1.00 94.94 373 TRP A N 1
ATOM 2862 C CA . TRP A 1 373 ? 2.078 8.827 -12.127 1.00 94.94 373 TRP A CA 1
ATOM 2863 C C . TRP A 1 373 ? 1.063 9.361 -13.132 1.00 94.94 373 TRP A C 1
ATOM 2865 O O . TRP A 1 373 ? 1.294 9.276 -14.338 1.00 94.94 373 TRP A O 1
ATOM 2875 N N . GLU A 1 374 ? -0.046 9.894 -12.630 1.00 92.06 374 GLU A N 1
ATOM 2876 C CA . GLU A 1 374 ? -1.165 10.408 -13.424 1.00 92.06 374 GLU A CA 1
ATOM 2877 C C . GLU A 1 374 ? -1.526 11.811 -12.932 1.00 92.06 374 GLU A C 1
ATOM 2879 O O . GLU A 1 374 ? -1.404 12.108 -11.749 1.00 92.06 374 GLU A O 1
ATOM 2884 N N . ASP A 1 375 ? -1.851 12.727 -13.848 1.00 88.88 375 ASP A N 1
ATOM 2885 C CA . ASP A 1 375 ? -2.237 14.111 -13.526 1.00 88.88 375 ASP A CA 1
ATOM 2886 C C . ASP A 1 375 ? -1.297 14.857 -12.553 1.00 88.88 375 ASP A C 1
ATOM 2888 O O . ASP A 1 375 ? -1.700 15.709 -11.761 1.00 88.88 375 ASP A O 1
ATOM 2892 N N . GLN A 1 376 ? 0.010 14.580 -12.653 1.00 88.88 376 GLN A N 1
ATOM 2893 C CA . GLN A 1 376 ? 1.050 15.114 -11.761 1.00 88.88 376 GLN A CA 1
ATOM 2894 C C . GLN A 1 376 ? 0.897 14.690 -10.289 1.00 88.88 376 GLN A C 1
ATOM 2896 O O . GLN A 1 376 ? 1.385 15.389 -9.392 1.00 88.88 376 GLN A O 1
ATOM 2901 N N . LEU A 1 377 ? 0.253 13.557 -10.037 1.00 90.19 377 LEU A N 1
ATOM 2902 C CA . LEU A 1 377 ? 0.070 12.935 -8.735 1.00 90.19 377 LEU A CA 1
ATOM 2903 C C . LEU A 1 377 ? 0.571 11.488 -8.769 1.00 90.19 377 LEU A C 1
ATOM 2905 O O . LEU A 1 377 ? 0.646 10.848 -9.815 1.00 90.19 377 LEU A O 1
ATOM 2909 N N . LEU A 1 378 ? 0.972 10.998 -7.596 1.00 95.00 378 LEU A N 1
ATOM 2910 C CA . LEU A 1 378 ? 1.242 9.580 -7.397 1.00 95.00 378 LEU A CA 1
ATOM 2911 C C . LEU A 1 378 ? -0.042 8.909 -6.944 1.00 95.00 378 LEU A C 1
ATOM 2913 O O . LEU A 1 378 ? -0.591 9.289 -5.909 1.00 95.00 378 LEU A O 1
ATOM 2917 N N . GLU A 1 379 ? -0.438 7.878 -7.671 1.00 93.69 379 GLU A N 1
ATOM 2918 C CA . GLU A 1 379 ? -1.566 7.027 -7.323 1.00 93.69 379 GLU A CA 1
ATOM 2919 C C . GLU A 1 379 ? -1.073 5.591 -7.168 1.00 93.69 379 GLU A C 1
ATOM 2921 O O . GLU A 1 379 ? -0.215 5.130 -7.925 1.00 93.69 379 GLU A O 1
ATOM 2926 N N . ASN A 1 380 ? -1.568 4.887 -6.155 1.00 94.25 380 ASN A N 1
ATOM 2927 C CA . ASN A 1 380 ? -1.296 3.470 -5.970 1.00 94.25 380 ASN A CA 1
ATOM 2928 C C . ASN A 1 380 ? -2.555 2.661 -6.262 1.00 94.25 380 ASN A C 1
ATOM 2930 O O . ASN A 1 380 ? -3.640 2.974 -5.780 1.00 94.25 380 ASN A O 1
ATOM 2934 N N . ILE A 1 381 ? -2.375 1.576 -7.003 1.00 95.38 381 ILE A N 1
ATOM 2935 C CA . ILE A 1 381 ? -3.383 0.540 -7.186 1.00 95.38 381 ILE A CA 1
ATOM 2936 C C . ILE A 1 381 ? -2.943 -0.659 -6.353 1.00 95.38 381 ILE A C 1
ATOM 2938 O O . ILE A 1 381 ? -1.818 -1.141 -6.502 1.00 95.38 381 ILE A O 1
ATOM 2942 N N . GLN A 1 382 ? -3.812 -1.118 -5.454 1.00 94.56 382 GLN A N 1
ATOM 2943 C CA . GLN A 1 382 ? -3.572 -2.336 -4.686 1.00 94.56 382 GLN A CA 1
ATOM 2944 C C . GLN A 1 382 ? -3.859 -3.560 -5.553 1.00 94.56 382 GLN A C 1
ATOM 2946 O O . GLN A 1 382 ? -4.900 -3.641 -6.204 1.00 94.56 382 GLN A O 1
ATOM 2951 N N . VAL A 1 383 ? -2.928 -4.508 -5.548 1.00 95.62 383 VAL A N 1
ATOM 2952 C CA . VAL A 1 383 ? -3.036 -5.786 -6.261 1.00 95.62 383 VAL A CA 1
ATOM 2953 C C . VAL A 1 383 ? -2.767 -6.928 -5.291 1.00 95.62 383 VAL A C 1
ATOM 2955 O O . VAL A 1 383 ? -2.003 -6.717 -4.343 1.00 95.62 383 VAL A O 1
ATOM 2958 N N . PRO A 1 384 ? -3.353 -8.122 -5.492 1.00 95.69 384 PRO A N 1
ATOM 2959 C CA . PRO A 1 384 ? -2.991 -9.290 -4.699 1.00 95.69 384 PRO A CA 1
ATOM 2960 C C . PRO A 1 384 ? -1.480 -9.526 -4.755 1.00 95.69 384 PRO A C 1
ATOM 2962 O O . PRO A 1 384 ? -0.864 -9.421 -5.822 1.00 95.69 384 PRO A O 1
ATOM 2965 N N . THR A 1 385 ? -0.876 -9.807 -3.605 1.00 94.88 385 THR A N 1
ATOM 2966 C CA . THR A 1 385 ? 0.580 -9.966 -3.483 1.00 94.88 385 THR A CA 1
ATOM 2967 C C . THR A 1 385 ? 1.123 -11.058 -4.409 1.00 94.88 385 THR A C 1
ATOM 2969 O O . THR A 1 385 ? 2.222 -10.916 -4.940 1.00 94.88 385 THR A O 1
ATOM 2972 N N . GLU A 1 386 ? 0.333 -12.100 -4.668 1.00 95.12 386 GLU A N 1
ATOM 2973 C CA . GLU A 1 386 ? 0.671 -13.254 -5.506 1.00 95.12 386 GLU A CA 1
ATOM 2974 C C . GLU A 1 386 ? 0.909 -12.917 -6.979 1.00 95.12 386 GLU A C 1
ATOM 2976 O O . GLU A 1 386 ? 1.570 -13.694 -7.657 1.00 95.12 386 GLU A O 1
ATOM 2981 N N . VAL A 1 387 ? 0.377 -11.794 -7.474 1.00 96.75 387 VAL A N 1
ATOM 2982 C CA . VAL A 1 387 ? 0.496 -11.383 -8.887 1.00 96.75 387 VAL A CA 1
ATOM 2983 C C . VAL A 1 387 ? 1.336 -10.120 -9.075 1.00 96.75 387 VAL A C 1
ATOM 2985 O O . VAL A 1 387 ? 1.457 -9.605 -10.190 1.00 96.75 387 VAL A O 1
ATOM 2988 N N . PHE A 1 388 ? 1.894 -9.574 -7.991 1.00 97.38 388 PHE A N 1
ATOM 2989 C CA . PHE A 1 388 ? 2.643 -8.320 -8.028 1.00 97.38 388 PHE A CA 1
ATOM 2990 C C . PHE A 1 388 ? 3.860 -8.403 -8.959 1.00 97.38 388 PHE A C 1
ATOM 2992 O O . PHE A 1 388 ? 4.064 -7.514 -9.791 1.00 97.38 388 PHE A O 1
ATOM 2999 N N . ASP A 1 389 ? 4.651 -9.469 -8.842 1.00 97.12 389 ASP A N 1
ATOM 3000 C CA . ASP A 1 389 ? 5.882 -9.638 -9.614 1.00 97.12 389 ASP A CA 1
ATOM 3001 C C . ASP A 1 389 ? 5.578 -9.774 -11.111 1.00 97.12 389 ASP A C 1
ATOM 3003 O O . ASP A 1 389 ? 6.227 -9.142 -11.945 1.00 97.12 389 ASP A O 1
ATOM 3007 N N . GLU A 1 390 ? 4.526 -10.501 -11.471 1.00 97.50 390 GLU A N 1
ATOM 3008 C CA . GLU A 1 390 ? 4.056 -10.667 -12.841 1.00 97.50 390 GLU A CA 1
ATOM 3009 C C . GLU A 1 390 ? 3.590 -9.339 -13.441 1.00 97.50 390 GLU A C 1
ATOM 3011 O O . GLU A 1 390 ? 3.970 -8.999 -14.566 1.00 97.50 390 GLU A O 1
ATOM 3016 N N . ILE A 1 391 ? 2.822 -8.547 -12.687 1.00 98.06 391 ILE A N 1
ATOM 3017 C CA . ILE A 1 391 ? 2.389 -7.211 -13.113 1.00 98.06 391 ILE A CA 1
ATOM 3018 C C . ILE A 1 391 ? 3.608 -6.312 -13.344 1.00 98.06 391 ILE A C 1
ATOM 3020 O O . ILE A 1 391 ? 3.699 -5.635 -14.373 1.00 98.06 391 ILE A O 1
ATOM 3024 N N . MET A 1 392 ? 4.579 -6.319 -12.429 1.00 98.31 392 MET A N 1
ATOM 3025 C CA . MET A 1 392 ? 5.795 -5.517 -12.562 1.00 98.31 392 MET A CA 1
ATOM 3026 C C . MET A 1 392 ? 6.689 -5.994 -13.715 1.00 98.31 392 MET A C 1
ATOM 3028 O O . MET A 1 392 ? 7.255 -5.159 -14.431 1.00 98.31 392 MET A O 1
ATOM 3032 N N . ALA A 1 393 ? 6.768 -7.304 -13.961 1.00 98.50 393 ALA A N 1
ATOM 3033 C CA . ALA A 1 393 ? 7.459 -7.887 -15.106 1.00 98.50 393 ALA A CA 1
ATOM 3034 C C . ALA A 1 393 ? 6.817 -7.450 -16.429 1.00 98.50 393 ALA A C 1
ATOM 3036 O O . ALA A 1 393 ? 7.524 -6.994 -17.333 1.00 98.50 393 ALA A O 1
ATOM 3037 N N . MET A 1 394 ? 5.484 -7.513 -16.530 1.00 98.50 394 MET A N 1
ATOM 3038 C CA . MET A 1 394 ? 4.736 -7.030 -17.694 1.00 98.50 394 MET A CA 1
ATOM 3039 C C . MET A 1 394 ? 4.994 -5.540 -17.940 1.00 98.50 394 MET A C 1
ATOM 3041 O O . MET A 1 394 ? 5.395 -5.172 -19.042 1.00 98.50 394 MET A O 1
ATOM 3045 N N . ARG A 1 395 ? 4.873 -4.689 -16.913 1.00 98.00 395 ARG A N 1
ATOM 3046 C CA . ARG A 1 395 ? 5.121 -3.239 -17.034 1.00 98.00 395 ARG A CA 1
ATOM 3047 C C . ARG A 1 395 ? 6.548 -2.920 -17.484 1.00 98.00 395 ARG A C 1
ATOM 3049 O O . ARG A 1 395 ? 6.765 -2.031 -18.304 1.00 98.00 395 ARG A O 1
ATOM 3056 N N . CYS A 1 396 ? 7.541 -3.647 -16.974 1.00 98.56 396 CYS A N 1
ATOM 3057 C CA . CYS A 1 396 ? 8.927 -3.463 -17.404 1.00 98.56 396 CYS A CA 1
ATOM 3058 C C . CYS A 1 396 ? 9.148 -3.940 -18.851 1.00 98.56 396 CYS A C 1
ATOM 3060 O O . CYS A 1 396 ? 9.911 -3.311 -19.582 1.00 98.56 396 CYS A O 1
ATOM 3062 N N . CYS A 1 397 ? 8.469 -5.004 -19.295 1.00 98.75 397 CYS A N 1
ATOM 3063 C CA . CYS A 1 397 ? 8.497 -5.418 -20.700 1.00 98.75 397 CYS A CA 1
ATOM 3064 C C . CYS A 1 397 ? 7.835 -4.381 -21.616 1.00 98.75 397 CYS A C 1
ATOM 3066 O O . CYS A 1 397 ? 8.384 -4.086 -22.672 1.00 98.75 397 CYS A O 1
ATOM 3068 N N . GLU A 1 398 ? 6.705 -3.801 -21.206 1.00 98.31 398 GLU A N 1
ATOM 3069 C CA . GLU A 1 398 ? 6.030 -2.711 -21.927 1.00 98.31 398 GLU A CA 1
ATOM 3070 C C . GLU A 1 398 ? 6.978 -1.516 -22.100 1.00 98.31 398 GLU A C 1
ATOM 3072 O O . GLU A 1 398 ? 7.233 -1.099 -23.228 1.00 98.31 398 GLU A O 1
ATOM 3077 N N . ALA A 1 399 ? 7.624 -1.059 -21.021 1.00 98.19 399 ALA A N 1
ATOM 3078 C CA . ALA A 1 399 ? 8.615 0.018 -21.084 1.00 98.19 399 ALA A CA 1
ATOM 3079 C C . ALA A 1 399 ? 9.826 -0.323 -21.979 1.00 98.19 399 ALA A C 1
ATOM 3081 O O . ALA A 1 399 ? 10.365 0.547 -22.665 1.00 98.19 399 ALA A O 1
ATOM 3082 N N . ALA A 1 400 ? 10.272 -1.585 -21.994 1.00 98.56 400 ALA A N 1
ATOM 3083 C CA . ALA A 1 400 ? 11.338 -2.027 -22.892 1.00 98.56 400 ALA A CA 1
ATOM 3084 C C . ALA A 1 400 ? 10.903 -1.989 -24.368 1.00 98.56 400 ALA A C 1
ATOM 3086 O O . ALA A 1 400 ? 11.688 -1.566 -25.216 1.00 98.56 400 ALA A O 1
ATOM 3087 N N . LEU A 1 401 ? 9.666 -2.398 -24.666 1.00 98.31 401 LEU A N 1
ATOM 3088 C CA . LEU A 1 401 ? 9.092 -2.422 -26.015 1.00 98.31 401 LEU A CA 1
ATOM 3089 C C . LEU A 1 401 ? 8.765 -1.019 -26.541 1.00 98.31 401 LEU A C 1
ATOM 3091 O O . LEU A 1 401 ? 8.933 -0.771 -27.731 1.00 98.31 401 LEU A O 1
ATOM 3095 N N . GLU A 1 402 ? 8.372 -0.084 -25.675 1.00 97.81 402 GLU A N 1
ATOM 3096 C CA . GLU A 1 402 ? 8.226 1.335 -26.032 1.00 97.81 402 GLU A CA 1
ATOM 3097 C C . GLU A 1 402 ? 9.548 1.937 -26.532 1.00 97.81 402 GLU A C 1
ATOM 3099 O O . GLU A 1 402 ? 9.566 2.724 -27.477 1.00 97.81 402 GLU A O 1
ATOM 3104 N N . LEU A 1 403 ? 10.666 1.553 -25.907 1.00 97.56 403 LEU A N 1
ATOM 3105 C CA . LEU A 1 403 ? 12.007 2.037 -26.250 1.00 97.56 403 LEU A CA 1
ATOM 3106 C C . LEU A 1 403 ? 12.640 1.262 -27.414 1.00 97.56 403 LEU A C 1
ATOM 3108 O O . LEU A 1 403 ? 13.422 1.824 -28.181 1.00 97.56 403 LEU A O 1
ATOM 3112 N N . ASN A 1 404 ? 12.337 -0.031 -27.534 1.00 97.75 404 ASN A N 1
ATOM 3113 C CA . ASN A 1 404 ? 12.799 -0.898 -28.611 1.00 97.75 404 ASN A CA 1
ATOM 3114 C C . ASN A 1 404 ? 11.697 -1.899 -29.015 1.00 97.75 404 ASN A C 1
ATOM 3116 O O . ASN A 1 404 ? 11.649 -3.009 -28.468 1.00 97.75 404 ASN A O 1
ATOM 3120 N N . PRO A 1 405 ? 10.862 -1.552 -30.012 1.00 96.62 405 PRO A N 1
ATOM 3121 C CA . PRO A 1 405 ? 9.758 -2.403 -30.464 1.00 96.62 405 PRO A CA 1
ATOM 3122 C C . PRO A 1 405 ? 10.187 -3.781 -30.991 1.00 96.62 405 PRO A C 1
ATOM 3124 O O . PRO A 1 405 ? 9.405 -4.728 -30.948 1.00 96.62 405 PRO A O 1
ATOM 3127 N N . ASP A 1 406 ? 11.436 -3.923 -31.445 1.00 95.50 406 ASP A N 1
ATOM 3128 C CA . ASP A 1 406 ? 11.967 -5.167 -32.015 1.00 95.50 406 ASP A CA 1
ATOM 3129 C C . ASP A 1 406 ? 12.541 -6.125 -30.952 1.00 95.50 406 ASP A C 1
ATOM 3131 O O . ASP A 1 406 ? 13.103 -7.177 -31.283 1.00 95.50 406 ASP A O 1
ATOM 3135 N N . MET A 1 407 ? 12.427 -5.798 -29.657 1.00 96.81 407 MET A N 1
ATOM 3136 C CA . MET A 1 407 ? 12.962 -6.614 -28.564 1.00 96.81 407 MET A CA 1
ATOM 3137 C C . MET A 1 407 ? 12.124 -7.879 -28.325 1.00 96.81 407 MET A C 1
ATOM 3139 O O . MET A 1 407 ? 11.387 -8.001 -27.346 1.00 96.81 407 MET A O 1
ATOM 3143 N N . LYS A 1 408 ? 12.288 -8.878 -29.198 1.00 95.75 408 LYS A N 1
ATOM 3144 C CA . LYS A 1 408 ? 11.529 -10.139 -29.148 1.00 95.75 408 LYS A CA 1
ATOM 3145 C C . LYS A 1 408 ? 11.513 -10.833 -27.778 1.00 95.75 408 LYS A C 1
ATOM 3147 O O . LYS A 1 408 ? 10.434 -11.272 -27.373 1.00 95.75 408 LYS A O 1
ATOM 3152 N N . PRO A 1 409 ? 12.635 -10.908 -27.029 1.00 96.50 409 PRO A N 1
ATOM 3153 C CA . PRO A 1 409 ? 12.625 -11.522 -25.703 1.00 96.50 409 PRO A CA 1
ATOM 3154 C C . PRO A 1 409 ? 11.711 -10.806 -24.699 1.00 96.50 409 PRO A C 1
ATOM 3156 O O . PRO A 1 409 ? 11.152 -11.469 -23.829 1.00 96.50 409 PRO A O 1
ATOM 3159 N N . ALA A 1 410 ? 11.522 -9.486 -24.823 1.00 97.88 410 ALA A N 1
ATOM 3160 C CA . ALA A 1 410 ? 10.633 -8.725 -23.947 1.00 97.88 410 ALA A CA 1
ATOM 3161 C C . ALA A 1 410 ? 9.162 -9.062 -24.214 1.00 97.88 410 ALA A C 1
ATOM 3163 O O . ALA A 1 410 ? 8.422 -9.309 -23.269 1.00 97.88 410 ALA A O 1
ATOM 3164 N N . LEU A 1 411 ? 8.746 -9.169 -25.482 1.00 97.88 411 LEU A N 1
ATOM 3165 C CA . LEU A 1 411 ? 7.376 -9.583 -25.807 1.00 97.88 411 LEU A CA 1
ATOM 3166 C C . LEU A 1 411 ? 7.098 -11.033 -25.377 1.00 97.88 411 LEU A C 1
ATOM 3168 O O . LEU A 1 411 ? 6.044 -11.319 -24.816 1.00 97.88 411 LEU A O 1
ATOM 3172 N N . ALA A 1 412 ? 8.054 -11.944 -25.579 1.00 97.75 412 ALA A N 1
ATOM 3173 C CA . ALA A 1 412 ? 7.922 -13.325 -25.113 1.00 97.75 412 ALA A CA 1
ATOM 3174 C C . ALA A 1 412 ? 7.822 -13.418 -23.577 1.00 97.75 412 ALA A C 1
ATOM 3176 O O . ALA A 1 412 ? 6.997 -14.169 -23.057 1.00 97.75 412 ALA A O 1
ATOM 3177 N N . LEU A 1 413 ? 8.627 -12.634 -22.848 1.00 98.56 413 LEU A N 1
ATOM 3178 C CA . LEU A 1 413 ? 8.557 -12.552 -21.388 1.00 98.56 413 LEU A CA 1
ATOM 3179 C C . LEU A 1 413 ? 7.237 -11.939 -20.908 1.00 98.56 413 LEU A C 1
ATOM 3181 O O . LEU A 1 413 ? 6.652 -12.448 -19.959 1.00 98.56 413 LEU A O 1
ATOM 3185 N N . TRP A 1 414 ? 6.738 -10.902 -21.583 1.00 98.56 414 TRP A N 1
ATOM 3186 C CA . TRP A 1 414 ? 5.439 -10.307 -21.277 1.00 98.56 414 TRP A CA 1
ATOM 3187 C C . TRP A 1 414 ? 4.309 -11.339 -21.389 1.00 98.56 414 TRP A C 1
ATOM 3189 O O . TRP A 1 414 ? 3.476 -11.434 -20.492 1.00 98.56 414 TRP A O 1
ATOM 3199 N N . ILE A 1 415 ? 4.309 -12.163 -22.447 1.00 98.19 415 ILE A N 1
ATOM 3200 C CA . ILE A 1 415 ? 3.317 -13.238 -22.632 1.00 98.19 415 ILE A CA 1
ATOM 3201 C C . ILE A 1 415 ? 3.408 -14.262 -21.496 1.00 98.19 415 ILE A C 1
ATOM 3203 O O . ILE A 1 415 ? 2.384 -14.657 -20.941 1.00 98.19 415 ILE A O 1
ATOM 3207 N N . ALA A 1 416 ? 4.625 -14.673 -21.134 1.00 98.44 416 ALA A N 1
ATOM 3208 C CA . ALA A 1 416 ? 4.845 -15.610 -20.038 1.00 98.44 416 ALA A CA 1
ATOM 3209 C C . ALA A 1 416 ? 4.358 -15.050 -18.690 1.00 98.44 416 ALA A C 1
ATOM 3211 O O . ALA A 1 416 ? 3.626 -15.725 -17.971 1.00 98.44 416 ALA A O 1
ATOM 3212 N N . ALA A 1 417 ? 4.701 -13.800 -18.372 1.00 98.38 417 ALA A N 1
ATOM 3213 C CA . ALA A 1 417 ? 4.245 -13.128 -17.157 1.00 98.38 417 ALA A CA 1
ATOM 3214 C C . ALA A 1 417 ? 2.714 -12.995 -17.116 1.00 98.38 417 ALA A C 1
ATOM 3216 O O . ALA A 1 417 ? 2.108 -13.223 -16.077 1.00 98.38 417 ALA A O 1
ATOM 3217 N N . ASN A 1 418 ? 2.070 -12.717 -18.253 1.00 98.00 418 ASN A N 1
ATOM 3218 C CA . ASN A 1 418 ? 0.614 -12.601 -18.328 1.00 98.00 418 ASN A CA 1
ATOM 3219 C C . ASN A 1 418 ? -0.102 -13.938 -18.047 1.00 98.00 418 ASN A C 1
ATOM 3221 O O . ASN A 1 418 ? -1.103 -13.966 -17.335 1.00 98.00 418 ASN A O 1
ATOM 3225 N N . PHE A 1 419 ? 0.431 -15.061 -18.547 1.00 98.25 419 PHE A N 1
ATOM 3226 C CA . PHE A 1 419 ? -0.096 -16.389 -18.205 1.00 98.25 419 PHE A CA 1
ATOM 3227 C C . PHE A 1 419 ? 0.080 -16.724 -16.718 1.00 98.25 419 PHE A C 1
ATOM 3229 O O . PHE A 1 419 ? -0.847 -17.266 -16.118 1.00 98.25 419 PHE A O 1
ATOM 3236 N N . ARG A 1 420 ? 1.230 -16.388 -16.112 1.00 97.25 420 ARG A N 1
ATOM 3237 C CA . ARG A 1 420 ? 1.428 -16.552 -14.661 1.00 97.25 420 ARG A CA 1
ATOM 3238 C C . ARG A 1 420 ? 0.441 -15.719 -13.861 1.00 97.25 420 ARG A C 1
ATOM 3240 O O . ARG A 1 420 ? -0.234 -16.271 -13.002 1.00 97.25 420 ARG A O 1
ATOM 3247 N N . ARG A 1 421 ? 0.292 -14.442 -14.219 1.00 97.12 421 ARG A N 1
ATOM 3248 C CA . ARG A 1 421 ? -0.632 -13.518 -13.563 1.00 97.12 421 ARG A CA 1
ATOM 3249 C C . ARG A 1 421 ? -2.042 -14.095 -13.514 1.00 97.12 421 ARG A C 1
ATOM 3251 O O . ARG A 1 421 ? -2.665 -14.085 -12.466 1.00 97.12 421 ARG A O 1
ATOM 3258 N N . GLU A 1 422 ? -2.549 -14.608 -14.637 1.00 95.62 422 GLU A N 1
ATOM 3259 C CA . GLU A 1 422 ? -3.879 -15.234 -14.677 1.00 95.62 422 GLU A CA 1
ATOM 3260 C C . GLU A 1 422 ? -3.969 -16.519 -13.854 1.00 95.62 422 GLU A C 1
ATOM 3262 O O . GLU A 1 422 ? -5.003 -16.773 -13.247 1.00 95.62 422 GLU A O 1
ATOM 3267 N N . ALA A 1 423 ? -2.910 -17.327 -13.831 1.00 96.38 423 ALA A N 1
ATOM 3268 C CA . ALA A 1 423 ? -2.893 -18.587 -13.094 1.00 96.38 423 ALA A CA 1
ATOM 3269 C C . ALA A 1 423 ? -2.725 -18.412 -11.574 1.00 96.38 423 ALA A C 1
ATOM 3271 O O . ALA A 1 423 ? -3.149 -19.282 -10.818 1.00 96.38 423 ALA A O 1
ATOM 3272 N N . GLN A 1 424 ? -2.077 -17.332 -11.138 1.00 95.38 424 GLN A N 1
ATOM 3273 C CA . GLN A 1 424 ? -1.794 -17.031 -9.732 1.00 95.38 424 GLN A CA 1
ATOM 3274 C C . GLN A 1 424 ? -2.808 -16.068 -9.111 1.00 95.38 424 GLN A C 1
ATOM 3276 O O . GLN A 1 424 ? -2.820 -15.929 -7.890 1.00 95.38 424 GLN A O 1
ATOM 3281 N N . LEU A 1 425 ? -3.645 -15.403 -9.917 1.00 95.12 425 LEU A N 1
ATOM 3282 C CA . LEU A 1 425 ? -4.685 -14.516 -9.407 1.00 95.12 425 LEU A CA 1
ATOM 3283 C C . LEU A 1 425 ? -5.643 -15.318 -8.507 1.00 95.12 425 LEU A C 1
ATOM 3285 O O . LEU A 1 425 ? -6.256 -16.271 -8.996 1.00 95.12 425 LEU A O 1
ATOM 3289 N N . PRO A 1 426 ? -5.788 -14.962 -7.216 1.00 94.25 426 PRO A N 1
ATOM 3290 C CA . PRO A 1 426 ? -6.659 -15.703 -6.311 1.00 94.25 426 PRO A CA 1
ATOM 3291 C C . PRO A 1 426 ? -8.120 -15.711 -6.772 1.00 94.25 426 PRO A C 1
ATOM 3293 O O . PRO A 1 426 ? -8.603 -14.754 -7.382 1.00 94.25 426 PRO A O 1
ATOM 3296 N N . ASP A 1 427 ? -8.851 -16.775 -6.435 1.00 90.75 427 ASP A N 1
ATOM 3297 C CA . ASP A 1 427 ? -10.267 -16.906 -6.787 1.00 90.75 427 ASP A CA 1
ATOM 3298 C C . ASP A 1 427 ? -11.085 -15.710 -6.271 1.00 90.75 427 ASP A C 1
ATOM 3300 O O . ASP A 1 427 ? -11.098 -15.401 -5.079 1.00 90.75 427 ASP A O 1
ATOM 3304 N N . GLY A 1 428 ? -11.795 -15.038 -7.181 1.00 87.44 428 GLY A N 1
ATOM 3305 C CA . GLY A 1 428 ? -12.605 -13.857 -6.868 1.00 87.44 428 GLY A CA 1
ATOM 3306 C C . GLY A 1 428 ? -11.815 -12.552 -6.711 1.00 87.44 428 GLY A C 1
ATOM 3307 O O . GLY A 1 428 ? -12.439 -11.501 -6.558 1.00 87.44 428 GLY A O 1
ATOM 3308 N N . ALA A 1 429 ? -10.481 -12.586 -6.783 1.00 91.62 429 ALA A N 1
ATOM 3309 C CA . ALA A 1 429 ? -9.661 -11.384 -6.841 1.00 91.62 429 ALA A CA 1
ATOM 3310 C C . ALA A 1 429 ? -9.672 -10.766 -8.248 1.00 91.62 429 ALA A C 1
ATOM 3312 O O . ALA A 1 429 ? -9.922 -11.434 -9.253 1.00 91.62 429 ALA A O 1
ATOM 3313 N N . VAL A 1 430 ? -9.387 -9.466 -8.316 1.00 88.94 430 VAL A N 1
ATOM 3314 C CA . VAL A 1 430 ? -9.341 -8.693 -9.562 1.00 88.94 430 VAL A CA 1
ATOM 3315 C C . VAL A 1 430 ? -8.011 -7.950 -9.633 1.00 88.94 430 VAL A C 1
ATOM 3317 O O . VAL A 1 430 ? -7.592 -7.318 -8.664 1.00 88.94 430 VAL A O 1
ATOM 3320 N N . ASP A 1 431 ? -7.351 -8.005 -10.790 1.00 92.06 431 ASP A N 1
ATOM 3321 C CA . ASP A 1 431 ? -6.212 -7.136 -11.097 1.00 92.06 431 ASP A CA 1
ATOM 3322 C C . ASP A 1 431 ? -6.722 -5.760 -11.554 1.00 92.06 431 ASP A C 1
ATOM 3324 O O . ASP A 1 431 ? -7.009 -5.539 -12.733 1.00 92.06 431 ASP A O 1
ATOM 3328 N N . PHE A 1 432 ? -6.817 -4.821 -10.611 1.00 92.06 432 PHE A N 1
ATOM 3329 C CA . PHE A 1 432 ? -7.266 -3.450 -10.870 1.00 92.06 432 PHE A CA 1
ATOM 3330 C C . PHE A 1 432 ? -6.289 -2.618 -11.714 1.00 92.06 432 PHE A C 1
ATOM 3332 O O . PHE A 1 432 ? -6.618 -1.498 -12.096 1.00 92.06 432 PHE A O 1
ATOM 3339 N N . THR A 1 433 ? -5.103 -3.140 -12.052 1.00 94.31 433 THR A N 1
ATOM 3340 C CA . THR A 1 433 ? -4.201 -2.466 -13.002 1.00 94.31 433 THR A CA 1
ATOM 3341 C C . THR A 1 433 ? -4.657 -2.605 -14.451 1.00 94.31 433 THR A C 1
ATOM 3343 O O . THR A 1 433 ? -4.066 -1.999 -15.351 1.00 94.31 433 THR A O 1
ATOM 3346 N N . LYS A 1 434 ? -5.685 -3.424 -14.699 1.00 92.44 434 LYS A N 1
ATOM 3347 C CA . LYS A 1 434 ? -6.250 -3.685 -16.020 1.00 92.44 434 LYS A CA 1
ATOM 3348 C C . LYS A 1 434 ? -7.691 -3.171 -16.105 1.00 92.44 434 LYS A C 1
ATOM 3350 O O . LYS A 1 434 ? -8.403 -3.151 -15.105 1.00 92.44 434 LYS A O 1
ATOM 3355 N N . PRO A 1 435 ? -8.146 -2.752 -17.300 1.00 91.31 435 PRO A N 1
ATOM 3356 C CA . PRO A 1 435 ? -9.537 -2.356 -17.505 1.00 91.31 435 PRO A CA 1
ATOM 3357 C C . PRO A 1 435 ? -10.497 -3.539 -17.304 1.00 91.31 435 PRO A C 1
ATOM 3359 O O . PRO A 1 435 ? -10.122 -4.685 -17.529 1.00 91.31 435 PRO A O 1
ATOM 3362 N N . GLU A 1 436 ? -11.765 -3.258 -16.987 1.00 86.31 436 GLU A N 1
ATOM 3363 C CA . GLU A 1 436 ? -12.800 -4.272 -16.691 1.00 86.31 436 GLU A CA 1
ATOM 3364 C C . GLU A 1 436 ? -12.939 -5.361 -17.776 1.00 86.31 436 GLU A C 1
ATOM 3366 O O . GLU A 1 436 ? -13.146 -6.529 -17.472 1.00 86.31 436 GLU A O 1
ATOM 3371 N N . ASN A 1 437 ? -12.758 -4.998 -19.050 1.00 88.12 437 ASN A N 1
ATOM 3372 C CA . ASN A 1 437 ? -12.840 -5.918 -20.192 1.00 88.12 437 ASN A CA 1
ATOM 3373 C C . ASN A 1 437 ? -11.457 -6.326 -20.730 1.00 88.12 437 ASN A C 1
ATOM 3375 O O . ASN A 1 437 ? -11.266 -6.424 -21.946 1.00 88.12 437 ASN A O 1
ATOM 3379 N N . TYR A 1 438 ? -10.465 -6.498 -19.853 1.00 92.44 438 TYR A N 1
ATOM 3380 C CA . TYR A 1 438 ? -9.122 -6.893 -20.270 1.00 92.44 438 TYR A CA 1
ATOM 3381 C C . TYR A 1 438 ? -9.132 -8.287 -20.927 1.00 92.44 438 TYR A C 1
ATOM 3383 O O . TYR A 1 438 ? -9.618 -9.242 -20.317 1.00 92.44 438 TYR A O 1
ATOM 3391 N N . PRO A 1 439 ? -8.617 -8.439 -22.165 1.00 94.38 439 PRO A N 1
ATOM 3392 C CA . PRO A 1 439 ? -8.576 -9.739 -22.827 1.00 94.38 439 PRO A CA 1
ATOM 3393 C C . PRO A 1 439 ? -7.734 -10.769 -22.056 1.00 94.38 439 PRO A C 1
ATOM 3395 O O . PRO A 1 439 ? -6.764 -10.391 -21.396 1.00 94.38 439 PRO A O 1
ATOM 3398 N N . PRO A 1 440 ? -8.035 -12.072 -22.188 1.00 94.38 440 PRO A N 1
ATOM 3399 C CA . PRO A 1 440 ? -7.240 -13.112 -21.546 1.00 94.38 440 PRO A CA 1
ATOM 3400 C C . PRO A 1 440 ? -5.825 -13.192 -22.139 1.00 94.38 440 PRO A C 1
ATOM 3402 O O . PRO A 1 440 ? -5.611 -12.859 -23.309 1.00 94.38 440 PRO A O 1
ATOM 3405 N N . ALA A 1 441 ? -4.860 -13.725 -21.395 1.00 95.75 441 ALA A N 1
ATOM 3406 C CA . ALA A 1 441 ? -3.468 -13.872 -21.822 1.00 95.75 441 ALA A CA 1
ATOM 3407 C C . ALA A 1 441 ? -3.355 -14.656 -23.136 1.00 95.75 441 ALA A C 1
ATOM 3409 O O . ALA A 1 441 ? -2.562 -14.306 -24.015 1.00 95.75 441 ALA A O 1
ATOM 3410 N N . LEU A 1 442 ? -4.234 -15.647 -23.327 1.00 95.88 442 LEU A N 1
ATOM 3411 C CA . LEU A 1 442 ? -4.343 -16.411 -24.567 1.00 95.88 442 LEU A CA 1
ATOM 3412 C C . LEU A 1 442 ? -4.607 -15.519 -25.791 1.00 95.88 442 LEU A C 1
ATOM 3414 O O . LEU A 1 442 ? -4.000 -15.741 -26.835 1.00 95.88 442 LEU A O 1
ATOM 3418 N N . TYR A 1 443 ? -5.464 -14.500 -25.673 1.00 95.19 443 TYR A N 1
ATOM 3419 C CA . TYR A 1 443 ? -5.760 -13.575 -26.772 1.00 95.19 443 TYR A CA 1
ATOM 3420 C C . TYR A 1 443 ? -4.502 -12.818 -27.215 1.00 95.19 443 TYR A C 1
ATOM 3422 O O . TYR A 1 443 ? -4.207 -12.723 -28.410 1.00 95.19 443 TYR A O 1
ATOM 3430 N N . PHE A 1 444 ? -3.724 -12.314 -26.255 1.00 95.31 444 PHE A N 1
ATOM 3431 C CA . PHE A 1 444 ? -2.489 -11.596 -26.554 1.00 95.31 444 PHE A CA 1
ATOM 3432 C C . PHE A 1 444 ? -1.417 -12.515 -27.140 1.00 95.31 444 PHE A C 1
ATOM 3434 O O . PHE A 1 444 ? -0.785 -12.154 -28.131 1.00 95.31 444 PHE A O 1
ATOM 3441 N N . ALA A 1 445 ? -1.252 -13.721 -26.588 1.00 95.38 445 ALA A N 1
ATOM 3442 C CA . ALA A 1 445 ? -0.315 -14.715 -27.107 1.00 95.38 445 ALA A CA 1
ATOM 3443 C C . ALA A 1 445 ? -0.636 -15.085 -28.565 1.00 95.38 445 ALA A C 1
ATOM 3445 O O . ALA A 1 445 ? 0.249 -15.119 -29.422 1.00 95.38 445 ALA A O 1
ATOM 3446 N N . GLN A 1 446 ? -1.920 -15.290 -28.870 1.00 93.38 446 GLN A N 1
ATOM 3447 C CA . GLN A 1 446 ? -2.373 -15.576 -30.228 1.00 93.38 446 GLN A CA 1
ATOM 3448 C C . GLN A 1 446 ? -2.121 -14.406 -31.183 1.00 93.38 446 GLN A C 1
ATOM 3450 O O . GLN A 1 446 ? -1.687 -14.610 -32.316 1.00 93.38 446 GLN A O 1
ATOM 3455 N N . SER A 1 447 ? -2.365 -13.183 -30.713 1.00 92.88 447 SER A N 1
ATOM 3456 C CA . SER A 1 447 ? -2.156 -11.967 -31.501 1.00 92.88 447 SER A CA 1
ATOM 3457 C C . SER A 1 447 ? -0.674 -11.705 -31.785 1.00 92.88 447 SER A C 1
ATOM 3459 O O . SER A 1 447 ? -0.337 -11.240 -32.870 1.00 92.88 447 SER A O 1
ATOM 3461 N N . ALA A 1 448 ? 0.216 -12.030 -30.842 1.00 91.81 448 ALA A N 1
ATOM 3462 C CA . ALA A 1 448 ? 1.662 -11.903 -31.018 1.00 91.81 448 ALA A CA 1
ATOM 3463 C C . ALA A 1 448 ? 2.212 -12.912 -32.042 1.00 91.81 448 ALA A C 1
ATOM 3465 O O . ALA A 1 448 ? 3.085 -12.580 -32.842 1.00 91.81 448 ALA A O 1
ATOM 3466 N N . GLY A 1 449 ? 1.682 -14.139 -32.042 1.00 90.56 449 GLY A N 1
ATOM 3467 C CA . GLY A 1 449 ? 2.009 -15.177 -33.015 1.00 90.56 449 GLY A CA 1
ATOM 3468 C C . GLY A 1 449 ? 2.991 -16.242 -32.518 1.00 90.56 449 GLY A C 1
ATOM 3469 O O . GLY A 1 449 ? 3.522 -16.201 -31.405 1.00 90.56 449 GLY A O 1
ATOM 3470 N N . ALA A 1 450 ? 3.216 -17.243 -33.375 1.00 90.69 450 ALA A N 1
ATOM 3471 C CA . ALA A 1 450 ? 3.861 -18.499 -32.994 1.00 90.69 450 ALA A CA 1
ATOM 3472 C C . ALA A 1 450 ? 5.324 -18.351 -32.541 1.00 90.69 450 ALA A C 1
ATOM 3474 O O . ALA A 1 450 ? 5.740 -19.071 -31.641 1.00 90.69 450 ALA A O 1
ATOM 3475 N N . GLU A 1 451 ? 6.093 -17.422 -33.119 1.00 90.44 451 GLU A N 1
ATOM 3476 C CA . GLU A 1 451 ? 7.499 -17.203 -32.738 1.00 90.44 451 GLU A CA 1
ATOM 3477 C C . GLU A 1 451 ? 7.630 -16.866 -31.243 1.00 90.44 451 GLU A C 1
ATOM 3479 O O . GLU A 1 451 ? 8.373 -17.521 -30.513 1.00 90.44 451 GLU A O 1
ATOM 3484 N N . TYR A 1 452 ? 6.856 -15.890 -30.760 1.00 93.44 452 TYR A N 1
ATOM 3485 C CA . TYR A 1 452 ? 6.900 -15.467 -29.359 1.00 93.44 452 TYR A CA 1
ATOM 3486 C C . TYR A 1 452 ? 6.328 -16.527 -28.419 1.00 93.44 452 TYR A C 1
ATOM 3488 O O . TYR A 1 452 ? 6.842 -16.704 -27.316 1.00 93.44 452 TYR A O 1
ATOM 3496 N N . CYS A 1 453 ? 5.317 -17.278 -28.866 1.00 92.88 453 CYS A N 1
ATOM 3497 C CA . CYS A 1 453 ? 4.794 -18.408 -28.103 1.00 92.88 453 CYS A CA 1
ATOM 3498 C C . CYS A 1 453 ? 5.834 -19.530 -27.950 1.00 92.88 453 CYS A C 1
ATOM 3500 O O . CYS A 1 453 ? 5.918 -20.120 -26.878 1.00 92.88 453 CYS A O 1
ATOM 3502 N N . GLN A 1 454 ? 6.655 -19.806 -28.973 1.00 91.19 454 GLN A N 1
ATOM 3503 C CA . GLN A 1 454 ? 7.753 -20.776 -28.866 1.00 91.19 454 GLN A CA 1
ATOM 3504 C C . GLN A 1 454 ? 8.832 -20.304 -27.883 1.00 91.19 454 GLN A C 1
ATOM 3506 O O . GLN A 1 454 ? 9.309 -21.103 -27.083 1.00 91.19 454 GLN A O 1
ATOM 3511 N N . LEU A 1 455 ? 9.183 -19.012 -27.886 1.00 93.88 455 LEU A N 1
ATOM 3512 C CA . LEU A 1 455 ? 10.123 -18.441 -26.910 1.00 93.88 455 LEU A CA 1
ATOM 3513 C C . LEU A 1 455 ? 9.577 -18.515 -25.473 1.00 93.88 455 LEU A C 1
ATOM 3515 O O . LEU A 1 455 ? 10.301 -18.906 -24.557 1.00 93.88 455 LEU A O 1
ATOM 3519 N N . ALA A 1 456 ? 8.298 -18.183 -25.272 1.00 95.19 456 ALA A N 1
ATOM 3520 C CA . ALA A 1 456 ? 7.639 -18.310 -23.973 1.00 95.19 456 ALA A CA 1
ATOM 3521 C C . ALA A 1 456 ? 7.582 -19.776 -23.508 1.00 95.19 456 ALA A C 1
ATOM 3523 O O . ALA A 1 456 ? 7.876 -20.061 -22.349 1.00 95.19 456 ALA A O 1
ATOM 3524 N N . LEU A 1 457 ? 7.284 -20.715 -24.416 1.00 94.44 457 LEU A N 1
ATOM 3525 C CA . LEU A 1 457 ? 7.288 -22.151 -24.129 1.00 94.44 457 LEU A CA 1
ATOM 3526 C C . LEU A 1 457 ? 8.692 -22.664 -23.785 1.00 94.44 457 LEU A C 1
ATOM 3528 O O . LEU A 1 457 ? 8.838 -23.438 -22.846 1.00 94.44 457 LEU A O 1
ATOM 3532 N N . ALA A 1 458 ? 9.728 -22.223 -24.503 1.00 93.00 458 ALA A N 1
ATOM 3533 C CA . ALA A 1 458 ? 11.112 -22.603 -24.217 1.00 93.00 458 ALA A CA 1
ATOM 3534 C C . ALA A 1 458 ? 11.520 -22.201 -22.793 1.00 93.00 458 ALA A C 1
ATOM 3536 O O . ALA A 1 458 ? 12.086 -23.011 -22.057 1.00 93.00 458 ALA A O 1
ATOM 3537 N N . ARG A 1 459 ? 11.169 -20.974 -22.384 1.00 93.75 459 ARG A N 1
ATOM 3538 C CA . ARG A 1 459 ? 11.353 -20.501 -21.008 1.00 93.75 459 ARG A CA 1
ATOM 3539 C C . ARG A 1 459 ? 10.543 -21.333 -20.013 1.00 93.75 459 ARG A C 1
ATOM 3541 O O . ARG A 1 459 ? 11.111 -21.818 -19.046 1.00 93.75 459 ARG A O 1
ATOM 3548 N N . ALA A 1 460 ? 9.259 -21.566 -20.278 1.00 94.50 460 ALA A N 1
ATOM 3549 C CA . ALA A 1 460 ? 8.397 -22.342 -19.388 1.00 94.50 460 ALA A CA 1
ATOM 3550 C C . ALA A 1 460 ? 8.919 -23.765 -19.142 1.00 94.50 460 ALA A C 1
ATOM 3552 O O . ALA A 1 460 ? 8.927 -24.237 -18.008 1.00 94.50 460 ALA A O 1
ATOM 3553 N N . VAL A 1 461 ? 9.416 -24.426 -20.194 1.00 93.94 461 VAL A N 1
ATOM 3554 C CA . VAL A 1 461 ? 10.035 -25.754 -20.093 1.00 93.94 461 VAL A CA 1
ATOM 3555 C C . VAL A 1 461 ? 11.300 -25.711 -19.238 1.00 93.94 461 VAL A C 1
ATOM 3557 O O . VAL A 1 461 ? 11.498 -26.580 -18.392 1.00 93.94 461 VAL A O 1
ATOM 3560 N N . LYS A 1 462 ? 12.147 -24.698 -19.439 1.00 91.94 462 LYS A N 1
ATOM 3561 C CA . LYS A 1 462 ? 13.375 -24.508 -18.660 1.00 91.94 462 LYS A CA 1
ATOM 3562 C C . LYS A 1 462 ? 13.085 -24.262 -17.175 1.00 91.94 462 LYS A C 1
ATOM 3564 O O . LYS A 1 462 ? 13.792 -24.805 -16.330 1.00 91.94 462 LYS A O 1
ATOM 3569 N N . ASP A 1 463 ? 12.070 -23.457 -16.880 1.00 91.88 463 ASP A N 1
ATOM 3570 C CA . ASP A 1 463 ? 11.768 -22.989 -15.526 1.00 91.88 463 ASP A CA 1
ATOM 3571 C C . ASP A 1 463 ? 10.808 -23.932 -14.771 1.00 91.88 463 ASP A C 1
ATOM 3573 O O . ASP A 1 463 ? 10.578 -23.750 -13.578 1.00 91.88 463 ASP A O 1
ATOM 3577 N N . GLY A 1 464 ? 10.259 -24.959 -15.434 1.00 93.81 464 GLY A N 1
ATOM 3578 C CA . GLY A 1 464 ? 9.291 -25.884 -14.831 1.00 93.81 464 GLY A CA 1
ATOM 3579 C C . GLY A 1 464 ? 7.909 -25.260 -14.608 1.00 93.81 464 GLY A C 1
ATOM 3580 O O . GLY A 1 464 ? 7.175 -25.657 -13.706 1.00 93.81 464 GLY A O 1
ATOM 3581 N N . ASP A 1 465 ? 7.540 -24.281 -15.432 1.00 95.44 465 ASP A N 1
ATOM 3582 C CA . ASP A 1 465 ? 6.313 -23.505 -15.292 1.00 95.44 465 ASP A CA 1
ATOM 3583 C C . ASP A 1 465 ? 5.152 -24.083 -16.116 1.00 95.44 465 ASP A C 1
ATOM 3585 O O . ASP A 1 465 ? 5.016 -23.846 -17.322 1.00 95.44 465 ASP A O 1
ATOM 3589 N N . ALA A 1 466 ? 4.286 -24.842 -15.443 1.00 95.31 466 ALA A N 1
ATOM 3590 C CA . ALA A 1 466 ? 3.144 -25.493 -16.075 1.00 95.31 466 ALA A CA 1
ATOM 3591 C C . ALA A 1 466 ? 2.116 -24.502 -16.643 1.00 95.31 466 ALA A C 1
ATOM 3593 O O . ALA A 1 466 ? 1.560 -24.755 -17.713 1.00 95.31 466 ALA A O 1
ATOM 3594 N N . ALA A 1 467 ? 1.864 -23.381 -15.959 1.00 95.19 467 ALA A N 1
ATOM 3595 C CA . ALA A 1 467 ? 0.854 -22.413 -16.381 1.00 95.19 467 ALA A CA 1
ATOM 3596 C C . ALA A 1 467 ? 1.238 -21.782 -17.724 1.00 95.19 467 ALA A C 1
ATOM 3598 O O . ALA A 1 467 ? 0.440 -21.765 -18.667 1.00 95.19 467 ALA A O 1
ATOM 3599 N N . VAL A 1 468 ? 2.495 -21.350 -17.847 1.00 97.31 468 VAL A N 1
ATOM 3600 C CA . VAL A 1 468 ? 3.005 -20.766 -19.090 1.00 97.31 468 VAL A CA 1
ATOM 3601 C C . VAL A 1 468 ? 3.137 -21.819 -20.184 1.00 97.31 468 VAL A C 1
ATOM 3603 O O . VAL A 1 468 ? 2.769 -21.542 -21.326 1.00 97.31 468 VAL A O 1
ATOM 3606 N N . ALA A 1 469 ? 3.598 -23.034 -19.867 1.00 96.25 469 ALA A N 1
ATOM 3607 C CA . ALA A 1 469 ? 3.717 -24.102 -20.858 1.00 96.25 469 ALA A CA 1
ATOM 3608 C C . ALA A 1 469 ? 2.350 -24.455 -21.472 1.00 96.25 469 ALA A C 1
ATOM 3610 O O . ALA A 1 469 ? 2.208 -24.486 -22.698 1.00 96.25 469 ALA A O 1
ATOM 3611 N N . ILE A 1 470 ? 1.323 -24.650 -20.637 1.00 95.00 470 ILE A N 1
ATOM 3612 C CA . ILE A 1 470 ? -0.046 -24.944 -21.083 1.00 95.00 470 ILE A CA 1
ATOM 3613 C C . ILE A 1 470 ? -0.607 -23.779 -21.908 1.00 95.00 470 ILE A C 1
ATOM 3615 O O . ILE A 1 470 ? -1.137 -24.006 -23.000 1.00 95.00 470 ILE A O 1
ATOM 3619 N N . GLY A 1 471 ? -0.459 -22.540 -21.427 1.00 94.88 471 GLY A N 1
ATOM 3620 C CA . GLY A 1 471 ? -0.923 -21.340 -22.126 1.00 94.88 471 GLY A CA 1
ATOM 3621 C C . GLY A 1 471 ? -0.272 -21.160 -23.501 1.00 94.88 471 GLY A C 1
ATOM 3622 O O . GLY A 1 471 ? -0.964 -20.966 -24.506 1.00 94.88 471 GLY A O 1
ATOM 3623 N N . ALA A 1 472 ? 1.052 -21.310 -23.579 1.00 94.69 472 ALA A N 1
ATOM 3624 C CA . ALA A 1 472 ? 1.806 -21.197 -24.824 1.00 94.69 472 ALA A CA 1
ATOM 3625 C C . ALA A 1 472 ? 1.451 -22.312 -25.823 1.00 94.69 472 ALA A C 1
ATOM 3627 O O . ALA A 1 472 ? 1.251 -22.033 -27.006 1.00 94.69 472 ALA A O 1
ATOM 3628 N N . ILE A 1 473 ? 1.292 -23.562 -25.369 1.00 93.25 473 ILE A N 1
ATOM 3629 C CA . ILE A 1 473 ? 0.838 -24.678 -26.220 1.00 93.25 473 ILE A CA 1
ATOM 3630 C C . ILE A 1 473 ? -0.584 -24.423 -26.738 1.00 93.25 473 ILE A C 1
ATOM 3632 O O . ILE A 1 473 ? -0.862 -24.652 -27.920 1.00 93.25 473 ILE A O 1
ATOM 3636 N N . ALA A 1 474 ? -1.485 -23.915 -25.892 1.00 92.94 474 ALA A N 1
ATOM 3637 C CA . ALA A 1 474 ? -2.845 -23.567 -26.294 1.00 92.94 474 ALA A CA 1
ATOM 3638 C C . ALA A 1 474 ? -2.863 -22.462 -27.367 1.00 92.94 474 ALA A C 1
ATOM 3640 O O . ALA A 1 474 ? -3.620 -22.563 -28.338 1.00 92.94 474 ALA A O 1
ATOM 3641 N N . ALA A 1 475 ? -1.998 -21.450 -27.243 1.00 92.38 475 ALA A N 1
ATOM 3642 C CA . ALA A 1 475 ? -1.832 -20.399 -28.246 1.00 92.38 475 ALA A CA 1
ATOM 3643 C C . ALA A 1 475 ? -1.250 -20.942 -29.564 1.00 92.38 475 ALA A C 1
ATOM 3645 O O . ALA A 1 475 ? -1.785 -20.662 -30.643 1.00 92.38 475 ALA A O 1
ATOM 3646 N N . LEU A 1 476 ? -0.202 -21.774 -29.492 1.00 89.44 476 LEU A N 1
ATOM 3647 C CA . LEU A 1 476 ? 0.436 -22.404 -30.655 1.00 89.44 476 LEU A CA 1
ATOM 3648 C C . LEU A 1 476 ? -0.530 -23.300 -31.426 1.00 89.44 476 LEU A C 1
ATOM 3650 O O . LEU A 1 476 ? -0.550 -23.261 -32.654 1.00 89.44 476 LEU A O 1
ATOM 3654 N N . ARG A 1 477 ? -1.384 -24.054 -30.726 1.00 86.25 477 ARG A N 1
ATOM 3655 C CA . ARG A 1 477 ? -2.407 -24.904 -31.349 1.00 86.25 477 ARG A CA 1
ATOM 3656 C C . ARG A 1 477 ? -3.333 -24.123 -32.287 1.00 86.25 477 ARG A C 1
ATOM 3658 O O . ARG A 1 477 ? -3.821 -24.699 -33.255 1.00 86.25 477 ARG A O 1
ATOM 3665 N N . GLN A 1 478 ? -3.603 -22.851 -31.991 1.00 80.81 478 GLN A N 1
ATOM 3666 C CA . GLN A 1 478 ? -4.510 -22.022 -32.789 1.00 80.81 478 GLN A CA 1
ATOM 3667 C C . GLN A 1 478 ? -3.794 -21.164 -33.841 1.00 80.81 478 GLN A C 1
ATOM 3669 O O . GLN A 1 478 ? -4.417 -20.792 -34.831 1.00 80.81 478 GLN A O 1
ATOM 3674 N N . THR A 1 479 ? -2.505 -20.861 -33.656 1.00 73.38 479 THR A N 1
ATOM 3675 C CA . THR A 1 479 ? -1.778 -19.881 -34.489 1.00 73.38 479 THR A CA 1
ATOM 3676 C C . THR A 1 479 ? -0.654 -20.455 -35.344 1.00 73.38 479 THR A C 1
ATOM 3678 O O . THR A 1 479 ? -0.243 -19.821 -36.317 1.00 73.38 479 THR A O 1
ATOM 3681 N N . ALA A 1 480 ? -0.135 -21.640 -35.024 1.00 63.88 480 ALA A N 1
ATOM 3682 C CA . ALA A 1 480 ? 1.012 -22.199 -35.725 1.00 63.88 480 ALA A CA 1
ATOM 3683 C C . ALA A 1 480 ? 0.594 -23.074 -36.922 1.00 63.88 480 ALA A C 1
ATOM 3685 O O . ALA A 1 480 ? -0.151 -24.043 -36.785 1.00 63.88 480 ALA A O 1
ATOM 3686 N N . GLY A 1 481 ? 1.150 -22.783 -38.104 1.00 60.28 481 GLY A N 1
ATOM 3687 C CA . GLY A 1 481 ? 1.246 -23.763 -39.192 1.00 60.28 481 GLY A CA 1
ATOM 3688 C C . GLY A 1 481 ? 2.293 -24.842 -38.873 1.00 60.28 481 GLY A C 1
ATOM 3689 O O . GLY A 1 481 ? 3.155 -24.635 -38.020 1.00 60.28 481 GLY A O 1
ATOM 3690 N N . THR A 1 482 ? 2.272 -25.981 -39.576 1.00 60.84 482 THR A N 1
ATOM 3691 C CA . THR A 1 482 ? 3.099 -27.173 -39.271 1.00 60.84 482 THR A CA 1
ATOM 3692 C C . THR A 1 482 ? 4.599 -26.883 -39.121 1.00 60.84 482 THR A C 1
ATOM 3694 O O . THR A 1 482 ? 5.259 -27.499 -38.291 1.00 60.84 482 THR A O 1
ATOM 3697 N N . ALA A 1 483 ? 5.134 -25.922 -39.882 1.00 60.28 483 ALA A N 1
ATOM 3698 C CA . ALA A 1 483 ? 6.537 -25.507 -39.801 1.00 60.28 483 ALA A CA 1
ATOM 3699 C C . ALA A 1 483 ? 6.875 -24.752 -38.500 1.00 60.28 483 ALA A C 1
ATOM 3701 O O . ALA A 1 483 ? 7.952 -24.940 -37.947 1.00 60.28 483 ALA A O 1
ATOM 3702 N N . ASN A 1 484 ? 5.942 -23.951 -37.978 1.00 65.31 484 ASN A N 1
ATOM 3703 C CA . ASN A 1 484 ? 6.143 -23.169 -36.755 1.00 65.31 484 ASN A CA 1
ATOM 3704 C C . ASN A 1 484 ? 5.939 -24.005 -35.484 1.00 65.31 484 ASN A C 1
ATOM 3706 O O . ASN A 1 484 ? 6.426 -23.621 -34.426 1.00 65.31 484 ASN A O 1
ATOM 3710 N N . LEU A 1 485 ? 5.251 -25.150 -35.573 1.00 63.53 485 LEU A N 1
ATOM 3711 C CA . LEU A 1 485 ? 5.129 -26.109 -34.466 1.00 63.53 485 LEU A CA 1
ATOM 3712 C C . LEU A 1 485 ? 6.452 -26.832 -34.168 1.00 63.53 485 LEU A C 1
ATOM 3714 O O . LEU A 1 485 ? 6.699 -27.195 -33.022 1.00 63.53 485 LEU A O 1
ATOM 3718 N N . LEU A 1 486 ? 7.290 -27.020 -35.192 1.00 66.19 486 LEU A N 1
ATOM 3719 C CA . LEU A 1 486 ? 8.586 -27.709 -35.120 1.00 66.19 486 LEU A CA 1
ATOM 3720 C C . LEU A 1 486 ? 9.778 -26.738 -35.082 1.00 66.19 486 LEU A C 1
ATOM 3722 O O . LEU A 1 486 ? 10.922 -27.166 -35.228 1.00 66.19 486 LEU A O 1
ATOM 3726 N N . ALA A 1 487 ? 9.514 -25.437 -34.934 1.00 69.06 487 ALA A N 1
ATOM 3727 C CA . ALA A 1 487 ? 10.553 -24.421 -34.897 1.00 69.06 487 ALA A CA 1
ATOM 3728 C C . ALA A 1 487 ? 11.416 -24.558 -33.635 1.00 69.06 487 ALA A C 1
ATOM 3730 O O . ALA A 1 487 ? 10.918 -24.855 -32.548 1.00 69.06 487 ALA A O 1
ATOM 3731 N N . GLU A 1 488 ? 12.715 -24.320 -33.796 1.00 70.94 488 GLU A N 1
ATOM 3732 C CA . GLU A 1 488 ? 13.647 -24.225 -32.678 1.00 70.94 488 GLU A CA 1
ATOM 3733 C C . GLU A 1 488 ? 13.580 -22.827 -32.053 1.00 70.94 488 GLU A C 1
ATOM 3735 O O . GLU A 1 488 ? 13.550 -21.819 -32.761 1.00 70.94 488 GLU A O 1
ATOM 3740 N N . ALA A 1 489 ? 13.596 -22.772 -30.725 1.00 69.62 489 ALA A N 1
ATOM 3741 C CA . ALA A 1 489 ? 13.781 -21.561 -29.937 1.00 69.62 489 ALA A CA 1
ATOM 3742 C C . ALA A 1 489 ? 14.951 -21.805 -28.974 1.00 69.62 489 ALA A C 1
ATOM 3744 O O . ALA A 1 489 ? 14.975 -22.816 -28.273 1.00 69.62 489 ALA A O 1
ATOM 3745 N N . ASP A 1 490 ? 15.956 -20.926 -29.001 1.00 64.81 490 ASP A N 1
ATOM 3746 C CA . ASP A 1 490 ? 17.210 -21.065 -28.239 1.00 64.81 490 ASP A CA 1
ATOM 3747 C C . ASP A 1 490 ? 17.918 -22.431 -28.405 1.00 64.81 490 ASP A C 1
ATOM 3749 O O . ASP A 1 490 ? 18.553 -22.947 -27.487 1.00 64.81 490 ASP A O 1
ATOM 3753 N N . GLY A 1 491 ? 17.831 -23.028 -29.601 1.00 65.88 491 GLY A N 1
ATOM 3754 C CA . GLY A 1 491 ? 18.484 -24.304 -29.932 1.00 65.88 491 GLY A CA 1
ATOM 3755 C C . GLY A 1 491 ? 17.771 -25.555 -29.402 1.00 65.88 491 GLY A C 1
ATOM 3756 O O . GLY A 1 491 ? 18.338 -26.646 -29.451 1.00 65.88 491 GLY A O 1
ATOM 3757 N N . VAL A 1 492 ? 16.538 -25.417 -28.904 1.00 68.88 492 VAL A N 1
ATOM 3758 C CA . VAL A 1 492 ? 15.674 -26.524 -28.467 1.00 68.88 492 VAL A CA 1
ATOM 3759 C C . VAL A 1 492 ? 14.366 -26.478 -29.255 1.00 68.88 492 VAL A C 1
ATOM 3761 O O . VAL A 1 492 ? 13.905 -25.401 -29.612 1.00 68.88 492 VAL A O 1
ATOM 3764 N N . GLN A 1 493 ? 13.745 -27.633 -29.520 1.00 80.88 493 GLN A N 1
ATOM 3765 C CA . GLN A 1 493 ? 12.361 -27.712 -30.006 1.00 80.88 493 GLN A CA 1
ATOM 3766 C C . GLN A 1 493 ? 11.407 -27.698 -28.798 1.00 80.88 493 GLN A C 1
ATOM 3768 O O . GLN A 1 493 ? 11.222 -28.750 -28.173 1.00 80.88 493 GLN A O 1
ATOM 3773 N N . PRO A 1 494 ? 10.799 -26.552 -28.431 1.00 78.75 494 PRO A N 1
ATOM 3774 C CA . PRO A 1 494 ? 10.139 -26.405 -27.132 1.00 78.75 494 PRO A CA 1
ATOM 3775 C C . PRO A 1 494 ? 8.935 -27.331 -26.982 1.00 78.75 494 PRO A C 1
ATOM 3777 O O . PRO A 1 494 ? 8.734 -27.921 -25.928 1.00 78.75 494 PRO A O 1
ATOM 3780 N N . LEU A 1 495 ? 8.182 -27.541 -28.066 1.00 76.69 495 LEU A N 1
ATOM 3781 C CA . LEU A 1 495 ? 7.041 -28.454 -28.083 1.00 76.69 495 LEU A CA 1
ATOM 3782 C C . LEU A 1 495 ? 7.448 -29.916 -27.846 1.00 76.69 495 LEU A C 1
ATOM 3784 O O . LEU A 1 495 ? 6.728 -30.645 -27.171 1.00 76.69 495 LEU A O 1
ATOM 3788 N N . ALA A 1 496 ? 8.596 -30.346 -28.376 1.00 77.38 496 ALA A N 1
ATOM 3789 C CA . ALA A 1 496 ? 9.111 -31.693 -28.143 1.00 77.38 496 ALA A CA 1
ATOM 3790 C C . ALA A 1 496 ? 9.627 -31.849 -26.705 1.00 77.38 496 ALA A C 1
ATOM 3792 O O . ALA A 1 496 ? 9.357 -32.862 -26.065 1.00 77.38 496 ALA A O 1
ATOM 3793 N N . ALA A 1 497 ? 10.315 -30.833 -26.177 1.00 76.81 497 ALA A N 1
ATOM 3794 C CA . ALA A 1 497 ? 10.783 -30.819 -24.792 1.00 76.81 497 ALA A CA 1
ATOM 3795 C C . ALA A 1 497 ? 9.620 -30.757 -23.781 1.00 76.81 497 ALA A C 1
ATOM 3797 O O . ALA A 1 497 ? 9.679 -31.379 -22.724 1.00 76.81 497 ALA A O 1
ATOM 3798 N N . ALA A 1 498 ? 8.511 -30.103 -24.130 1.00 78.94 498 ALA A N 1
ATOM 3799 C CA . ALA A 1 498 ? 7.299 -30.088 -23.314 1.00 78.94 498 ALA A CA 1
ATOM 3800 C C . ALA A 1 498 ? 6.603 -31.463 -23.211 1.00 78.94 498 ALA A C 1
ATOM 3802 O O . ALA A 1 498 ? 5.758 -31.650 -22.344 1.00 78.94 498 ALA A O 1
ATOM 3803 N N . LEU A 1 499 ? 6.944 -32.451 -24.054 1.00 78.44 499 LEU A N 1
ATOM 3804 C CA . LEU A 1 499 ? 6.443 -33.828 -23.901 1.00 78.44 499 LEU A CA 1
ATOM 3805 C C . LEU A 1 499 ? 7.140 -34.594 -22.769 1.00 78.44 499 LEU A C 1
ATOM 3807 O O . LEU A 1 499 ? 6.647 -35.641 -22.356 1.00 78.44 499 LEU A O 1
ATOM 3811 N N . THR A 1 500 ? 8.292 -34.104 -22.302 1.00 74.06 500 THR A N 1
ATOM 3812 C CA . THR A 1 500 ? 9.038 -34.680 -21.169 1.00 74.06 500 THR A CA 1
ATOM 3813 C C . THR A 1 500 ? 8.759 -33.975 -19.843 1.00 74.06 500 THR A C 1
ATOM 3815 O O . THR A 1 500 ? 9.460 -34.235 -18.869 1.00 74.06 500 THR A O 1
ATOM 3818 N N . PHE A 1 501 ? 7.789 -33.061 -19.851 1.00 61.31 501 PHE A N 1
ATOM 3819 C CA . PHE A 1 501 ? 7.409 -32.213 -18.731 1.00 61.31 501 PHE A CA 1
ATOM 3820 C C . PHE A 1 501 ? 6.733 -32.997 -17.602 1.00 61.31 501 PHE A C 1
ATOM 3822 O O . PHE A 1 501 ? 5.959 -33.936 -17.912 1.00 61.31 501 PHE A O 1
#